Protein 8QZN (pdb70)

Structure (mmCIF, N/CA/C/O backbone):
data_8QZN
#
_entry.id   8QZN
#
_cell.length_a   50.850
_cell.length_b   93.610
_cell.length_c   76.840
_cell.angle_alpha   90.000
_cell.angle_beta   90.000
_cell.angle_gamma   90.000
#
_symmetry.space_group_name_H-M   'P 21 21 21'
#
loop_
_entity.id
_entity.type
_entity.pdbx_description
1 polymer 'DARPin-Armadillo fusion protein with Tyrosin pocket and linked target peptide'
2 non-polymer 1,2-ETHANEDIOL
3 non-polymer 'SULFATE ION'
4 water water
#
loop_
_atom_site.group_PDB
_atom_site.id
_atom_site.type_symbol
_atom_site.label_atom_id
_atom_site.label_alt_id
_atom_site.label_comp_id
_atom_site.label_asym_id
_atom_site.label_entity_id
_atom_site.label_seq_id
_atom_site.pdbx_PDB_ins_code
_atom_site.Cartn_x
_atom_site.Cartn_y
_atom_site.Cartn_z
_atom_site.occupancy
_atom_site.B_iso_or_equiv
_atom_site.auth_seq_id
_atom_site.auth_comp_id
_atom_site.auth_asym_id
_atom_site.auth_atom_id
_atom_site.pdbx_PDB_model_num
ATOM 1 N N . GLY A 1 1 ? 44.79957 78.09786 7.59400 1.000 72.80439 1 GLY A N 1
ATOM 2 C CA . GLY A 1 1 ? 44.13830 79.30449 7.03107 1.000 77.76277 1 GLY A CA 1
ATOM 3 C C . GLY A 1 1 ? 42.91700 79.70736 7.83223 1.000 77.02154 1 GLY A C 1
ATOM 4 O O . GLY A 1 1 ? 42.81213 80.84833 8.27475 1.000 68.77553 1 GLY A O 1
ATOM 10 N N . PRO A 1 2 ? 41.97475 78.77959 7.99140 1.000 56.51103 2 PRO A N 1
ATOM 11 C CA . PRO A 1 2 ? 40.78692 79.07009 8.79760 1.000 51.16964 2 PRO A CA 1
ATOM 12 C C . PRO A 1 2 ? 41.19939 79.17763 10.25535 1.000 56.90733 2 PRO A C 1
ATOM 13 O O . PRO A 1 2 ? 42.28885 78.75450 10.64918 1.000 47.18521 2 PRO A O 1
ATOM 24 N N . GLY A 1 3 ? 40.30835 79.71339 11.07427 1.000 37.29294 3 GLY A N 1
ATOM 25 C CA . GLY A 1 3 ? 40.57198 79.74036 12.49360 1.000 25.71985 3 GLY A CA 1
ATOM 26 C C . GLY A 1 3 ? 41.50680 80.85413 12.92219 1.000 24.57047 3 GLY A C 1
ATOM 27 O O . GLY A 1 3 ? 42.37424 81.29225 12.15836 1.000 28.83827 3 GLY A O 1
ATOM 31 N N . SER A 1 4 ? 41.33852 81.30922 14.15230 1.000 23.46367 4 SER A N 1
ATOM 32 C CA . SER A 1 4 ? 42.04477 82.47647 14.64109 1.000 21.61300 4 SER A CA 1
ATOM 33 C C . SER A 1 4 ? 43.32200 82.07556 15.36463 1.000 20.30222 4 SER A C 1
ATOM 34 O O . SER A 1 4 ? 43.48022 80.94505 15.82991 1.000 21.61333 4 SER A O 1
ATOM 42 N N . ASP A 1 5 ? 44.24744 83.03087 15.45075 1.000 20.61171 5 ASP A N 1
ATOM 43 C CA . ASP A 1 5 ? 45.44855 82.78946 16.23665 1.000 20.54272 5 ASP A CA 1
ATOM 44 C C . ASP A 1 5 ? 45.12577 82.71769 17.72186 1.000 20.35286 5 ASP A C 1
ATOM 45 O O . ASP A 1 5 ? 45.78680 81.98239 18.46269 1.000 20.97753 5 ASP A O 1
ATOM 54 N N . LEU A 1 6 ? 44.12028 83.46581 18.17972 1.000 20.42761 6 LEU A N 1
ATOM 55 C CA . LEU A 1 6 ? 43.71999 83.36239 19.57819 1.000 20.25435 6 LEU A CA 1
ATOM 56 C C . LEU A 1 6 ? 43.29242 81.93752 19.90429 1.000 19.76948 6 LEU A C 1
ATOM 57 O O . LEU A 1 6 ? 43.67383 81.38253 20.94246 1.000 19.59304 6 LEU A O 1
ATOM 73 N N . GLY A 1 7 ? 42.51108 81.31884 19.01984 1.000 19.61896 7 GLY A N 1
ATOM 74 C CA . GLY A 1 7 ? 42.13015 79.93506 19.23686 1.000 20.35544 7 GLY A CA 1
ATOM 75 C C . GLY A 1 7 ? 43.32224 79.00246 19.18088 1.000 19.72316 7 GLY A C 1
ATOM 76 O O . GLY A 1 7 ? 43.41919 78.05672 19.96923 1.000 19.90566 7 GLY A O 1
ATOM 80 N N A LYS A 1 8 ? 44.25221 79.26459 18.25849 0.242 19.60610 8 LYS A N 1
ATOM 81 N N B LYS A 1 8 ? 44.23681 79.24345 18.23917 0.758 19.60061 8 LYS A N 1
ATOM 82 C CA A LYS A 1 8 ? 45.44448 78.43106 18.13098 0.242 21.45379 8 LYS A CA 1
ATOM 83 C CA B LYS A 1 8 ? 45.43612 78.41828 18.14698 0.758 21.39794 8 LYS A CA 1
ATOM 84 C C A LYS A 1 8 ? 46.30337 78.50744 19.38603 0.242 20.22460 8 LYS A C 1
ATOM 85 C C B LYS A 1 8 ? 46.24059 78.48755 19.43655 0.758 20.34892 8 LYS A C 1
ATOM 86 O O A LYS A 1 8 ? 46.89545 77.50521 19.80314 0.242 21.21177 8 LYS A O 1
ATOM 87 O O B LYS A 1 8 ? 46.72092 77.46164 19.93437 0.758 21.65309 8 LYS A O 1
ATOM 124 N N . LYS A 1 9 ? 46.38616 79.68873 20.00224 1.000 19.44927 9 LYS A N 1
ATOM 125 C CA . LYS A 1 9 ? 47.14946 79.82514 21.23572 1.000 19.51013 9 LYS A CA 1
ATOM 126 C C . LYS A 1 9 ? 46.48183 79.08806 22.38751 1.000 19.16548 9 LYS A C 1
ATOM 127 O O . LYS A 1 9 ? 47.17467 78.55326 23.26218 1.000 19.40193 9 LYS A O 1
ATOM 147 N N . LEU A 1 10 ? 45.14832 79.05515 22.42236 1.000 18.98452 10 LEU A N 1
ATOM 148 C CA . LEU A 1 10 ? 44.48234 78.32053 23.48778 1.000 18.81861 10 LEU A CA 1
ATOM 149 C C . LEU A 1 10 ? 44.73252 76.82741 23.34372 1.000 19.00536 10 LEU A C 1
ATOM 150 O O . LEU A 1 10 ? 45.02742 76.14219 24.33033 1.000 19.43513 10 LEU A O 1
ATOM 166 N N . LEU A 1 11 ? 44.62345 76.30763 22.11838 1.000 19.22805 11 LEU A N 1
ATOM 167 C CA . LEU A 1 11 ? 44.93336 74.90297 21.88312 1.000 20.63294 11 LEU A CA 1
ATOM 168 C C . LEU A 1 11 ? 46.34390 74.57233 22.35025 1.000 19.54591 11 LEU A C 1
ATOM 169 O O . LEU A 1 11 ? 46.56477 73.55446 23.01770 1.000 20.13702 11 LEU A O 1
ATOM 185 N N A GLU A 1 12 ? 47.31168 75.43366 22.02597 0.612 18.87132 12 GLU A N 1
ATOM 186 N N B GLU A 1 12 ? 47.31506 75.42427 22.01030 0.388 18.79330 12 GLU A N 1
ATOM 187 C CA A GLU A 1 12 ? 48.69886 75.15003 22.37840 0.612 20.71346 12 GLU A CA 1
ATOM 188 C CA B GLU A 1 12 ? 48.69701 75.14209 22.38279 0.388 20.89830 12 GLU A CA 1
ATOM 189 C C A GLU A 1 12 ? 48.92082 75.23081 23.88436 0.612 20.27941 12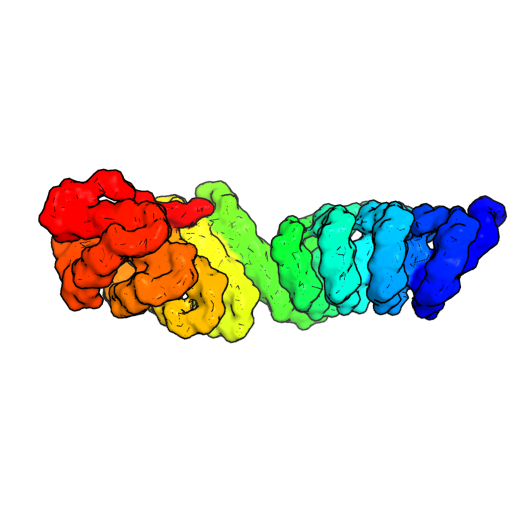 GLU A C 1
ATOM 190 C C B GLU A 1 12 ? 48.89150 75.20679 23.89326 0.388 20.32636 12 GLU A C 1
ATOM 191 O O A GLU A 1 12 ? 49.66436 74.42011 24.45056 0.612 21.92733 12 GLU A O 1
ATOM 192 O O B GLU A 1 12 ? 49.59133 74.36561 24.47061 0.388 21.81722 12 GLU A O 1
ATOM 215 N N . ALA A 1 13 ? 48.28719 76.19879 24.55274 1.000 20.18045 13 ALA A N 1
ATOM 216 C CA . ALA A 1 13 ? 48.43315 76.30998 26.00144 1.000 20.00286 13 ALA A CA 1
ATOM 217 C C . ALA A 1 13 ? 47.81066 75.11281 26.71129 1.000 20.24812 13 ALA A C 1
ATOM 218 O O . ALA A 1 13 ? 48.34096 74.63584 27.72232 1.000 21.68442 13 ALA A O 1
ATOM 226 N N . ALA A 1 14 ? 46.67328 74.62561 26.20702 1.000 19.13633 14 ALA A N 1
ATOM 227 C CA . ALA A 1 14 ? 46.04838 73.43882 26.77976 1.000 19.64771 14 ALA A CA 1
ATOM 228 C C . ALA A 1 14 ? 46.93031 72.21140 26.58749 1.000 20.91272 14 ALA A C 1
ATOM 229 O O . ALA A 1 14 ? 47.12404 71.42461 27.52388 1.000 22.35760 14 ALA A O 1
ATOM 236 N N . ARG A 1 15 ? 47.48209 72.04190 25.38373 1.000 19.17846 15 ARG A N 1
ATOM 237 C CA . ARG A 1 15 ? 48.37038 70.91597 25.11672 1.000 19.90293 15 ARG A CA 1
ATOM 238 C C . ARG A 1 15 ? 49.59468 70.96011 26.01707 1.000 22.99124 15 ARG A C 1
ATOM 239 O O . ARG A 1 15 ? 50.00489 69.93686 26.57967 1.000 22.53917 15 ARG A O 1
ATOM 260 N N . ALA A 1 16 ? 50.20235 72.13994 26.14745 1.000 20.94219 16 ALA A N 1
ATOM 261 C CA . ALA A 1 16 ? 51.46381 72.29012 26.85353 1.000 20.93923 16 ALA A CA 1
ATOM 262 C C . ALA A 1 16 ? 51.31185 72.28061 28.36633 1.000 23.08646 16 ALA A C 1
ATOM 263 O O . ALA A 1 16 ? 52.32558 72.21074 29.06807 1.000 28.54050 16 ALA A O 1
ATOM 270 N N . GLY A 1 17 ? 50.09003 72.34632 28.88460 1.000 21.46285 17 GLY A N 1
ATOM 271 C CA . GLY A 1 17 ? 49.89794 72.37998 30.31968 1.000 22.90360 17 GLY A CA 1
ATOM 272 C C . GLY A 1 17 ? 50.16534 73.72526 30.94837 1.000 27.77887 17 GLY A C 1
ATOM 273 O O . GLY A 1 17 ? 50.53076 73.78931 32.12564 1.000 29.40278 17 GLY A O 1
ATOM 277 N N A GLN A 1 18 ? 49.97855 74.81011 30.20070 0.376 23.20801 18 GLN A N 1
ATOM 278 N N B GLN A 1 18 ? 49.98486 74.81078 30.19762 0.624 23.19244 18 GLN A N 1
ATOM 279 C CA A GLN A 1 18 ? 50.25096 76.16041 30.69476 0.376 24.82014 18 GLN A CA 1
ATOM 280 C CA B GLN A 1 18 ? 50.25451 76.16119 30.69429 0.624 24.56157 18 GLN A CA 1
ATOM 281 C C A GLN A 1 18 ? 48.97578 76.70569 31.32363 0.376 24.01873 18 GLN A C 1
ATOM 282 C C B GLN A 1 18 ? 48.97872 76.70645 31.32429 0.624 24.09056 18 GLN A C 1
ATOM 283 O O A GLN A 1 18 ? 48.17978 77.39200 30.68095 0.376 24.70046 18 GLN A O 1
ATOM 284 O O B GLN A 1 18 ? 48.18635 77.39941 30.68300 0.624 24.72611 18 GLN A O 1
ATOM 311 N N . ASP A 1 19 ? 48.80171 76.41725 32.61632 1.000 24.53938 19 ASP A N 1
ATOM 312 C CA . ASP A 1 19 ? 47.54987 76.73469 33.29747 1.000 25.88793 19 ASP A CA 1
ATOM 313 C C . ASP A 1 19 ? 47.22819 78.22617 33.27586 1.000 25.94203 19 ASP A C 1
ATOM 314 O O . ASP A 1 19 ? 46.10281 78.62108 32.94838 1.000 26.24673 19 ASP A O 1
ATOM 324 N N A ASP A 1 20 ? 48.18979 79.07119 33.65080 0.506 27.38455 20 ASP A N 1
ATOM 325 N N B ASP A 1 20 ? 48.19336 79.07019 33.65060 0.494 27.37024 20 ASP A N 1
ATOM 326 C CA A ASP A 1 20 ? 47.89973 80.50100 33.70123 0.506 27.45437 20 ASP A CA 1
ATOM 327 C CA B ASP A 1 20 ? 47.92378 80.50527 33.70395 0.494 27.45512 20 ASP A CA 1
ATOM 328 C C A ASP A 1 20 ? 47.64341 81.07052 32.31153 0.506 27.44028 20 ASP A C 1
ATOM 329 C C B ASP A 1 20 ? 47.64181 81.06566 32.31444 0.494 27.43251 20 ASP A C 1
ATOM 330 O O A ASP A 1 20 ? 46.81760 81.97764 32.15859 0.506 26.53322 20 ASP A O 1
ATOM 331 O O B ASP A 1 20 ? 46.80007 81.95819 32.15869 0.494 26.53082 20 ASP A O 1
ATOM 348 N N . GLU A 1 21 ? 48.33506 80.55817 31.29258 1.000 24.13091 21 GLU A N 1
ATOM 349 C CA . GLU A 1 21 ? 48.08963 81.02985 29.93436 1.000 25.08803 21 GLU A CA 1
ATOM 350 C C . GLU A 1 21 ? 46.68103 80.67198 29.47737 1.000 22.30958 21 GLU A C 1
ATOM 351 O O . GLU A 1 21 ? 46.00902 81.47654 28.82260 1.000 23.71793 21 GLU A O 1
ATOM 364 N N . VAL A 1 22 ? 46.22052 79.46289 29.80140 1.000 21.19069 22 VAL A N 1
ATOM 365 C CA . VAL A 1 22 ? 44.84590 79.08679 29.48116 1.000 21.42875 22 VAL A CA 1
ATOM 366 C C . VAL A 1 22 ? 43.87334 80.06988 30.12109 1.000 22.47036 22 VAL A C 1
ATOM 367 O O . VAL A 1 22 ? 42.93117 80.54708 29.47835 1.000 22.42626 22 VAL A O 1
ATOM 380 N N A ARG A 1 23 ? 44.09579 80.39565 31.39588 0.345 24.79475 23 ARG A N 1
ATOM 381 N N B ARG A 1 23 ? 44.09934 80.41543 31.38988 0.152 24.64699 23 ARG A N 1
ATOM 382 N N C ARG A 1 23 ? 44.08181 80.37089 31.40452 0.503 24.87695 23 ARG A N 1
ATOM 383 C CA A ARG A 1 23 ? 43.20274 81.32227 32.08432 0.345 24.87097 23 ARG A CA 1
ATOM 384 C CA B ARG A 1 23 ? 43.17764 81.32136 32.06962 0.152 24.92619 23 ARG A CA 1
ATOM 385 C CA C ARG A 1 23 ? 43.22516 81.32654 32.09807 0.503 24.82119 23 ARG A CA 1
ATOM 386 C C A ARG A 1 23 ? 43.22689 82.70003 31.43341 0.345 24.61558 23 ARG A C 1
ATOM 387 C C B ARG A 1 23 ? 43.22900 82.72398 31.47205 0.152 24.58658 23 ARG A C 1
ATOM 388 C C C ARG A 1 23 ? 43.22655 82.67417 31.39122 0.503 24.67092 23 ARG A C 1
ATOM 389 O O A ARG A 1 23 ? 42.17712 83.32995 31.25658 0.345 25.17100 23 ARG A O 1
ATOM 390 O O B ARG A 1 23 ? 42.19636 83.39658 31.37110 0.152 25.58638 23 ARG A O 1
ATOM 391 O O C ARG A 1 23 ? 42.16672 83.25950 31.13871 0.503 24.77751 23 ARG A O 1
ATOM 452 N N . ILE A 1 24 ? 44.41437 83.18258 31.06320 1.000 22.19614 24 ILE A N 1
ATOM 453 C CA . ILE A 1 24 ? 44.51743 84.50202 30.44586 1.000 22.85615 24 ILE A CA 1
ATOM 454 C C . ILE A 1 24 ? 43.83143 84.51247 29.08622 1.000 25.69682 24 ILE A C 1
ATOM 455 O O . ILE A 1 24 ? 43.12695 85.46774 28.73613 1.000 23.73316 24 ILE A O 1
ATOM 473 N N . LEU A 1 25 ? 44.03358 83.46193 28.29130 1.000 21.15676 25 LEU A N 1
ATOM 474 C CA . LEU A 1 25 ? 43.43548 83.44123 26.96089 1.000 20.91220 25 LEU A CA 1
ATOM 475 C C . LEU A 1 25 ? 41.91649 83.37368 27.04526 1.000 22.11115 25 LEU A C 1
ATOM 476 O O . LEU A 1 25 ? 41.21671 84.05425 26.28393 1.000 20.29385 25 LEU A O 1
ATOM 492 N N . LEU A 1 26 ? 41.38530 82.56764 27.96833 1.000 20.67032 26 LEU A N 1
ATOM 493 C CA . LEU A 1 26 ? 39.93765 82.52156 28.15558 1.000 19.75942 26 LEU A CA 1
ATOM 494 C C . LEU A 1 26 ? 39.39875 83.86773 28.62465 1.000 21.51179 26 LEU A C 1
ATOM 495 O O . LEU A 1 26 ? 38.34061 84.31310 28.16605 1.000 23.86305 26 LEU A O 1
ATOM 511 N N . ALA A 1 27 ? 40.11009 84.52898 29.54083 1.000 20.78241 27 ALA A N 1
ATOM 512 C CA . ALA A 1 27 ? 39.67543 85.84266 30.00548 1.000 22.97350 27 ALA A CA 1
ATOM 513 C C . ALA A 1 27 ? 39.63107 86.84626 28.86271 1.000 26.03149 27 ALA A C 1
ATOM 514 O O . ALA A 1 27 ? 38.86548 87.81570 28.91383 1.000 27.74750 27 ALA A O 1
ATOM 521 N N . ASN A 1 28 ? 40.43999 86.62972 27.82717 1.000 21.50806 28 ASN A N 1
ATOM 522 C CA . ASN A 1 28 ? 40.47818 87.48712 26.65436 1.000 21.51938 28 ASN A CA 1
ATOM 523 C C . ASN A 1 28 ? 39.56476 86.99888 25.53884 1.000 21.58749 28 ASN A C 1
ATOM 524 O O . ASN A 1 28 ? 39.73896 87.40174 24.38182 1.000 24.57437 28 ASN A O 1
ATOM 535 N N . GLY A 1 29 ? 38.60915 86.13694 25.85547 1.000 22.61807 29 GLY A N 1
ATOM 536 C CA . GLY A 1 29 ? 37.59021 85.75701 24.90399 1.000 23.92942 29 GLY A CA 1
ATOM 537 C C . GLY A 1 29 ? 37.93155 84.60638 23.98761 1.000 22.07728 29 GLY A C 1
ATOM 538 O O . GLY A 1 29 ? 37.18544 84.35938 23.03189 1.000 24.44592 29 GLY A O 1
ATOM 542 N N . ALA A 1 30 ? 39.02302 83.89085 24.23666 1.000 21.31034 30 ALA A N 1
ATOM 543 C CA . ALA A 1 30 ? 39.31364 82.70865 23.43824 1.000 23.23982 30 ALA A CA 1
ATOM 544 C C . ALA A 1 30 ? 38.16816 81.70965 23.55509 1.000 21.41346 30 ALA A C 1
ATOM 545 O O . ALA A 1 30 ? 37.67017 81.44175 24.65121 1.000 22.13424 30 ALA A O 1
ATOM 552 N N . ASP A 1 31 ? 37.75286 81.15471 22.42179 1.000 21.89262 31 ASP A N 1
ATOM 553 C CA . ASP A 1 31 ? 36.61410 80.24318 22.40212 1.000 21.53985 31 ASP A CA 1
ATOM 554 C C . ASP A 1 31 ? 37.01403 78.93136 23.06775 1.000 21.20291 31 ASP A C 1
ATOM 555 O O . ASP A 1 31 ? 37.89571 78.22299 22.57328 1.000 20.53775 31 ASP A O 1
ATOM 564 N N . VAL A 1 32 ? 36.37006 78.61420 24.19507 1.000 21.09378 32 VAL A N 1
ATOM 565 C CA . VAL A 1 32 ? 36.69367 77.39494 24.93230 1.000 18.84640 32 VAL A CA 1
ATOM 566 C C . VAL A 1 32 ? 36.50358 76.15875 24.06748 1.000 23.11818 32 VAL A C 1
ATOM 567 O O . VAL A 1 32 ? 37.14488 75.12659 24.30261 1.000 23.05024 32 VAL A O 1
ATOM 580 N N . ASN A 1 33 ? 35.63464 76.23346 23.05878 1.000 22.61211 33 ASN A N 1
ATOM 581 C CA . ASN A 1 33 ? 35.36648 75.11225 22.16811 1.000 23.13285 33 ASN A CA 1
ATOM 582 C C . ASN A 1 33 ? 36.04853 75.25679 20.81370 1.000 27.27791 33 ASN A C 1
ATOM 583 O O . ASN A 1 33 ? 35.61319 74.63290 19.83912 1.000 26.92319 33 ASN A O 1
ATOM 594 N N . THR A 1 34 ? 37.10879 76.05916 20.73448 1.000 23.45193 34 THR A N 1
ATOM 595 C CA . THR A 1 34 ? 37.91277 76.12489 19.52315 1.000 22.63331 34 THR A CA 1
ATOM 596 C C . THR A 1 34 ? 38.23413 74.71660 19.04387 1.000 23.80103 34 THR A C 1
ATOM 597 O O . THR A 1 34 ? 38.60936 73.84760 19.83478 1.000 23.59253 34 THR A O 1
ATOM 608 N N . ALA A 1 35 ? 38.08252 74.49149 17.74732 1.000 24.11569 35 ALA A N 1
ATOM 609 C CA . ALA A 1 35 ? 38.39284 73.20239 17.15258 1.000 24.64477 35 ALA A CA 1
ATOM 610 C C . ALA A 1 35 ? 39.20539 73.45225 15.89723 1.000 30.67590 35 ALA A C 1
ATOM 611 O O . ALA A 1 35 ? 38.83251 74.29266 15.07192 1.000 30.00223 35 ALA A O 1
ATOM 618 N N . ASP A 1 36 ? 40.31781 72.73927 15.77001 1.000 37.51110 36 ASP A N 1
ATOM 619 C CA . ASP A 1 36 ? 41.12919 72.77726 14.56147 1.000 40.87875 36 ASP A CA 1
ATOM 620 C C . ASP A 1 36 ? 40.38909 72.03606 13.44569 1.000 47.04450 36 ASP A C 1
ATOM 621 O O . ASP A 1 36 ? 39.23586 71.61792 13.59231 1.000 30.95118 36 ASP A O 1
ATOM 630 N N . GLU A 1 37 ? 41.05117 71.87819 12.29670 1.000 51.83435 37 GLU A N 1
ATOM 631 C CA . GLU A 1 37 ? 40.39782 71.24857 11.15445 1.000 55.96250 37 GLU A CA 1
ATOM 632 C C . GLU A 1 37 ? 40.02303 69.79791 11.43263 1.000 41.78649 37 GLU A C 1
ATOM 633 O O . GLU A 1 37 ? 39.20703 69.22734 10.70162 1.000 44.80096 37 GLU A O 1
ATOM 645 N N . THR A 1 38 ? 40.59573 69.19437 12.46877 1.000 30.57899 38 THR A N 1
ATOM 646 C CA . THR A 1 38 ? 40.33668 67.80447 12.81220 1.000 24.58326 38 THR A CA 1
ATOM 647 C C . THR A 1 38 ? 39.31216 67.65404 13.92657 1.000 23.81444 38 THR A C 1
ATOM 648 O O . THR A 1 38 ? 39.06795 66.53055 14.37986 1.000 25.90073 38 THR A O 1
ATOM 659 N N . GLY A 1 39 ? 38.70618 68.75019 14.37321 1.000 22.54578 39 GLY A N 1
ATOM 660 C CA . GLY A 1 39 ? 37.74368 68.69395 15.44855 1.000 21.33288 39 GLY A CA 1
ATOM 661 C C . GLY A 1 39 ? 38.33582 68.53642 16.82798 1.000 19.20755 39 GLY A C 1
ATOM 662 O O . GLY A 1 39 ? 37.58827 68.30082 17.78402 1.000 20.62075 39 GLY A O 1
ATOM 666 N N . PHE A 1 40 ? 39.65192 68.65014 16.96316 1.000 20.73764 40 PHE A N 1
ATOM 667 C CA . PHE A 1 40 ? 40.30992 68.49305 18.24963 1.000 20.15764 40 PHE A CA 1
ATOM 668 C C . PHE A 1 40 ? 40.17461 69.79340 19.03191 1.000 20.69517 40 PHE A C 1
ATOM 669 O O . PHE A 1 40 ? 40.50218 70.86958 18.51890 1.000 24.42853 40 PHE A O 1
ATOM 686 N N . THR A 1 41 ? 39.67818 69.70204 20.25891 1.000 18.29620 41 THR A N 1
ATOM 687 C CA . THR A 1 41 ? 39.42775 70.85692 21.10752 1.000 17.92734 41 THR A CA 1
ATOM 688 C C . THR A 1 41 ? 40.45680 70.95356 22.22786 1.000 18.67269 41 THR A C 1
ATOM 689 O O . THR A 1 41 ? 41.19202 69.99912 22.50307 1.000 17.79803 41 THR A O 1
ATOM 700 N N . PRO A 1 42 ? 40.52788 72.10096 22.91333 1.000 17.93389 42 PRO A N 1
ATOM 701 C CA . PRO A 1 42 ? 41.41891 72.18841 24.08501 1.000 17.76144 42 PRO A CA 1
ATOM 702 C C . PRO A 1 42 ? 41.19141 71.06828 25.08689 1.000 17.55765 42 PRO A C 1
ATOM 703 O O . PRO A 1 42 ? 42.15596 70.55528 25.66878 1.000 17.30642 42 PRO A O 1
ATOM 714 N N . LEU A 1 43 ? 39.93569 70.66361 25.28848 1.000 16.87602 43 LEU A N 1
ATOM 715 C CA . LEU A 1 43 ? 39.62764 69.60386 26.24280 1.000 17.21059 43 LEU A CA 1
ATOM 716 C C . LEU A 1 43 ? 40.16522 68.25316 25.77749 1.000 17.48789 43 LEU A C 1
ATOM 717 O O . LEU A 1 43 ? 40.63748 67.45830 26.59947 1.000 17.86883 43 LEU A O 1
ATOM 733 N N . HIS A 1 44 ? 40.10458 67.97121 24.47039 1.000 17.22450 44 HIS A N 1
ATOM 734 C CA . HIS A 1 44 ? 40.74686 66.76699 23.95519 1.000 16.29278 44 HIS A CA 1
ATOM 735 C C . HIS A 1 44 ? 42.23496 66.77412 24.28732 1.000 17.61979 44 HIS A C 1
ATOM 736 O O . HIS A 1 44 ? 42.79111 65.77283 24.75562 1.000 17.46229 44 HIS A O 1
ATOM 750 N N . LEU A 1 45 ? 42.90552 67.89992 24.01687 1.000 17.20897 45 LEU A N 1
ATOM 751 C CA . LEU A 1 45 ? 44.34716 67.97194 24.21561 1.000 16.65993 45 LEU A CA 1
ATOM 752 C C . LEU A 1 45 ? 44.71256 67.80093 25.68157 1.000 17.53369 45 LEU A C 1
ATOM 753 O O . LEU A 1 45 ? 45.64930 67.06787 26.01854 1.000 18.42833 45 LEU A O 1
ATOM 769 N N . ALA A 1 46 ? 43.99914 68.49378 26.56815 1.000 17.72013 46 ALA A N 1
ATOM 770 C CA . ALA A 1 46 ? 44.30410 68.40546 27.99267 1.000 18.38003 46 ALA A CA 1
ATOM 771 C C . ALA A 1 46 ? 44.05573 67.00038 28.53031 1.000 17.89655 46 ALA A C 1
ATOM 772 O O . ALA A 1 46 ? 44.78787 66.52616 29.40668 1.000 19.35380 46 ALA A O 1
ATOM 779 N N . ALA A 1 47 ? 43.02756 66.31930 28.02107 1.000 17.57480 47 ALA A N 1
ATOM 780 C CA . ALA A 1 47 ? 42.76172 64.94998 28.45216 1.000 18.87806 47 ALA A CA 1
ATOM 781 C C . ALA A 1 47 ? 43.85619 64.00071 27.97592 1.000 20.24629 47 ALA A C 1
ATOM 782 O O . ALA A 1 47 ? 44.33415 63.15832 28.74581 1.000 21.69997 47 ALA A O 1
ATOM 789 N N . TRP A 1 48 ? 44.28178 64.13890 26.71625 1.000 17.98584 48 TRP A N 1
ATOM 790 C CA . TRP A 1 48 ? 45.33714 63.28605 26.17644 1.000 19.04018 48 TRP A CA 1
ATOM 791 C C . TRP A 1 48 ? 46.64679 63.47890 26.92184 1.000 20.26490 48 TRP A C 1
ATOM 792 O O . TRP A 1 48 ? 47.36460 62.50929 27.19829 1.000 20.65272 48 TRP A O 1
ATOM 813 N N . GLU A 1 49 ? 46.98910 64.72511 27.23978 1.000 17.95792 49 GLU A N 1
ATOM 814 C CA . GLU A 1 49 ? 48.26216 65.02796 27.87383 1.000 17.85993 49 GLU A CA 1
ATOM 815 C C . GLU A 1 49 ? 48.20943 64.92519 29.39115 1.000 21.48998 49 GLU A C 1
ATOM 816 O O . GLU A 1 49 ? 49.25577 65.04115 30.03645 1.000 25.49358 49 GLU A O 1
ATOM 828 N N . GLY A 1 50 ? 47.03212 64.71062 29.97190 1.000 19.36757 50 GLY A N 1
ATOM 829 C CA . GLY A 1 50 ? 46.93625 64.49370 31.40081 1.000 20.22587 50 GLY A CA 1
ATOM 830 C C . GLY A 1 50 ? 46.94851 65.73434 32.26081 1.000 23.29794 50 GLY A C 1
ATOM 831 O O . GLY A 1 50 ? 47.35227 65.66160 33.42507 1.000 23.18718 50 GLY A O 1
ATOM 835 N N . HIS A 1 51 ? 46.49090 66.87121 31.74000 1.000 19.79297 51 HIS A N 1
ATOM 836 C CA . HIS A 1 51 ? 46.52304 68.12583 32.49273 1.000 21.67679 51 HIS A CA 1
ATOM 837 C C . HIS A 1 51 ? 45.18891 68.31458 33.20067 1.000 17.75921 51 HIS A C 1
ATOM 838 O O . HIS A 1 51 ? 44.25314 68.90762 32.66329 1.000 19.35023 51 HIS A O 1
ATOM 852 N N . LEU A 1 52 ? 45.12122 67.83402 34.44671 1.000 20.15058 52 LEU A N 1
ATOM 853 C CA . LEU A 1 52 ? 43.86064 67.81204 35.18290 1.000 21.39578 52 LEU A CA 1
ATOM 854 C C . LEU A 1 52 ? 43.35274 69.21867 35.47741 1.000 21.00850 52 LEU A C 1
ATOM 855 O O . LEU A 1 52 ? 42.16677 69.51221 35.28172 1.000 21.43922 52 LEU A O 1
ATOM 871 N N . GLY A 1 53 ? 44.22724 70.09655 35.97003 1.000 22.07056 53 GLY A N 1
ATOM 872 C CA . GLY A 1 53 ? 43.80005 71.45695 36.25241 1.000 23.31055 53 GLY A CA 1
ATOM 873 C C . GLY A 1 53 ? 43.19290 72.13365 35.03904 1.000 23.15478 53 GLY A C 1
ATOM 874 O O . GLY A 1 53 ? 42.14965 72.78609 35.13380 1.000 23.19144 53 GLY A O 1
ATOM 878 N N . ILE A 1 54 ? 43.81779 71.96179 33.87497 1.000 21.31454 54 ILE A N 1
ATOM 879 C CA . ILE A 1 54 ? 43.29661 72.59123 32.66523 1.000 20.22277 54 ILE A CA 1
ATOM 880 C C . ILE A 1 54 ? 41.95705 71.97856 32.26375 1.000 19.18099 54 ILE A C 1
ATOM 881 O O . ILE A 1 54 ? 41.04753 72.69022 31.82247 1.000 21.23566 54 ILE A O 1
ATOM 897 N N . VAL A 1 55 ? 41.81971 70.65467 32.37512 1.000 19.10582 55 VAL A N 1
ATOM 898 C CA . VAL A 1 55 ? 40.52094 70.02170 32.13856 1.000 20.32855 55 VAL A CA 1
ATOM 899 C C . VAL A 1 55 ? 39.44920 70.70594 32.98058 1.000 19.63046 55 VAL A C 1
ATOM 900 O O . VAL A 1 55 ? 38.36994 71.06367 32.48877 1.000 20.18977 55 VAL A O 1
ATOM 913 N N . GLU A 1 56 ? 39.74685 70.91883 34.26462 1.000 22.15933 56 GLU A N 1
ATOM 914 C CA . GLU A 1 56 ? 38.76113 71.50854 35.16465 1.000 22.62646 56 GLU A CA 1
ATOM 915 C C . GLU A 1 56 ? 38.43844 72.94225 34.76568 1.000 21.83357 56 GLU A C 1
ATOM 916 O O . GLU A 1 56 ? 37.26761 73.34287 34.75875 1.000 23.56821 56 GLU A O 1
ATOM 928 N N . VAL A 1 57 ? 39.46126 73.72455 34.41734 1.000 20.72925 57 VAL A N 1
ATOM 929 C CA . VAL A 1 57 ? 39.23842 75.11797 34.04510 1.000 21.15051 57 VAL A CA 1
ATOM 930 C C . VAL A 1 57 ? 38.43449 75.20996 32.75780 1.000 24.17847 57 VAL A C 1
ATOM 931 O O . VAL A 1 57 ? 37.53949 76.05264 32.62704 1.000 22.81715 57 VAL A O 1
ATOM 944 N N . LEU A 1 58 ? 38.74855 74.36384 31.78035 1.000 21.22736 58 LEU A N 1
ATOM 945 C CA . LEU A 1 58 ? 38.00141 74.39884 30.53090 1.000 20.43306 58 LEU A CA 1
ATOM 946 C C . LEU A 1 58 ? 36.53344 74.07882 30.77264 1.000 20.38514 58 LEU A C 1
ATOM 947 O O . LEU A 1 58 ? 35.64353 74.75589 30.24431 1.000 21.29937 58 LEU A O 1
ATOM 963 N N . LEU A 1 59 ? 36.25935 73.05319 31.58026 1.000 21.07631 59 LEU A N 1
ATOM 964 C CA . LEU A 1 59 ? 34.87311 72.69492 31.85738 1.000 23.17834 59 LEU A CA 1
ATOM 965 C C . LEU A 1 59 ? 34.15906 73.81914 32.59833 1.000 23.03907 59 LEU A C 1
ATOM 966 O O . LEU A 1 59 ? 33.00176 74.13387 32.29992 1.000 25.31240 59 LEU A O 1
ATOM 982 N N . LYS A 1 60 ? 34.84452 74.45933 33.54718 1.000 23.37688 60 LYS A N 1
ATOM 983 C CA . LYS A 1 60 ? 34.24202 75.57423 34.27073 1.000 27.48975 60 LYS A CA 1
ATOM 984 C C . LYS A 1 60 ? 33.87690 76.71310 33.32803 1.000 28.53554 60 LYS A C 1
ATOM 985 O O . LYS A 1 60 ? 32.90036 77.43334 33.57230 1.000 30.61235 60 LYS A O 1
ATOM 1004 N N . ASN A 1 61 ? 34.63517 76.88326 32.24786 1.000 24.66254 61 ASN A N 1
ATOM 1005 C CA . ASN A 1 61 ? 34.39795 77.93045 31.26654 1.000 24.45208 61 ASN A CA 1
ATOM 1006 C C . ASN A 1 61 ? 33.49407 77.48271 30.12184 1.000 24.52717 61 ASN A C 1
ATOM 1007 O O . ASN A 1 61 ? 33.42083 78.17694 29.10235 1.000 28.32904 61 ASN A O 1
ATOM 1018 N N . GLY A 1 62 ? 32.83490 76.33735 30.25045 1.000 23.32849 62 GLY A N 1
ATOM 1019 C CA . GLY A 1 62 ? 31.82538 75.92695 29.30002 1.000 24.30055 62 GLY A CA 1
ATOM 1020 C C . GLY A 1 62 ? 32.26821 74.99279 28.19631 1.000 23.95254 62 GLY A C 1
ATOM 1021 O O . GLY A 1 62 ? 31.54466 74.86002 27.20159 1.000 23.56071 62 GLY A O 1
ATOM 1025 N N . ALA A 1 63 ? 33.42075 74.34399 28.33166 1.000 22.43778 63 ALA A N 1
ATOM 1026 C CA . ALA A 1 63 ? 33.87081 73.42351 27.29724 1.000 21.16937 63 ALA A CA 1
ATOM 1027 C C . ALA A 1 63 ? 32.84509 72.31548 27.09310 1.000 20.70049 63 ALA A C 1
ATOM 1028 O O . ALA A 1 63 ? 32.24511 71.81713 28.04982 1.000 21.98965 63 ALA A O 1
ATOM 1035 N N . ASP A 1 64 ? 32.65295 71.92589 25.83246 1.000 22.52170 64 ASP A N 1
ATOM 1036 C CA . ASP A 1 64 ? 31.74236 70.83694 25.49020 1.000 20.74335 64 ASP A CA 1
ATOM 1037 C C . ASP A 1 64 ? 32.38388 69.51366 25.88895 1.000 21.75270 64 ASP A C 1
ATOM 1038 O O . ASP A 1 64 ? 33.30728 69.03405 25.22146 1.000 20.41038 64 ASP A O 1
ATOM 1047 N N . VAL A 1 65 ? 31.88487 68.91486 26.97399 1.000 20.21531 65 VAL A N 1
ATOM 1048 C CA . VAL A 1 65 ? 32.46732 67.68575 27.50000 1.000 18.59448 65 VAL A CA 1
ATOM 1049 C C . VAL A 1 65 ? 32.33017 66.52959 26.52255 1.000 19.92527 65 VAL A C 1
ATOM 1050 O O . VAL A 1 65 ? 33.10261 65.56818 26.59639 1.000 21.59028 65 VAL A O 1
ATOM 1063 N N . ASN A 1 66 ? 31.37560 66.60267 25.59451 1.000 20.07289 66 ASN A N 1
ATOM 1064 C CA . ASN A 1 66 ? 31.11656 65.51707 24.65598 1.000 23.40101 66 ASN A CA 1
ATOM 1065 C C . ASN A 1 66 ? 31.53566 65.85219 23.22786 1.000 21.05811 66 ASN A C 1
ATOM 1066 O O . ASN A 1 66 ? 31.05593 65.22114 22.28107 1.000 24.14780 66 ASN A O 1
ATOM 1077 N N . ALA A 1 67 ? 32.43777 66.81319 23.05072 1.000 20.11608 67 ALA A N 1
ATOM 1078 C CA . ALA A 1 67 ? 32.88608 67.16358 21.71182 1.000 19.92396 67 ALA A CA 1
ATOM 1079 C C . ALA A 1 67 ? 33.52119 65.95516 21.03596 1.000 18.85517 67 ALA A C 1
ATOM 1080 O O . ALA A 1 67 ? 34.30327 65.22260 21.64874 1.000 19.48247 67 ALA A O 1
ATOM 1087 N N A ASN A 1 68 ? 33.16011 65.75359 19.77106 0.627 21.15775 68 ASN A N 1
ATOM 1088 N N B ASN A 1 68 ? 33.20058 65.74898 19.76128 0.373 21.16424 68 ASN A N 1
ATOM 1089 C CA A ASN A 1 68 ? 33.69765 64.69185 18.93449 0.627 21.34932 68 ASN A CA 1
ATOM 1090 C CA B ASN A 1 68 ? 33.73642 64.62538 19.00136 0.373 21.36861 68 ASN A CA 1
ATOM 1091 C C A ASN A 1 68 ? 34.72790 65.28415 17.98248 0.627 20.07493 68 ASN A C 1
ATOM 1092 C C B ASN A 1 68 ? 34.62715 65.12922 17.87336 0.373 20.48862 68 ASN A C 1
ATOM 1093 O O A ASN A 1 68 ? 34.51559 66.36100 17.41941 0.627 20.41841 68 ASN A O 1
ATOM 1094 O O B ASN A 1 68 ? 34.22025 65.99447 17.09001 0.373 20.77579 68 ASN A O 1
ATOM 1115 N N . ASP A 1 69 ? 35.83751 64.58046 17.79346 1.000 18.43848 69 ASP A N 1
ATOM 1116 C CA . ASP A 1 69 ? 36.78025 64.93577 16.74136 1.000 20.10881 69 ASP A CA 1
ATOM 1117 C C . ASP A 1 69 ? 36.39549 64.19811 15.45430 1.000 19.67884 69 ASP A C 1
ATOM 1118 O O . ASP A 1 69 ? 35.35187 63.54197 15.37028 1.000 19.77860 69 ASP A O 1
ATOM 1128 N N . GLU A 1 70 ? 37.23494 64.31708 14.42326 1.000 20.46142 70 GLU A N 1
ATOM 1129 C CA . GLU A 1 70 ? 36.87864 63.81795 13.10070 1.000 19.89689 70 GLU A CA 1
ATOM 1130 C C . GLU A 1 70 ? 36.81670 62.30094 13.02712 1.000 19.89658 70 GLU A C 1
ATOM 1131 O O . GLU A 1 70 ? 36.26833 61.76742 12.05697 1.000 23.37116 70 GLU A O 1
ATOM 1143 N N A ARG A 1 71 ? 37.36550 61.59294 14.01228 0.608 20.78355 71 ARG A N 1
ATOM 1144 N N B ARG A 1 71 ? 37.36465 61.59843 14.01792 0.392 20.89497 71 ARG A N 1
ATOM 1145 C CA A ARG A 1 71 ? 37.23628 60.14306 14.08308 0.608 20.81479 71 ARG A CA 1
ATOM 1146 C CA B ARG A 1 71 ? 37.26529 60.14823 14.10546 0.392 20.95386 71 ARG A CA 1
ATOM 1147 C C A ARG A 1 71 ? 36.28245 59.70316 15.18980 0.608 19.63062 71 ARG A C 1
ATOM 1148 C C B ARG A 1 71 ? 36.23285 59.69627 15.13143 0.392 19.85700 71 ARG A C 1
ATOM 1149 O O A ARG A 1 71 ? 36.27035 58.52745 15.56632 0.608 19.22186 71 ARG A O 1
ATOM 1150 O O B ARG A 1 71 ? 36.12564 58.49603 15.40103 0.392 19.02799 71 ARG A O 1
ATOM 1191 N N . GLY A 1 72 ? 35.48124 60.62777 15.71653 1.000 19.90788 72 GLY A N 1
ATOM 1192 C CA . GLY A 1 72 ? 34.46193 60.28380 16.68837 1.000 19.76070 72 GLY A CA 1
ATOM 1193 C C . GLY A 1 72 ? 34.93417 60.08393 18.10946 1.000 18.96702 72 GLY A C 1
ATOM 1194 O O . GLY A 1 72 ? 34.17017 59.55330 18.92278 1.000 20.29018 72 GLY A O 1
ATOM 1199 N N . HIS A 1 73 ? 36.16264 60.47594 18.43623 1.000 17.65834 73 HIS A N 1
ATOM 1200 C CA . HIS A 1 73 ? 36.62385 60.37993 19.81255 1.000 17.00201 73 HIS A CA 1
ATOM 1201 C C . HIS A 1 73 ? 36.20950 61.60658 20.60563 1.000 17.36062 73 HIS A C 1
ATOM 1202 O O . HIS A 1 73 ? 36.29641 62.74219 20.12124 1.000 17.87616 73 HIS A O 1
ATOM 1216 N N . THR A 1 74 ? 35.78034 61.36825 21.83421 1.000 17.47652 74 THR A N 1
ATOM 1217 C CA . THR A 1 74 ? 35.51226 62.39996 22.81951 1.000 17.22286 74 THR A CA 1
ATOM 1218 C C . THR A 1 74 ? 36.66823 62.50508 23.79413 1.000 17.28890 74 THR A C 1
ATOM 1219 O O . THR A 1 74 ? 37.54315 61.63577 23.84997 1.000 16.86227 74 THR A O 1
ATOM 1230 N N . PRO A 1 75 ? 36.69903 63.55945 24.60926 1.000 16.88499 75 PRO A N 1
ATOM 1231 C CA . PRO A 1 75 ? 37.75145 63.63527 25.63392 1.000 17.297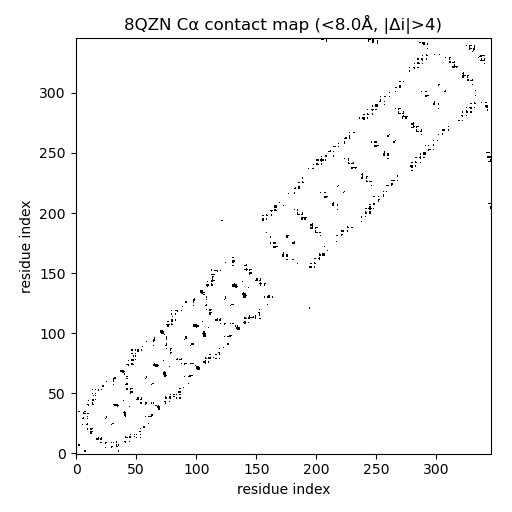48 75 PRO A CA 1
ATOM 1232 C C . PRO A 1 75 ? 37.78238 62.41758 26.53667 1.000 16.82123 75 PRO A C 1
ATOM 1233 O O . PRO A 1 75 ? 38.86579 61.99062 26.95457 1.000 16.89472 75 PRO A O 1
ATOM 1244 N N . LEU A 1 76 ? 36.62506 61.82821 26.83262 1.000 17.49394 76 LEU A N 1
ATOM 1245 C CA . LEU A 1 76 ? 36.60238 60.64106 27.68033 1.000 17.82945 76 LEU A CA 1
ATOM 1246 C C . LEU A 1 76 ? 37.30308 59.46021 27.01235 1.000 17.48695 76 LEU A C 1
ATOM 1247 O O . LEU A 1 76 ? 38.00610 58.69838 27.68321 1.000 17.59251 76 LEU A O 1
ATOM 1263 N N . HIS A 1 77 ? 37.12740 59.28216 25.69721 1.000 16.39667 77 HIS A N 1
ATOM 1264 C CA . HIS A 1 77 ? 37.91308 58.26220 25.00575 1.000 17.20584 77 HIS A CA 1
ATOM 1265 C C . HIS A 1 77 ? 39.39974 58.46035 25.28525 1.000 17.03121 77 HIS A C 1
ATOM 1266 O O . HIS A 1 77 ? 40.13164 57.51207 25.59024 1.000 17.42938 77 HIS A O 1
ATOM 1280 N N . LEU A 1 78 ? 39.86853 59.70018 25.15023 1.000 16.23400 78 LEU A N 1
ATOM 1281 C CA . LEU A 1 78 ? 41.30220 59.95784 25.21033 1.000 16.78354 78 LEU A CA 1
ATOM 1282 C C . LEU A 1 78 ? 41.84380 59.79098 26.62222 1.000 16.56195 78 LEU A C 1
ATOM 1283 O O . LEU A 1 78 ? 42.94965 59.27095 26.80806 1.000 17.88723 78 LEU A O 1
ATOM 1299 N N . ALA A 1 79 ? 41.08608 60.22715 27.62864 1.000 17.39900 79 ALA A N 1
ATOM 1300 C CA . ALA A 1 79 ? 41.52362 60.03568 29.00706 1.000 16.64461 79 ALA A CA 1
ATOM 1301 C C . ALA A 1 79 ? 41.52490 58.55912 29.38688 1.000 17.53387 79 ALA A C 1
ATOM 1302 O O . ALA A 1 79 ? 42.40246 58.10559 30.12938 1.000 18.61574 79 ALA A O 1
ATOM 1309 N N . ALA A 1 80 ? 40.55254 57.79462 28.88546 1.000 17.47913 80 ALA A N 1
ATOM 1310 C CA . ALA A 1 80 ? 40.50179 56.36506 29.17833 1.000 17.20310 80 ALA A CA 1
ATOM 1311 C C . ALA A 1 80 ? 41.66587 55.62717 28.52848 1.000 20.34734 80 ALA A C 1
ATOM 1312 O O . ALA A 1 80 ? 42.26032 54.73257 29.14124 1.000 20.20038 80 ALA A O 1
ATOM 1319 N N . TYR A 1 81 ? 42.00702 55.99470 27.28980 1.000 17.08163 81 TYR A N 1
ATOM 1320 C CA . TYR A 1 81 ? 43.13671 55.37754 26.60447 1.000 17.12089 81 TYR A CA 1
ATOM 1321 C C . TYR A 1 81 ? 44.45111 55.67987 27.31493 1.000 19.67264 81 TYR A C 1
ATOM 1322 O O . TYR A 1 81 ? 45.26819 54.77888 27.53451 1.000 18.82780 81 TYR A O 1
ATOM 1340 N N . THR A 1 82 ? 44.68142 56.95125 27.66990 1.000 19.22920 82 THR A N 1
ATOM 1341 C CA . THR A 1 82 ? 45.95783 57.37051 28.23888 1.000 18.13882 82 THR A CA 1
ATOM 1342 C C . THR A 1 82 ? 46.07174 57.07942 29.73006 1.000 19.47957 82 THR A C 1
ATOM 1343 O O . THR A 1 82 ? 47.14460 57.28254 30.30831 1.000 21.09456 82 THR A O 1
ATOM 1354 N N . GLY A 1 83 ? 44.99326 56.64510 30.36860 1.000 18.93062 83 GLY A N 1
ATOM 1355 C CA . GLY A 1 83 ? 45.07288 56.18595 31.73685 1.000 21.60929 83 GLY A CA 1
ATOM 1356 C C . GLY A 1 83 ? 44.95380 57.24609 32.80401 1.000 20.64359 83 GLY A C 1
ATOM 1357 O O . GLY A 1 83 ? 45.44054 57.03372 33.92057 1.000 21.40697 83 GLY A O 1
ATOM 1361 N N . HIS A 1 84 ? 44.29367 58.36522 32.52267 1.000 19.70628 84 HIS A N 1
ATOM 1362 C CA . HIS A 1 84 ? 44.19296 59.47111 33.47796 1.000 20.45772 84 HIS A CA 1
ATOM 1363 C C . HIS A 1 84 ? 42.89471 59.34811 34.26135 1.000 18.07049 84 HIS A C 1
ATOM 1364 O O . HIS A 1 84 ? 41.83536 59.80056 33.81801 1.000 19.32400 84 HIS A O 1
ATOM 1379 N N . LEU A 1 85 ? 43.00362 58.75233 35.45438 1.000 20.09999 85 LEU A N 1
ATOM 1380 C CA . LEU A 1 85 ? 41.82588 58.36591 36.22166 1.000 21.33356 85 LEU A CA 1
ATOM 1381 C C . LEU A 1 85 ? 41.04672 59.57401 36.72528 1.000 20.22940 85 LEU A C 1
ATOM 1382 O O . LEU A 1 85 ? 39.82266 59.63588 36.57416 1.000 20.63248 85 LEU A O 1
ATOM 1398 N N A GLU A 1 86 ? 41.72703 60.52881 37.36499 0.635 21.19243 86 GLU A N 1
ATOM 1399 N N B GLU A 1 86 ? 41.73365 60.54163 37.33865 0.365 21.38897 86 GLU A N 1
ATOM 1400 C CA A GLU A 1 86 ? 40.99602 61.68211 37.87905 0.635 22.39940 86 GLU A CA 1
ATOM 1401 C CA B GLU A 1 86 ? 41.02010 61.69289 37.88731 0.365 22.37694 86 GLU A CA 1
ATOM 1402 C C A GLU A 1 86 ? 40.33390 62.45360 36.74180 0.635 19.83188 86 GLU A C 1
ATOM 1403 C C B GLU A 1 86 ? 40.40788 62.55376 36.78751 0.365 19.71622 86 GLU A C 1
ATOM 1404 O O A GLU A 1 86 ? 39.19168 62.90994 36.87192 0.635 19.64058 86 GLU A O 1
ATOM 1405 O O B GLU A 1 86 ? 39.36888 63.18628 37.00550 0.365 21.31256 86 GLU A O 1
ATOM 1428 N N . ILE A 1 87 ? 41.01640 62.57737 35.60150 1.000 21.02394 87 ILE A N 1
ATOM 1429 C CA . ILE A 1 87 ? 40.40037 63.25787 34.46605 1.000 20.09299 87 ILE A CA 1
ATOM 1430 C C . ILE A 1 87 ? 39.14617 62.51142 34.02001 1.000 19.20100 87 ILE A C 1
ATOM 1431 O O . ILE A 1 87 ? 38.10680 63.12359 33.74389 1.000 20.35432 87 ILE A O 1
ATOM 1448 N N . VAL A 1 88 ? 39.21590 61.17776 33.95968 1.000 18.60933 88 VAL A N 1
ATOM 1449 C CA . VAL A 1 88 ? 38.02871 60.38357 33.64512 1.000 19.57435 88 VAL A CA 1
ATOM 1450 C C . VAL A 1 88 ? 36.90084 60.71310 34.61768 1.000 20.00836 88 VAL A C 1
ATOM 1451 O O . VAL A 1 88 ? 35.75192 60.93878 34.21613 1.000 19.61737 88 VAL A O 1
ATOM 1464 N N . GLU A 1 89 ? 37.21709 60.75093 35.91504 1.000 21.78768 89 GLU A N 1
ATOM 1465 C CA . GLU A 1 89 ? 36.19561 61.03867 36.91643 1.000 20.79105 89 GLU A CA 1
ATOM 1466 C C . GLU A 1 89 ? 35.62478 62.43983 36.73907 1.000 20.49673 89 GLU A C 1
ATOM 1467 O O . GLU A 1 89 ? 34.40538 62.63222 36.81048 1.000 22.84467 89 GLU A O 1
ATOM 1479 N N . VAL A 1 90 ? 36.48872 63.42939 36.49513 1.000 22.12195 90 VAL A N 1
ATOM 1480 C CA . VAL A 1 90 ? 36.01772 64.79945 36.30920 1.000 22.75923 90 VAL A CA 1
ATOM 1481 C C . VAL A 1 90 ? 35.14120 64.90250 35.06905 1.000 22.29441 90 VAL A C 1
ATOM 1482 O O . VAL A 1 90 ? 34.10329 65.57635 35.07523 1.000 22.40044 90 VAL A O 1
ATOM 1495 N N . LEU A 1 91 ? 35.55542 64.26254 33.97696 1.000 20.34854 91 LEU A N 1
ATOM 1496 C CA . LEU A 1 91 ? 34.75101 64.30520 32.76343 1.000 19.86545 91 LEU A CA 1
ATOM 1497 C C . LEU A 1 91 ? 33.36730 63.71385 33.01044 1.000 19.18214 91 LEU A C 1
ATOM 1498 O O . LEU A 1 91 ? 32.35104 64.29026 32.60570 1.000 20.28548 91 LEU A O 1
ATOM 1514 N N . LEU A 1 92 ? 33.31038 62.55501 33.67433 1.000 20.81994 92 LEU A N 1
ATOM 1515 C CA . LEU A 1 92 ? 32.02364 61.92077 33.93935 1.000 20.66802 92 LEU A CA 1
ATOM 1516 C C . LEU A 1 92 ? 31.16903 62.78121 34.86145 1.000 22.63658 92 LEU A C 1
ATOM 1517 O O . LEU A 1 92 ? 29.95500 62.89847 34.66380 1.000 23.85628 92 LEU A O 1
ATOM 1533 N N . LYS A 1 93 ? 31.78517 63.40367 35.86800 1.000 22.03490 93 LYS A N 1
ATOM 1534 C CA . LYS A 1 93 ? 31.02611 64.26629 36.76896 1.000 25.53837 9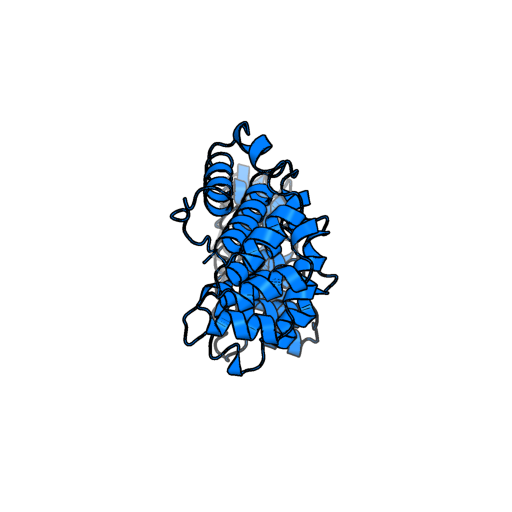3 LYS A CA 1
ATOM 1535 C C . LYS A 1 93 ? 30.43085 65.46058 36.03168 1.000 29.06906 93 LYS A C 1
ATOM 1536 O O . LYS A 1 93 ? 29.39839 65.99650 36.45398 1.000 28.37449 93 LYS A O 1
ATOM 1555 N N . ASN A 1 94 ? 31.05496 65.88474 34.92978 1.000 23.14725 94 ASN A N 1
ATOM 1556 C CA . ASN A 1 94 ? 30.58263 67.00814 34.13167 1.000 22.24460 94 ASN A CA 1
ATOM 1557 C C . ASN A 1 94 ? 29.74045 66.57794 32.93321 1.000 22.48284 94 ASN A C 1
ATOM 1558 O O . ASN A 1 94 ? 29.51725 67.38136 32.02186 1.000 26.09487 94 ASN A O 1
ATOM 1569 N N . GLY A 1 95 ? 29.27349 65.33609 32.91323 1.000 21.58757 95 GLY A N 1
ATOM 1570 C CA . GLY A 1 95 ? 28.29981 64.91206 31.93591 1.000 24.58223 95 GLY A CA 1
ATOM 1571 C C . GLY A 1 95 ? 28.82931 64.15118 30.74492 1.000 22.02616 95 GLY A C 1
ATOM 1572 O O . GLY A 1 95 ? 28.08412 63.96748 29.77451 1.000 23.61528 95 GLY A O 1
ATOM 1576 N N . ALA A 1 96 ? 30.08083 63.70390 30.77912 1.000 20.74975 96 ALA A N 1
ATOM 1577 C CA . ALA A 1 96 ? 30.62017 62.94760 29.65891 1.000 21.69279 96 ALA A CA 1
ATOM 1578 C C . ALA A 1 96 ? 29.77742 61.70473 29.40612 1.000 20.19374 96 ALA A C 1
ATOM 1579 O O . ALA A 1 96 ? 29.35631 61.01677 30.33951 1.000 22.36030 96 ALA A O 1
ATOM 1586 N N . GLY A 1 97 ? 29.53674 61.42133 28.12859 1.000 21.28307 97 GLY A N 1
ATOM 1587 C CA . GLY A 1 97 ? 28.81048 60.23333 27.73308 1.000 20.89570 97 GLY A CA 1
ATOM 1588 C C . GLY A 1 97 ? 29.63759 58.97130 27.86005 1.000 21.23257 97 GLY A C 1
ATOM 1589 O O . GLY A 1 97 ? 30.60859 58.77796 27.12221 1.000 22.26372 97 GLY A O 1
ATOM 1593 N N . VAL A 1 98 ? 29.25455 58.09840 28.79581 1.000 20.51480 98 VAL A N 1
ATOM 1594 C CA . VAL A 1 98 ? 30.06379 56.92404 29.09420 1.000 19.43395 98 VAL A CA 1
ATOM 1595 C C . VAL A 1 98 ? 30.00439 55.89150 27.97806 1.000 19.81676 98 VAL A C 1
ATOM 1596 O O . VAL A 1 98 ? 30.91512 55.06176 27.86777 1.000 23.39043 98 VAL A O 1
ATOM 1609 N N . ASN A 1 99 ? 28.96602 55.93191 27.13874 1.000 21.03182 99 ASN A N 1
ATOM 1610 C CA . ASN A 1 99 ? 28.77190 54.97576 26.05531 1.000 22.35717 99 ASN A CA 1
ATOM 1611 C C . ASN A 1 99 ? 28.95253 55.60927 24.67830 1.000 27.55969 99 ASN A C 1
ATOM 1612 O O . ASN A 1 99 ? 28.42285 55.09833 23.68381 1.000 28.14402 99 ASN A O 1
ATOM 1623 N N . ALA A 1 100 ? 29.68185 56.71866 24.59988 1.000 23.42489 100 ALA A N 1
ATOM 1624 C CA . ALA A 1 100 ? 29.98803 57.31635 23.30922 1.000 21.52642 100 ALA A CA 1
ATOM 1625 C C . ALA A 1 100 ? 30.86002 56.37203 22.49126 1.000 22.15631 100 ALA A C 1
ATOM 1626 O O . ALA A 1 100 ? 31.80545 55.76931 23.00575 1.000 21.79016 100 ALA A O 1
ATOM 1633 N N . THR A 1 101 ? 30.54494 56.24282 21.20732 1.000 21.45802 101 THR A N 1
ATOM 1634 C CA . THR A 1 101 ? 31.29884 55.37040 20.31944 1.000 19.87533 101 THR A CA 1
ATOM 1635 C C . THR A 1 101 ? 31.87676 56.17431 19.16527 1.000 21.87968 101 THR A C 1
ATOM 1636 O O . THR A 1 101 ? 31.25876 57.12689 18.67409 1.000 21.95198 101 THR A O 1
ATOM 1647 N N . ASP A 1 102 ? 33.07356 55.78736 18.74947 1.000 19.93362 102 ASP A N 1
ATOM 1648 C CA . ASP A 1 102 ? 33.74928 56.45899 17.65082 1.000 20.04375 102 ASP A CA 1
ATOM 1649 C C . ASP A 1 102 ? 33.26892 55.86953 16.32818 1.000 21.38791 102 ASP A C 1
ATOM 1650 O O . ASP A 1 102 ? 32.27577 55.13660 16.26079 1.000 20.91318 102 ASP A O 1
ATOM 1659 N N . VAL A 1 103 ? 33.97670 56.17877 15.24284 1.000 19.29047 103 VAL A N 1
ATOM 1660 C CA . VAL A 1 103 ? 33.47448 55.81511 13.92584 1.000 19.50530 103 VAL A CA 1
ATOM 1661 C C . VAL A 1 103 ? 33.57245 54.32760 13.61724 1.000 21.47308 103 VAL A C 1
ATOM 1662 O O . VAL A 1 103 ? 33.01803 53.89116 12.60244 1.000 24.54163 103 VAL A O 1
ATOM 1675 N N . ILE A 1 104 ? 34.25778 53.53646 14.44215 1.000 19.74542 104 ILE A N 1
ATOM 1676 C CA . ILE A 1 104 ? 34.23853 52.08875 14.27591 1.000 23.99626 104 ILE A CA 1
ATOM 1677 C C . ILE A 1 104 ? 33.59530 51.38219 15.46911 1.000 22.69424 104 ILE A C 1
ATOM 1678 O O . ILE A 1 104 ? 33.74959 50.17984 15.62956 1.000 25.44265 104 ILE A O 1
ATOM 1694 N N . GLY A 1 105 ? 32.86971 52.11982 16.30341 1.000 19.49188 105 GLY A N 1
ATOM 1695 C CA . GLY A 1 105 ? 32.12974 51.52826 17.39806 1.000 21.03050 105 GLY A CA 1
ATOM 1696 C C . GLY A 1 105 ? 32.89353 51.34284 18.68865 1.000 20.88317 105 GLY A C 1
ATOM 1697 O O . GLY A 1 105 ? 32.39995 50.64915 19.58344 1.000 22.98632 105 GLY A O 1
ATOM 1701 N N . THR A 1 106 ? 34.07053 51.94543 18.81761 1.000 19.32388 106 THR A N 1
ATOM 1702 C CA . THR A 1 106 ? 34.87900 51.81335 20.01905 1.000 19.12933 106 THR A CA 1
ATOM 1703 C C . THR A 1 106 ? 34.37908 52.78220 21.08085 1.000 18.46133 106 THR A C 1
ATOM 1704 O O . THR A 1 106 ? 34.20395 53.97136 20.80847 1.000 18.95251 106 THR A O 1
ATOM 1715 N N . ALA A 1 107 ? 34.14980 52.27359 22.27830 1.000 18.38581 107 ALA A N 1
ATOM 1716 C CA . ALA A 1 107 ? 33.75274 53.06795 23.43291 1.000 17.53668 107 ALA A CA 1
ATOM 1717 C C . ALA A 1 107 ? 34.93291 53.27644 24.36679 1.000 18.91927 107 ALA A C 1
ATOM 1718 O O . ALA A 1 107 ? 35.95677 52.59833 24.27151 1.000 19.05186 107 ALA A O 1
ATOM 1725 N N . PRO A 1 108 ? 34.82023 54.21913 25.30656 1.000 17.82451 108 PRO A N 1
ATOM 1726 C CA . PRO A 1 108 ? 35.93008 54.42003 26.25847 1.000 17.86172 108 PRO A CA 1
ATOM 1727 C C . PRO A 1 108 ? 36.31408 53.15163 27.00151 1.000 17.21340 108 PRO A C 1
ATOM 1728 O O . PRO A 1 108 ? 37.50023 52.91890 27.25828 1.000 18.07804 108 PRO A O 1
ATOM 1739 N N . LEU A 1 109 ? 35.33685 52.31034 27.33638 1.000 17.52238 109 LEU A N 1
ATOM 1740 C CA . LEU A 1 109 ? 35.64787 51.07175 28.04086 1.000 18.77385 109 LEU A CA 1
ATOM 1741 C C . LEU A 1 109 ? 36.54523 50.15858 27.20826 1.000 17.71118 109 LEU A C 1
ATOM 1742 O O . LEU A 1 109 ? 37.41628 49.47660 27.75965 1.000 20.10673 109 LEU A O 1
ATOM 1758 N N . HIS A 1 110 ? 36.35239 50.12672 25.88307 1.000 17.36040 110 HIS A N 1
ATOM 1759 C CA . HIS A 1 110 ? 37.23879 49.33285 25.03362 1.000 18.08803 110 HIS A CA 1
ATOM 1760 C C . HIS A 1 110 ? 38.69339 49.74688 25.23647 1.000 18.71568 110 HIS A C 1
ATOM 1761 O O . HIS A 1 110 ? 39.59040 48.90311 25.34845 1.000 19.84421 110 HIS A O 1
ATOM 1775 N N . LEU A 1 111 ? 38.94419 51.05841 25.26189 1.000 18.36744 111 LEU A N 1
ATOM 1776 C CA . LEU A 1 111 ? 40.31427 51.55781 25.30112 1.000 18.57309 111 LEU A CA 1
ATOM 1777 C C . LEU A 1 111 ? 40.93522 51.35167 26.67382 1.000 18.72037 111 LEU A C 1
ATOM 1778 O O . LEU A 1 111 ? 42.09926 50.94952 26.78090 1.000 19.42780 111 LEU A O 1
ATOM 1794 N N . ALA A 1 112 ? 40.16876 51.61216 27.73433 1.000 18.15885 112 ALA A N 1
ATOM 1795 C CA . ALA A 1 112 ? 40.67945 51.38908 29.08252 1.000 19.16380 112 ALA A CA 1
ATOM 1796 C C . ALA A 1 112 ? 40.96981 49.91450 29.30591 1.000 21.41346 112 ALA A C 1
ATOM 1797 O O . ALA A 1 112 ? 41.98340 49.55405 29.91361 1.000 21.54495 112 ALA A O 1
ATOM 1804 N N . ALA A 1 113 ? 40.09029 49.04680 28.81089 1.000 19.80867 113 ALA A N 1
ATOM 1805 C CA . ALA A 1 113 ? 40.28793 47.61577 28.98851 1.000 21.93111 113 ALA A CA 1
ATOM 1806 C C . ALA A 1 113 ? 41.48590 47.12982 28.18996 1.000 21.36046 113 ALA A C 1
ATOM 1807 O O . ALA A 1 113 ? 42.31473 46.36669 28.70091 1.000 23.69461 113 ALA A O 1
ATOM 1814 N N . MET A 1 114 ? 41.61214 47.57530 26.94158 1.000 19.56570 114 MET A N 1
ATOM 1815 C CA . MET A 1 114 ? 42.70168 47.07670 26.11660 1.000 19.45812 114 MET A CA 1
ATOM 1816 C C . MET A 1 114 ? 44.05657 47.46672 26.69315 1.000 21.15379 114 MET A C 1
ATOM 1817 O O . MET A 1 114 ? 45.01364 46.69332 26.58812 1.000 23.81051 114 MET A O 1
ATOM 1831 N N . TRP A 1 115 ? 44.16062 48.62772 27.33786 1.000 21.97970 115 TRP A N 1
ATOM 1832 C CA . TRP A 1 115 ? 45.43950 49.08607 27.88210 1.000 20.55572 115 TRP A CA 1
ATOM 1833 C C . TRP A 1 115 ? 45.54255 48.91079 29.39105 1.000 22.45898 115 TRP A C 1
ATOM 1834 O O . TRP A 1 115 ? 46.46174 49.45921 30.00938 1.000 24.57452 115 TRP A O 1
ATOM 1855 N N . GLY A 1 116 ? 44.65345 48.11980 29.98541 1.000 20.14974 116 GLY A N 1
ATOM 1856 C CA . GLY A 1 116 ? 44.87073 47.62963 31.33013 1.000 23.38994 116 GLY A CA 1
ATOM 1857 C C . GLY A 1 116 ? 44.66181 48.63141 32.43733 1.000 23.40967 116 GLY A C 1
ATOM 1858 O O . GLY A 1 116 ? 45.20283 48.45215 33.53056 1.000 24.12469 116 GLY A O 1
ATOM 1862 N N . HIS A 1 117 ? 43.87301 49.67867 32.19580 1.000 21.25506 117 HIS A N 1
ATOM 1863 C CA . HIS A 1 117 ? 43.62361 50.70968 33.20129 1.000 20.82640 117 HIS A CA 1
ATOM 1864 C C . HIS A 1 117 ? 42.43975 50.25907 34.05072 1.000 21.31228 117 HIS A C 1
ATOM 1865 O O . HIS A 1 117 ? 41.28162 50.61343 33.82279 1.000 20.64613 117 HIS A O 1
ATOM 1879 N N . LEU A 1 118 ? 42.75987 49.45544 35.06750 1.000 21.38839 118 LEU A N 1
ATOM 1880 C CA . LEU A 1 118 ? 41.72896 48.71315 35.78706 1.000 21.81543 118 LEU A CA 1
ATOM 1881 C C . LEU A 1 118 ? 40.79536 49.63259 36.56514 1.000 21.20034 118 LEU A C 1
ATOM 1882 O O . LEU A 1 118 ? 39.57169 49.46469 36.52011 1.000 22.80566 118 LEU A O 1
ATOM 1898 N N A GLU A 1 119 ? 41.35339 50.59187 37.30711 0.724 22.49884 119 GLU A N 1
ATOM 1899 N N B GLU A 1 119 ? 41.34145 50.60744 37.29849 0.276 22.59727 119 GLU A N 1
ATOM 1900 C CA A GLU A 1 119 ? 40.49483 51.49538 38.06242 0.724 23.46279 119 GLU A CA 1
ATOM 1901 C CA B GLU A 1 119 ? 40.46036 51.47504 38.07724 0.276 24.15550 119 GLU A CA 1
ATOM 1902 C C A GLU A 1 119 ? 39.58517 52.27957 37.12526 0.724 22.18495 119 GLU A C 1
ATOM 1903 C C B GLU A 1 119 ? 39.65095 52.42170 37.19469 0.276 22.70733 119 GLU A C 1
ATOM 1904 O O A GLU A 1 119 ? 38.40552 52.49753 37.42602 0.724 20.34177 119 GLU A O 1
ATOM 1905 O O B GLU A 1 119 ? 38.60585 52.91382 37.63330 0.276 22.59491 119 GLU A O 1
ATOM 1928 N N . ILE A 1 120 ? 40.10569 52.68953 35.96747 1.000 21.53630 120 ILE A N 1
ATOM 1929 C CA . ILE A 1 120 ? 39.26224 53.39278 35.00701 1.000 21.24768 120 ILE A CA 1
ATOM 1930 C C . ILE A 1 120 ? 38.13431 52.48211 34.53004 1.000 18.53579 120 ILE A C 1
ATOM 1931 O O . ILE A 1 120 ? 36.98138 52.91284 34.41018 1.000 19.95034 120 ILE A O 1
ATOM 1948 N N . VAL A 1 121 ? 38.44703 51.20999 34.25587 1.000 20.03363 121 VAL A N 1
ATOM 1949 C CA . VAL A 1 121 ? 37.41320 50.24065 33.89230 1.000 19.07069 121 VAL A CA 1
ATOM 1950 C C . VAL A 1 121 ? 36.33459 50.19474 34.96637 1.000 20.58218 121 VAL A C 1
ATOM 1951 O O . VAL A 1 121 ? 35.13465 50.25604 34.67445 1.000 20.91967 121 VAL A O 1
ATOM 1964 N N . GLU A 1 122 ? 36.75261 50.10696 36.23096 1.000 21.87035 122 GLU A N 1
ATOM 1965 C CA . GLU A 1 122 ? 35.79926 50.07207 37.33514 1.000 23.76069 122 GLU A CA 1
ATOM 1966 C C . GLU A 1 122 ? 34.92721 51.32079 37.35015 1.000 21.44973 122 GLU A C 1
ATOM 1967 O O . GLU A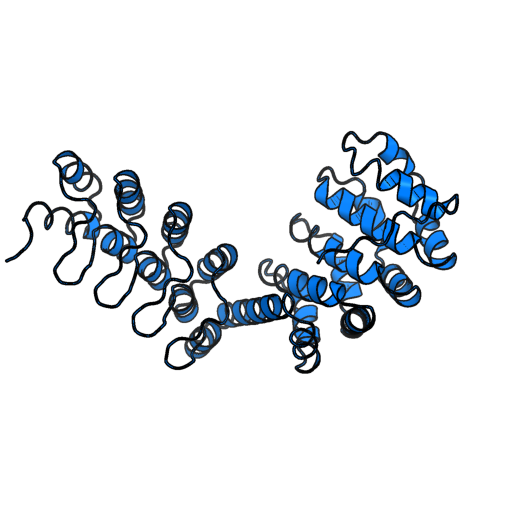 1 122 ? 33.70598 51.23752 37.51443 1.000 22.49087 122 GLU A O 1
ATOM 1979 N N . VAL A 1 123 ? 35.54119 52.49606 37.17902 1.000 20.52204 123 VAL A N 1
ATOM 1980 C CA . VAL A 1 123 ? 34.78376 53.74553 37.20776 1.000 20.74715 123 VAL A CA 1
ATOM 1981 C C . VAL A 1 123 ? 33.81861 53.82605 36.03013 1.000 20.83803 123 VAL A C 1
ATOM 1982 O O . VAL A 1 123 ? 32.67514 54.27178 36.17839 1.000 21.46365 123 VAL A O 1
ATOM 1995 N N . LEU A 1 124 ? 34.25936 53.40881 34.84478 1.000 20.10098 124 LEU A N 1
ATOM 1996 C CA . LEU A 1 124 ? 33.37275 53.43595 33.68884 1.000 19.80997 124 LEU A CA 1
ATOM 1997 C C . LEU A 1 124 ? 32.17523 52.52018 33.91290 1.000 18.77984 124 LEU A C 1
ATOM 1998 O O . LEU A 1 124 ? 31.02759 52.89438 33.64994 1.000 19.89455 124 LEU A O 1
ATOM 2014 N N . LEU A 1 125 ? 32.42668 51.30719 34.40685 1.000 20.48956 125 LEU A N 1
ATOM 2015 C CA . LEU A 1 125 ? 31.32572 50.39352 34.69287 1.000 22.59475 125 LEU A CA 1
ATOM 2016 C C . LEU A 1 125 ? 30.38369 50.97780 35.74048 1.000 22.55046 125 LEU A C 1
ATOM 2017 O O . LEU A 1 125 ? 29.15892 50.90274 35.59437 1.000 21.23417 125 LEU A O 1
ATOM 2033 N N . LYS A 1 126 ? 30.93566 51.57112 36.80250 1.000 22.77591 126 LYS A N 1
ATOM 2034 C CA . LYS A 1 126 ? 30.08991 52.17076 37.83111 1.000 24.80428 126 LYS A CA 1
ATOM 2035 C C . LYS A 1 126 ? 29.20426 53.27322 37.26177 1.000 25.56931 126 LYS A C 1
ATOM 2036 O O . LYS A 1 126 ? 28.09327 53.49416 37.75859 1.000 28.26001 126 LYS A O 1
ATOM 2055 N N . ASN A 1 127 ? 29.67281 53.97558 36.23350 1.000 21.47105 127 ASN A N 1
ATOM 2056 C CA . ASN A 1 127 ? 28.90645 55.04697 35.61292 1.000 21.59166 127 ASN A CA 1
ATOM 2057 C C . ASN A 1 127 ? 28.02199 54.58266 34.46047 1.000 20.86825 127 ASN A C 1
ATOM 2058 O O . ASN A 1 127 ? 27.47964 55.42592 33.74012 1.000 25.81927 127 ASN A O 1
ATOM 2069 N N . GLY A 1 128 ? 27.85329 53.28204 34.27845 1.000 22.04382 128 GLY A N 1
ATOM 2070 C CA . GLY A 1 128 ? 26.90604 52.77080 33.31489 1.000 24.19320 128 GLY A CA 1
ATOM 2071 C C . GLY A 1 128 ? 27.46552 52.32579 31.98297 1.000 20.44717 128 GLY A C 1
ATOM 2072 O O . GLY A 1 128 ? 26.68745 52.15623 31.03846 1.000 23.25847 128 GLY A O 1
ATOM 2076 N N . ALA A 1 129 ? 28.77761 52.13561 31.87237 1.000 21.28260 129 ALA A N 1
ATOM 2077 C CA . ALA A 1 129 ? 29.35065 51.65168 30.62383 1.000 21.68634 129 ALA A CA 1
ATOM 2078 C C . ALA A 1 129 ? 28.78145 50.28089 30.28122 1.000 20.57149 129 ALA A C 1
ATOM 2079 O O . ALA A 1 129 ? 28.62245 49.42240 31.15260 1.000 21.64705 129 ALA A O 1
ATOM 2086 N N . ASP A 1 130 ? 28.47840 50.07710 28.99813 1.000 22.12699 130 ASP A N 1
ATOM 2087 C CA . ASP A 1 130 ? 27.98627 48.79031 28.51003 1.000 21.17954 130 ASP A CA 1
ATOM 2088 C C . ASP A 1 130 ? 29.15310 47.81022 28.48158 1.000 20.50477 130 ASP A C 1
ATOM 2089 O O . ASP A 1 130 ? 30.06037 47.93482 27.65070 1.000 21.65251 130 ASP A O 1
ATOM 2098 N N . ALA A 1 131 ? 29.12834 46.82527 29.38020 1.000 20.90348 131 ALA A N 1
ATOM 2099 C CA . ALA A 1 131 ? 30.25473 45.90857 29.49639 1.000 21.20241 131 ALA A CA 1
ATOM 2100 C C . ALA A 1 131 ? 30.43870 45.04856 28.25259 1.000 21.96797 131 ALA A C 1
ATOM 2101 O O . ALA A 1 131 ? 31.56317 44.62203 27.96370 1.000 25.63185 131 ALA A O 1
ATOM 2108 N N A HIS A 1 132 ? 29.36675 44.76256 27.51318 0.256 22.18607 132 HIS A N 1
ATOM 2109 N N B HIS A 1 132 ? 29.36244 44.80249 27.50368 0.744 21.78256 132 HIS A N 1
ATOM 2110 C CA A HIS A 1 132 ? 29.44721 43.91282 26.32647 0.256 25.12198 132 HIS A CA 1
ATOM 2111 C CA B HIS A 1 132 ? 29.39340 43.92532 26.34104 0.744 24.55964 132 HIS A CA 1
ATOM 2112 C C A HIS A 1 132 ? 29.25497 44.70318 25.03308 0.256 24.26380 132 HIS A C 1
ATOM 2113 C C B HIS A 1 132 ? 29.29985 44.69307 25.02686 0.744 24.28449 132 HIS A C 1
ATOM 2114 O O A HIS A 1 132 ? 28.77507 44.16652 24.03304 0.256 25.07990 132 HIS A O 1
ATOM 2115 O O B HIS A 1 132 ? 28.89749 44.12397 24.00648 0.744 25.25181 132 HIS A O 1
ATOM 2142 N N . ALA A 1 133 ? 29.66161 45.97233 25.02778 1.000 22.90888 133 ALA A N 1
ATOM 2143 C CA . ALA A 1 133 ? 29.61999 46.75453 23.80030 1.000 23.36857 133 ALA A CA 1
ATOM 2144 C C . ALA A 1 133 ? 30.54118 46.12593 22.76379 1.000 21.32347 133 ALA A C 1
ATOM 2145 O O . ALA A 1 133 ? 31.68365 45.76692 23.06696 1.000 21.83852 133 ALA A O 1
ATOM 2153 N N . ARG A 1 134 ? 30.04355 45.99163 21.54073 1.000 22.99508 134 ARG A N 1
ATOM 2154 C CA . ARG A 1 134 ? 30.81548 45.44233 20.43723 1.000 22.28118 134 ARG A CA 1
ATOM 2155 C C . ARG A 1 134 ? 31.12666 46.55225 19.44560 1.000 23.31110 134 ARG A C 1
ATOM 2156 O O . ARG A 1 134 ? 30.23700 47.32241 19.06902 1.000 25.48696 134 ARG A O 1
ATOM 2177 N N . ASP A 1 135 ? 32.38608 46.64112 19.03246 1.000 21.02487 135 ASP A N 1
ATOM 2178 C CA . ASP A 1 135 ? 32.73676 47.53604 17.94008 1.000 23.68898 135 ASP A CA 1
ATOM 2179 C C . ASP A 1 135 ? 32.25413 46.93496 16.62260 1.000 28.13020 135 ASP A C 1
ATOM 2180 O O . ASP A 1 135 ? 31.60210 45.88584 16.58448 1.000 26.97146 135 ASP A O 1
ATOM 2189 N N . LYS A 1 136 ? 32.56706 47.61958 15.52302 1.000 27.96677 136 LYS A N 1
ATOM 2190 C CA . LYS A 1 136 ? 32.04930 47.19827 14.22640 1.000 26.79074 136 LYS A CA 1
ATOM 2191 C C . LYS A 1 136 ? 32.56800 45.82637 13.81296 1.000 31.48414 136 LYS A C 1
ATOM 2192 O O . LYS A 1 136 ? 31.97787 45.19758 12.92757 1.000 32.29976 136 LYS A O 1
ATOM 2211 N N . PHE A 1 137 ? 33.64740 45.34828 14.43203 1.000 28.80618 137 PHE A N 1
ATOM 2212 C CA . PHE A 1 137 ? 34.22277 44.04219 14.13648 1.000 33.07553 137 PHE A CA 1
ATOM 2213 C C . PHE A 1 137 ? 33.85236 42.98971 15.17122 1.000 36.26561 137 PHE A C 1
ATOM 2214 O O . PHE A 1 137 ? 34.38063 41.87419 15.12763 1.000 35.95213 137 PHE A O 1
ATOM 2231 N N . GLY A 1 138 ? 32.94586 43.31668 16.08717 1.000 30.36402 138 GLY A N 1
ATOM 2232 C CA . GLY A 1 138 ? 32.45715 42.37476 17.06352 1.000 27.67104 138 GLY A CA 1
ATOM 2233 C C . GLY A 1 138 ? 33.24993 42.29172 18.34767 1.000 27.68773 138 GLY A C 1
ATOM 2234 O O . GLY A 1 138 ? 32.89837 41.48310 19.21484 1.000 29.08723 138 GLY A O 1
ATOM 2238 N N . LYS A 1 139 ? 34.29654 43.09785 18.51082 1.000 24.85615 139 LYS A N 1
ATOM 2239 C CA . LYS A 1 139 ? 35.15578 42.97708 19.68050 1.000 25.35105 139 LYS A CA 1
ATOM 2240 C C . LYS A 1 139 ? 34.54883 43.69580 20.87869 1.000 22.70370 139 LYS A C 1
ATOM 2241 O O . LYS A 1 139 ? 34.10033 44.84152 20.76912 1.000 21.78680 139 LYS A O 1
ATOM 2260 N N . THR A 1 140 ? 34.55352 43.02864 22.01913 1.000 22.43311 140 THR A N 1
ATOM 2261 C CA . THR A 1 140 ? 34.09876 43.58894 23.27946 1.000 20.66365 140 THR A CA 1
ATOM 2262 C C . THR A 1 140 ? 35.28597 44.06916 24.09324 1.000 21.37876 140 THR A C 1
ATOM 2263 O O . THR A 1 140 ? 36.44227 43.77815 23.77405 1.000 21.21238 140 THR A O 1
ATOM 2274 N N . PRO A 1 141 ? 35.03805 44.81053 25.17510 1.000 19.57698 141 PRO A N 1
ATOM 2275 C CA . PRO A 1 141 ? 36.15522 45.16925 26.06630 1.000 19.24209 141 PRO A CA 1
ATOM 2276 C C . PRO A 1 141 ? 36.89347 43.95509 26.60115 1.000 20.41341 141 PRO A C 1
ATOM 2277 O O . PRO A 1 141 ? 38.12873 43.96280 26.66197 1.000 20.76044 141 PRO A O 1
ATOM 2288 N N . LYS A 1 142 ? 36.16713 42.89917 26.97538 1.000 21.83974 142 LYS A N 1
ATOM 2289 C CA . LYS A 1 142 ? 36.82270 41.67811 27.43319 1.000 21.62617 142 LYS A CA 1
ATOM 2290 C C . LYS A 1 142 ? 37.73298 41.10091 26.35720 1.000 21.67045 142 LYS A C 1
ATOM 2291 O O . LYS A 1 142 ? 38.86162 40.68407 26.64864 1.000 23.04526 142 LYS A O 1
ATOM 2310 N N . ASP A 1 143 ? 37.25036 41.05417 25.11090 1.000 22.50829 143 ASP A N 1
ATOM 2311 C CA . ASP A 1 143 ? 38.06602 40.54501 24.01372 1.000 23.09110 143 ASP A CA 1
ATOM 2312 C C . ASP A 1 143 ? 39.38065 41.30937 23.91922 1.000 23.59551 143 ASP A C 1
ATOM 2313 O O . ASP A 1 143 ? 40.45519 40.71317 23.78655 1.000 24.75577 143 ASP A O 1
ATOM 2322 N N . LEU A 1 144 ? 39.31214 42.64084 23.96061 1.000 21.16243 144 LEU A N 1
ATOM 2323 C CA . LEU A 1 144 ? 40.52561 43.43379 23.79622 1.000 22.01894 144 LEU A CA 1
ATOM 2324 C C . LEU A 1 144 ? 41.45076 43.28941 24.99513 1.000 22.26347 144 LEU A C 1
ATOM 2325 O O . LEU A 1 144 ? 42.67879 43.28796 24.83965 1.000 24.73799 144 LEU A O 1
ATOM 2341 N N . ALA A 1 145 ? 40.88412 43.19662 26.20235 1.000 21.24236 145 ALA A N 1
ATOM 2342 C CA . ALA A 1 145 ? 41.70474 42.95503 27.38350 1.000 23.30115 145 ALA A CA 1
ATOM 2343 C C . ALA A 1 145 ? 42.41459 41.61106 27.28840 1.000 24.05495 145 ALA A C 1
ATOM 2344 O O . ALA A 1 145 ? 43.60434 41.50507 27.60907 1.000 26.05750 145 ALA A O 1
ATOM 2351 N N . GLU A 1 146 ? 41.70139 40.57251 26.84479 1.000 22.83586 146 GLU A N 1
ATOM 2352 C CA . GLU A 1 146 ? 42.32755 39.26570 26.66855 1.000 24.23191 146 GLU A CA 1
ATOM 2353 C C . GLU A 1 146 ? 43.42687 39.32554 25.61706 1.000 30.93171 146 GLU A C 1
ATOM 2354 O O . GLU A 1 146 ? 44.52099 38.78257 25.81716 1.000 30.87154 146 GLU A O 1
ATOM 2366 N N . ASP A 1 147 ? 43.15548 39.98852 24.49073 1.000 24.63523 147 ASP A N 1
ATOM 2367 C CA . ASP A 1 147 ? 44.14313 40.07068 23.41930 1.000 26.90980 147 ASP A CA 1
ATOM 2368 C C . ASP A 1 147 ? 45.40787 40.79675 23.86784 1.000 28.66033 147 ASP A C 1
ATOM 2369 O O . ASP A 1 147 ? 46.49171 40.53750 23.33060 1.000 33.19852 147 ASP A O 1
ATOM 2378 N N . ASN A 1 148 ? 45.29645 41.71201 24.83147 1.000 27.88223 148 ASN A N 1
ATOM 2379 C CA . ASN A 1 148 ? 46.44405 42.44997 25.34873 1.000 29.06640 148 ASN A CA 1
ATOM 2380 C C . ASN A 1 148 ? 46.96932 41.87969 26.66604 1.000 28.55822 148 ASN A C 1
ATOM 2381 O O . ASN A 1 148 ? 47.80124 42.51706 27.31889 1.000 34.62202 148 ASN A O 1
ATOM 2392 N N . GLY A 1 149 ? 46.50420 40.69775 27.06873 1.000 27.68258 149 GLY A N 1
ATOM 2393 C CA . GLY A 1 149 ? 47.04028 40.03721 28.24241 1.000 29.36255 149 GLY A CA 1
ATOM 2394 C C . GLY A 1 149 ? 46.66529 40.65372 29.56880 1.000 31.96180 149 GLY A C 1
ATOM 2395 O O . GLY A 1 149 ? 47.37231 40.44505 30.55897 1.000 34.01265 149 GLY A O 1
ATOM 2399 N N . ASN A 1 150 ? 45.56551 41.40275 29.62613 1.000 24.93105 150 ASN A N 1
ATOM 2400 C CA . ASN A 1 150 ? 45.12267 42.04605 30.86140 1.000 23.34277 150 ASN A CA 1
ATOM 2401 C C . ASN A 1 150 ? 44.04302 41.17120 31.49098 1.000 27.01130 150 ASN A C 1
ATOM 2402 O O . ASN A 1 150 ? 42.84366 41.42619 31.37838 1.000 24.94838 150 ASN A O 1
ATOM 2413 N N A GLU A 1 151 ? 44.48452 40.12004 32.18156 0.542 30.29029 151 GLU A N 1
ATOM 2414 N N B GLU A 1 151 ? 44.49802 40.11756 32.17585 0.458 30.42183 151 GLU A N 1
ATOM 2415 C CA A GLU A 1 151 ? 43.52647 39.13581 32.67647 0.542 31.09070 151 GLU A CA 1
ATOM 2416 C CA B GLU A 1 151 ? 43.57128 39.12448 32.70881 0.458 31.12284 151 GLU A CA 1
ATOM 2417 C C A GLU A 1 151 ? 42.70003 39.67676 33.84028 0.542 27.70559 151 GLU A C 1
ATOM 2418 C C B GLU A 1 151 ? 42.69648 39.70865 33.81087 0.458 27.81427 151 GLU A C 1
ATOM 2419 O O A GLU A 1 151 ? 41.54564 39.27092 34.01147 0.542 26.46425 151 GLU A O 1
ATOM 2420 O O B GLU A 1 151 ? 41.51248 39.36703 33.91326 0.458 26.42306 151 GLU A O 1
ATOM 2443 N N . ASP A 1 152 ? 43.25673 40.58797 34.64486 1.000 29.32934 152 ASP A N 1
ATOM 2444 C CA . ASP A 1 152 ? 42.47096 41.19347 35.71770 1.000 27.60002 152 ASP A CA 1
ATOM 2445 C C . ASP A 1 152 ? 41.29419 41.97783 35.14585 1.000 26.76650 152 ASP A C 1
ATOM 2446 O O . ASP A 1 152 ? 40.15971 41.86824 35.62524 1.000 23.82329 152 ASP A O 1
ATOM 2456 N N . VAL A 1 153 ? 41.55033 42.77647 34.11082 1.000 25.41929 153 VAL A N 1
ATOM 2457 C CA . VAL A 1 153 ? 40.46808 43.49794 33.45229 1.000 22.82718 153 VAL A CA 1
ATOM 2458 C C . VAL A 1 153 ? 39.49219 42.51747 32.81767 1.000 22.51809 153 VAL A C 1
ATOM 2459 O O . VAL A 1 153 ? 38.26801 42.68084 32.91071 1.000 21.12580 153 VAL A O 1
ATOM 2472 N N . ALA A 1 154 ? 40.01824 41.49511 32.14007 1.000 21.20980 154 ALA A N 1
ATOM 2473 C CA . ALA A 1 154 ? 39.15216 40.54464 31.45252 1.000 20.19722 154 ALA A CA 1
ATOM 2474 C C . ALA A 1 154 ? 38.21628 39.84742 32.43098 1.000 21.16945 154 ALA A C 1
ATOM 2475 O O . ALA A 1 154 ? 37.04211 39.61790 32.12097 1.000 23.19500 154 ALA A O 1
ATOM 2482 N N . ARG A 1 155 ? 38.71282 39.50274 33.61809 1.000 21.96870 155 ARG A N 1
ATOM 2483 C CA . ARG A 1 155 ? 37.85528 38.82900 34.58647 1.000 23.46150 155 ARG A CA 1
ATOM 2484 C C . ARG A 1 155 ? 36.76252 39.76271 35.09463 1.000 21.19357 155 ARG A C 1
ATOM 2485 O O . ARG A 1 155 ? 35.60688 39.35151 35.24021 1.000 21.63631 155 ARG A O 1
ATOM 2506 N N . LEU A 1 156 ? 37.10198 41.02208 35.37831 1.000 19.41065 156 LEU A N 1
ATOM 2507 C CA . LEU A 1 156 ? 36.07308 41.96072 35.81136 1.000 18.28175 156 LEU A CA 1
ATOM 2508 C C . LEU A 1 156 ? 35.03257 42.16209 34.71740 1.000 21.71277 156 LEU A C 1
ATOM 2509 O O . LEU A 1 156 ? 33.82737 42.19415 34.99249 1.000 21.32407 156 LEU A O 1
ATOM 2525 N N . ALA A 1 157 ? 35.48067 42.30431 33.46674 1.000 21.46431 157 ALA A N 1
ATOM 2526 C CA . ALA A 1 157 ? 34.54058 42.47480 32.36507 1.000 21.86524 157 ALA A CA 1
ATOM 2527 C C . ALA A 1 157 ? 33.63834 41.25734 32.22676 1.000 20.31881 157 ALA A C 1
ATOM 2528 O O . ALA A 1 157 ? 32.43487 41.39090 31.97483 1.000 23.10267 157 ALA A O 1
ATOM 2535 N N . GLU A 1 158 ? 34.20194 40.05879 32.38295 1.000 21.31597 158 GLU A N 1
ATOM 2536 C CA . GLU A 1 158 ? 33.39102 38.84803 32.32281 1.000 19.92713 158 GLU A CA 1
ATOM 2537 C C . GLU A 1 158 ? 32.33076 38.84970 33.41887 1.000 19.98935 158 GLU A C 1
ATOM 2538 O O . GLU A 1 158 ? 31.16126 38.53479 33.17105 1.000 21.70043 158 GLU A O 1
ATOM 2550 N N . LEU A 1 159 ? 32.72486 39.20508 34.64693 1.000 19.27236 159 LEU A N 1
ATOM 2551 C CA . LEU A 1 159 ? 31.75858 39.25878 35.74132 1.000 19.32076 159 LEU A CA 1
ATOM 2552 C C . LEU A 1 159 ? 30.70393 40.32951 35.49067 1.000 19.05794 159 LEU A C 1
ATOM 2553 O O . LEU A 1 159 ? 29.52206 40.13383 35.79687 1.000 19.28857 159 LEU A O 1
ATOM 2569 N N . ALA A 1 160 ? 31.10772 41.46378 34.91197 1.000 19.45723 160 ALA A N 1
ATOM 2570 C CA . ALA A 1 160 ? 30.14214 42.50417 34.57587 1.000 19.70766 160 ALA A CA 1
ATOM 2571 C C . ALA A 1 160 ? 29.17415 42.03054 33.49972 1.000 18.80490 160 ALA A C 1
ATOM 2572 O O . ALA A 1 160 ? 27.97925 42.35102 33.54675 1.000 20.50681 160 ALA A O 1
ATOM 2579 N N . GLU A 1 161 ? 29.66686 41.26447 32.52200 1.000 20.15356 161 GLU A N 1
ATOM 2580 C CA . GLU A 1 161 ? 28.76967 40.66226 31.54355 1.000 20.03727 161 GLU A CA 1
ATOM 2581 C C . GLU A 1 161 ? 27.76831 39.73482 32.22235 1.000 21.81622 161 GLU A C 1
ATOM 2582 O O . GLU A 1 161 ? 26.57104 39.76832 31.91019 1.000 21.38831 161 GLU A O 1
ATOM 2594 N N . TYR A 1 162 ? 28.24042 38.89815 33.15530 1.000 19.38907 162 TYR A N 1
ATOM 2595 C CA . TYR A 1 162 ? 27.33320 38.00406 33.86731 1.000 19.57913 162 TYR A CA 1
ATOM 2596 C C . TYR A 1 162 ? 26.29206 38.79679 34.65067 1.000 20.00208 162 TYR A C 1
ATOM 2597 O O . TYR A 1 162 ? 25.11255 38.42708 34.68910 1.000 20.95932 162 TYR A O 1
ATOM 2615 N N . ALA A 1 163 ? 26.72067 39.87368 35.31667 1.000 19.17029 163 ALA A N 1
ATOM 2616 C CA . ALA A 1 163 ? 25.78398 40.67026 36.09985 1.000 21.15356 163 ALA A CA 1
ATOM 2617 C C . ALA A 1 163 ? 24.72583 41.30582 35.20786 1.000 21.41172 163 ALA A C 1
ATOM 2618 O O . ALA A 1 163 ? 23.55349 41.39156 35.58831 1.000 21.72360 163 ALA A O 1
ATOM 2625 N N . HIS A 1 164 ? 25.11211 41.74396 34.00979 1.000 20.73602 164 HIS A N 1
ATOM 2626 C CA . HIS A 1 164 ? 24.13092 42.32500 33.09841 1.000 22.11241 164 HIS A CA 1
ATOM 2627 C C . HIS A 1 164 ? 23.09094 41.28788 32.68659 1.000 20.49507 164 HIS A C 1
ATOM 2628 O O . HIS A 1 164 ? 21.88460 41.56073 32.69777 1.000 23.76924 164 HIS A O 1
ATOM 2642 N N . LYS A 1 165 ? 23.54500 40.08748 32.31219 1.000 21.25555 165 LYS A N 1
ATOM 2643 C CA . LYS A 1 165 ? 22.61560 39.04047 31.91056 1.000 20.77748 165 LYS A CA 1
ATOM 2644 C C . LYS A 1 165 ? 21.71667 38.63930 33.07132 1.000 20.08290 165 LYS A C 1
ATOM 2645 O O . LYS A 1 165 ? 20.52892 38.35294 32.87726 1.000 21.90465 165 LYS A O 1
ATOM 2664 N N . ALA A 1 166 ? 22.26226 38.63048 34.29153 1.000 19.67762 166 ALA A N 1
ATOM 2665 C CA . ALA A 1 166 ? 21.49028 38.21318 35.45652 1.000 20.26575 166 ALA A CA 1
ATOM 2666 C C . ALA A 1 166 ? 20.38367 39.19978 35.79859 1.000 21.23498 166 ALA A C 1
ATOM 2667 O O . ALA A 1 166 ? 19.41676 38.82099 36.47042 1.000 21.73013 166 ALA A O 1
ATOM 2674 N N A SER A 1 167 ? 20.50256 40.45355 35.36340 0.591 21.59358 167 SER A N 1
ATOM 2675 N N B SER A 1 167 ? 20.51451 40.45312 35.36857 0.409 21.74407 167 SER A N 1
ATOM 2676 C CA A SER A 1 167 ? 19.44754 41.44691 35.51885 0.591 22.32447 167 SER A CA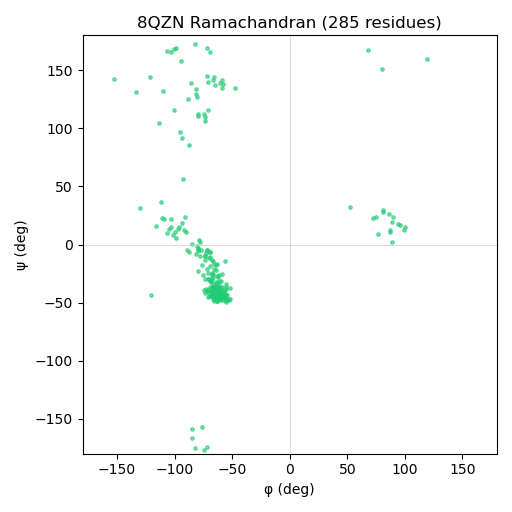 1
ATOM 2677 C CA B SER A 1 167 ? 19.46705 41.44850 35.51087 0.409 22.52260 167 SER A CA 1
ATOM 2678 C C A SER A 1 167 ? 18.44107 41.41729 34.37557 0.591 23.25770 167 SER A C 1
ATOM 2679 C C B SER A 1 167 ? 18.55180 41.50412 34.29375 0.409 23.69572 167 SER A C 1
ATOM 2680 O O A SER A 1 167 ? 17.51506 42.23565 34.35654 0.591 25.61239 167 SER A O 1
ATOM 2681 O O B SER A 1 167 ? 17.80514 42.47734 34.13565 0.409 24.58531 167 SER A O 1
ATOM 2696 N N . GLY A 1 168 ? 18.59811 40.49858 33.43089 1.000 21.31256 168 GLY A N 1
ATOM 2697 C CA . GLY A 1 168 ? 17.78398 40.48260 32.23669 1.000 21.54666 168 GLY A CA 1
ATOM 2698 C C . GLY A 1 168 ? 16.57281 39.58313 32.34468 1.000 21.24507 168 GLY A C 1
ATOM 2699 O O . GLY A 1 168 ? 15.93937 39.48886 33.40187 1.000 25.17311 168 GLY A O 1
ATOM 2704 N N . SER A 1 169 ? 16.24208 38.92268 31.24350 1.000 21.14875 169 SER A N 1
ATOM 2705 C CA . SER A 1 169 ? 15.02281 38.14506 31.13922 1.000 22.35586 169 SER A CA 1
ATOM 2706 C C . SER A 1 169 ? 15.20083 36.75728 31.74927 1.000 23.75865 169 SER A C 1
ATOM 2707 O O . SER A 1 169 ? 16.30054 36.34700 32.13083 1.000 24.07857 169 SER A O 1
ATOM 2715 N N . GLN A 1 170 ? 14.09076 36.02390 31.83726 1.000 23.96948 170 GLN A N 1
ATOM 2716 C CA . GLN A 1 170 ? 14.16583 34.64569 32.31117 1.000 24.92335 170 GLN A CA 1
ATOM 2717 C C . GLN A 1 170 ? 15.01876 33.80231 31.37484 1.000 27.22170 170 GLN A C 1
ATOM 2718 O O . GLN A 1 170 ? 15.81270 32.96875 31.82570 1.000 26.64914 170 GLN A O 1
ATOM 2732 N N A ASP A 1 171 ? 14.87942 34.01132 30.06394 0.568 27.03744 171 ASP A N 1
ATOM 2733 N N B ASP A 1 171 ? 14.86586 34.00503 30.06463 0.432 27.20974 171 ASP A N 1
ATOM 2734 C CA A ASP A 1 171 ? 15.72070 33.28969 29.11450 0.568 26.16206 171 ASP A CA 1
ATOM 2735 C CA B ASP A 1 171 ? 15.71641 33.31259 29.10317 0.432 26.21989 171 ASP A CA 1
ATOM 2736 C C A ASP A 1 171 ? 17.19318 33.64287 29.31128 0.568 26.64165 171 ASP A C 1
ATOM 2737 C C B ASP A 1 171 ? 17.18442 33.64183 29.34005 0.432 26.63862 171 ASP A C 1
ATOM 2738 O O A ASP A 1 171 ? 18.06416 32.76954 29.21772 0.568 27.22950 171 ASP A O 1
ATOM 2739 O O B ASP A 1 171 ? 18.04200 32.75126 29.30130 0.432 27.00548 171 ASP A O 1
ATOM 2756 N N . ASP A 1 172 ? 17.49209 34.91783 29.58799 1.000 25.91872 172 ASP A N 1
ATOM 2757 C CA . ASP A 1 172 ? 18.87014 35.31273 29.86516 1.000 26.06910 172 ASP A CA 1
ATOM 2758 C C . ASP A 1 172 ? 19.42615 34.53831 31.05510 1.000 26.07283 172 ASP A C 1
ATOM 2759 O O . ASP A 1 172 ? 20.54928 34.02145 31.01379 1.000 25.16587 172 ASP A O 1
ATOM 2769 N N . ILE A 1 173 ? 18.65733 34.48285 32.14483 1.000 23.80485 173 ILE A N 1
ATOM 2770 C CA . ILE A 1 173 ? 19.11350 33.79967 33.35098 1.000 22.80865 173 ILE A CA 1
ATOM 2771 C C . ILE A 1 173 ? 19.27317 32.30820 33.09057 1.000 25.36268 173 ILE A C 1
ATOM 2772 O O . ILE A 1 173 ? 20.24956 31.68958 33.52810 1.000 25.98118 173 ILE A O 1
ATOM 2788 N N . GLN A 1 174 ? 18.32143 31.70450 32.37374 1.000 24.22061 174 GLN A N 1
ATOM 2789 C CA . GLN A 1 174 ? 18.41931 30.27560 32.09277 1.000 26.83400 174 GLN A CA 1
ATOM 2790 C C . GLN A 1 174 ? 19.66173 29.97234 31.26124 1.000 29.29083 174 GLN A C 1
ATOM 2791 O O . GLN A 1 174 ? 20.32910 28.95352 31.47683 1.000 28.77385 174 GLN A O 1
ATOM 2805 N N . LYS A 1 175 ? 19.99132 30.84588 30.30414 1.000 26.57410 175 LYS A N 1
ATOM 2806 C CA . LYS A 1 175 ? 21.19416 30.63222 29.50353 1.000 27.33194 175 LYS A CA 1
ATOM 2807 C C . LYS A 1 175 ? 22.45184 30.78200 30.35308 1.000 28.41187 175 LYS A C 1
ATOM 2808 O O . LYS A 1 175 ? 23.41579 30.02713 30.18051 1.000 31.33645 175 LYS A O 1
ATOM 2827 N N A LEU A 1 176 ? 22.45469 31.74593 31.27575 0.581 25.79520 176 LEU A N 1
ATOM 2828 N N B LEU A 1 176 ? 22.47358 31.76289 31.26214 0.419 26.11958 176 LEU A N 1
ATOM 2829 C CA A LEU A 1 176 ? 23.57636 31.90289 32.19446 0.581 28.73467 176 LEU A CA 1
ATOM 2830 C CA B LEU A 1 176 ? 23.59609 31.87679 32.18570 0.419 28.68393 176 LEU A CA 1
ATOM 2831 C C A LEU A 1 176 ? 23.82271 30.62324 32.98536 0.581 26.97463 176 LEU A C 1
ATOM 2832 C C B LEU A 1 176 ? 23.82100 30.56582 32.92337 0.419 27.07999 176 LEU A C 1
ATOM 2833 O O A LEU A 1 176 ? 24.96721 30.17720 33.12787 0.581 30.46982 176 LEU A O 1
ATOM 2834 O O B LEU A 1 176 ? 24.94221 30.04676 32.97895 0.419 30.66195 176 LEU A O 1
ATOM 2865 N N . ILE A 1 177 ? 22.75822 30.02513 33.51995 1.000 25.90226 177 ILE A N 1
ATOM 2866 C CA . ILE A 1 177 ? 22.89769 28.79218 34.28549 1.000 25.19157 177 ILE A CA 1
ATOM 2867 C C . ILE A 1 177 ? 23.35130 27.65852 33.37470 1.000 32.60825 177 ILE A C 1
ATOM 2868 O O . ILE A 1 177 ? 24.29632 26.92734 33.69188 1.000 31.22455 177 ILE A O 1
ATOM 2884 N N . ARG A 1 178 ? 22.70049 27.51492 32.21493 1.000 31.16283 178 ARG A N 1
ATOM 2885 C CA . ARG A 1 178 ? 23.07369 26.45987 31.27684 1.000 34.75201 178 ARG A CA 1
ATOM 2886 C C . ARG A 1 178 ? 24.55624 26.51038 30.92437 1.000 34.55509 178 ARG A C 1
ATOM 2887 O O . ARG A 1 178 ? 25.22484 25.47150 30.86324 1.000 42.82731 178 ARG A O 1
ATOM 2908 N N . ASP A 1 179 ? 25.08286 27.70738 30.66867 1.000 33.47038 179 ASP A N 1
ATOM 2909 C CA . ASP A 1 179 ? 26.46551 27.87178 30.23650 1.000 34.04426 179 ASP A CA 1
ATOM 2910 C C . ASP A 1 179 ? 27.47378 27.78269 31.37720 1.000 36.48911 179 ASP A C 1
ATOM 2911 O O . ASP A 1 179 ? 28.66796 27.99338 31.13975 1.000 42.40551 179 ASP A O 1
ATOM 2920 N N . GLY A 1 180 ? 27.03024 27.48882 32.59740 1.000 29.36671 180 GLY A N 1
ATOM 2921 C CA . GLY A 1 180 ? 27.95094 27.23522 33.68783 1.000 29.09208 180 GLY A CA 1
ATOM 2922 C C . GLY A 1 180 ? 28.52964 28.45963 34.35932 1.000 33.95265 180 GLY A C 1
ATOM 2923 O O . GLY A 1 180 ? 29.64781 28.40094 34.87867 1.000 33.12135 180 GLY A O 1
ATOM 2927 N N . ALA A 1 181 ? 27.79488 29.57234 34.38043 1.000 28.93830 181 ALA A N 1
ATOM 2928 C CA . ALA A 1 181 ? 28.32717 30.76852 35.02207 1.000 25.64162 181 ALA A CA 1
ATOM 2929 C C . ALA A 1 181 ? 28.28317 30.67313 36.54534 1.000 24.39903 181 ALA A C 1
ATOM 2930 O O . ALA A 1 181 ? 29.07900 31.33060 37.22485 1.000 25.14841 181 ALA A O 1
ATOM 2937 N N . LEU A 1 182 ? 27.36589 29.87728 37.10799 1.000 25.40125 182 LEU A N 1
ATOM 2938 C CA . LEU A 1 182 ? 27.19090 29.88213 38.56118 1.000 24.41749 182 LEU A CA 1
ATOM 2939 C C . LEU A 1 182 ? 28.44389 29.44904 39.31085 1.000 27.27377 182 LEU A C 1
ATOM 2940 O O . LEU A 1 182 ? 28.80074 30.10910 40.30277 1.000 26.36794 182 LEU A O 1
ATOM 2956 N N . PRO A 1 183 ? 29.13947 28.37122 38.92777 1.000 29.14323 183 PRO A N 1
ATOM 2957 C CA . PRO A 1 183 ? 30.38030 28.02811 39.64753 1.000 27.39224 183 PRO A CA 1
ATOM 2958 C C . PRO A 1 183 ? 31.41814 29.13562 39.61720 1.000 25.78804 183 PRO A C 1
ATOM 2959 O O . PRO A 1 183 ? 32.13571 29.33679 40.60581 1.000 25.99010 183 PRO A O 1
ATOM 2970 N N . GLU A 1 184 ? 31.52393 29.85919 38.50229 1.000 27.98226 184 GLU A N 1
ATOM 2971 C CA . GLU A 1 184 ? 32.46582 30.97017 38.43189 1.000 27.85429 184 GLU A CA 1
ATOM 2972 C C . GLU A 1 184 ? 32.05626 32.08274 39.38884 1.000 22.89292 184 GLU A C 1
ATOM 2973 O O . GLU A 1 184 ? 32.88906 32.62807 40.12505 1.000 24.10097 184 GLU A O 1
ATOM 2985 N N . LEU A 1 185 ? 30.76621 32.42423 39.39544 1.000 22.14219 185 LEU A N 1
ATOM 2986 C CA . LEU A 1 185 ? 30.27693 33.45790 40.29838 1.000 20.48293 185 LEU A CA 1
ATOM 2987 C C . LEU A 1 185 ? 30.51219 33.07178 41.75136 1.000 19.67052 185 LEU A C 1
ATOM 2988 O O . LEU A 1 185 ? 30.95226 33.89965 42.55737 1.000 20.66471 185 LEU A O 1
ATOM 3004 N N . VAL A 1 186 ? 30.23929 31.81601 42.10530 1.000 19.93029 186 VAL A N 1
ATOM 3005 C CA . VAL A 1 186 ? 30.43861 31.39408 43.48713 1.000 22.93804 186 VAL A CA 1
ATOM 3006 C C . VAL A 1 186 ? 31.91638 31.44456 43.85225 1.000 20.99806 186 VAL A C 1
ATOM 3007 O O . VAL A 1 186 ? 32.28332 31.90392 44.94040 1.000 23.49800 186 VAL A O 1
ATOM 3020 N N . ARG A 1 187 ? 32.78916 30.98366 42.95048 1.000 23.11589 187 ARG A N 1
ATOM 3021 C CA . ARG A 1 187 ? 34.22174 31.06116 43.21682 1.000 23.65272 187 ARG A CA 1
ATOM 3022 C C . ARG A 1 187 ? 34.64311 32.49042 43.53179 1.000 23.80547 187 ARG A C 1
ATOM 3023 O O . ARG A 1 187 ? 35.47968 32.72209 44.41115 1.000 23.78490 187 ARG A O 1
ATOM 3044 N N . GLU A 1 188 ? 34.06300 33.46608 42.83517 1.000 21.93152 188 GLU A N 1
ATOM 3045 C CA . GLU A 1 188 ? 34.46477 34.85084 43.04451 1.000 20.94678 188 GLU A CA 1
ATOM 3046 C C . GLU A 1 188 ? 33.96141 35.41971 44.36398 1.000 21.68089 188 GLU A C 1
ATOM 3047 O O . GLU A 1 188 ? 34.39994 36.50673 44.75050 1.000 23.11550 188 GLU A O 1
ATOM 3059 N N . LEU A 1 189 ? 33.07335 34.71613 45.07092 1.000 21.59617 189 LEU A N 1
ATOM 3060 C CA . LEU A 1 189 ? 32.66167 35.15594 46.39803 1.000 20.47960 189 LEU A CA 1
ATOM 3061 C C . LEU A 1 189 ? 33.78085 35.02709 47.42332 1.000 21.09586 189 LEU A C 1
ATOM 3062 O O . LEU A 1 189 ? 33.60445 35.46585 48.56590 1.000 24.08857 189 LEU A O 1
ATOM 3078 N N . SER A 1 190 ? 34.91286 34.42554 47.05070 1.000 22.73911 190 SER A N 1
ATOM 3079 C CA . SER A 1 190 ? 36.10610 34.39369 47.88419 1.000 22.80577 190 SER A CA 1
ATOM 3080 C C . SER A 1 190 ? 37.20079 35.31838 47.36674 1.000 24.32859 190 SER A C 1
ATOM 3081 O O . SER A 1 190 ? 38.33035 35.26433 47.86295 1.000 27.77645 190 SER A O 1
ATOM 3089 N N . SER A 1 191 ? 36.89927 36.16442 46.39311 1.000 24.04582 191 SER A N 1
ATOM 3090 C CA . SER A 1 191 ? 37.93858 36.98797 45.79274 1.000 23.57844 191 SER A CA 1
ATOM 3091 C C . SER A 1 191 ? 38.38506 38.06713 46.77577 1.000 24.46314 191 SER A C 1
ATOM 3092 O O . SER A 1 191 ? 37.55329 38.65094 47.47782 1.000 24.90635 191 SER A O 1
ATOM 3100 N N . PRO A 1 192 ? 39.68886 38.35738 46.85084 1.000 22.61612 192 PRO A N 1
ATOM 3101 C CA . PRO A 1 192 ? 40.13312 39.52461 47.63082 1.000 24.84735 192 PRO A CA 1
ATOM 3102 C C . PRO A 1 192 ? 39.82426 40.85006 46.96251 1.000 26.54800 192 PRO A C 1
ATOM 3103 O O . PRO A 1 192 ? 40.04296 41.89980 47.57814 1.000 28.61308 192 PRO A O 1
ATOM 3114 N N . ASN A 1 193 ? 39.34382 40.83319 45.72464 1.000 23.10493 193 ASN A N 1
ATOM 3115 C CA . ASN A 1 193 ? 39.03840 42.04832 44.97991 1.000 25.30334 193 ASN A CA 1
ATOM 3116 C C . ASN A 1 193 ? 37.57444 42.39930 45.20755 1.000 23.87316 193 ASN A C 1
ATOM 3117 O O . ASN A 1 193 ? 36.67927 41.65312 44.79630 1.000 23.39206 193 ASN A O 1
ATOM 3128 N N A GLU A 1 194 ? 37.32463 43.53763 45.85313 0.476 28.80173 194 GLU A N 1
ATOM 3129 N N B GLU A 1 194 ? 37.34105 43.53924 45.86474 0.524 28.79787 194 GLU A N 1
ATOM 3130 C CA A GLU A 1 194 ? 35.95178 43.89247 46.20465 0.476 29.19563 194 GLU A CA 1
ATOM 3131 C CA B GLU A 1 194 ? 35.97974 43.94190 46.19773 0.524 29.18904 194 GLU A CA 1
ATOM 3132 C C A GLU A 1 194 ? 35.11646 44.28405 44.98967 0.476 25.72520 194 GLU A C 1
ATOM 3133 C C B GLU A 1 194 ? 35.13412 44.13296 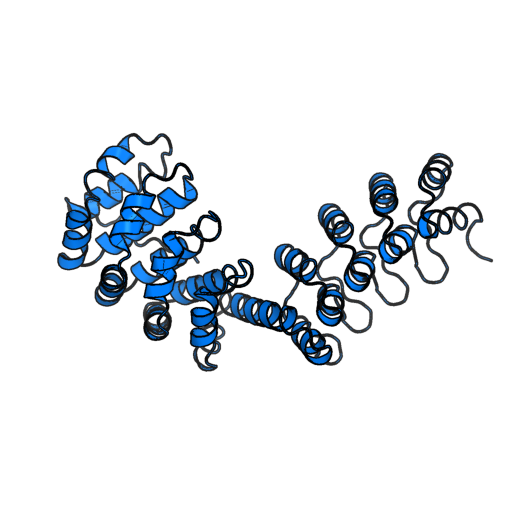44.94833 0.524 25.68432 194 GLU A C 1
ATOM 3134 O O A GLU A 1 194 ? 33.88639 44.31082 45.08722 0.476 27.60881 194 GLU A O 1
ATOM 3135 O O B GLU A 1 194 ? 33.92441 43.87891 44.97347 0.524 22.59220 194 GLU A O 1
ATOM 3158 N N . SER A 1 195 ? 35.74578 44.57337 43.84714 1.000 25.25142 195 SER A N 1
ATOM 3159 C CA . SER A 1 195 ? 34.98129 44.76148 42.61801 1.000 26.18861 195 SER A CA 1
ATOM 3160 C C . SER A 1 195 ? 34.43636 43.43083 42.11043 1.000 22.54091 195 SER A C 1
ATOM 3161 O O . SER A 1 195 ? 33.30860 43.36345 41.60705 1.000 21.80028 195 SER A O 1
ATOM 3170 N N . HIS A 1 196 ? 35.21859 42.35632 42.24611 1.000 25.17371 196 HIS A N 1
ATOM 3171 C CA . HIS A 1 196 ? 34.72877 41.03535 41.86558 1.000 24.49884 196 HIS A CA 1
ATOM 3172 C C . HIS A 1 196 ? 33.59361 40.59000 42.77627 1.000 24.89995 196 HIS A C 1
ATOM 3173 O O . HIS A 1 196 ? 32.56610 40.08743 42.30313 1.000 23.97152 196 HIS A O 1
ATOM 3187 N N . LEU A 1 197 ? 33.77819 40.73641 44.09321 1.000 23.20556 197 LEU A N 1
ATOM 3188 C CA . LEU A 1 197 ? 32.73177 40.35845 45.03364 1.000 24.02485 197 LEU A CA 1
ATOM 3189 C C . LEU A 1 197 ? 31.42665 41.06090 44.69907 1.000 22.68768 197 LEU A C 1
ATOM 3190 O O . LEU A 1 197 ? 30.36073 40.43631 44.64897 1.000 22.81865 197 LEU A O 1
ATOM 3206 N N A GLN A 1 198 ? 31.48905 42.37207 44.46701 0.618 21.27558 198 GLN A N 1
ATOM 3207 N N B GLN A 1 198 ? 31.49826 42.37740 44.48353 0.382 21.36400 198 GLN A N 1
ATOM 3208 C CA A GLN A 1 198 ? 30.27311 43.13220 44.19847 0.618 23.67951 198 GLN A CA 1
ATOM 3209 C CA B GLN A 1 198 ? 30.30644 43.16183 44.18008 0.382 23.63964 198 GLN A CA 1
ATOM 3210 C C A GLN A 1 198 ? 29.56858 42.62859 42.94313 0.618 21.94032 198 GLN A C 1
ATOM 3211 C C B GLN A 1 198 ? 29.58578 42.61364 42.95597 0.382 22.31741 198 GLN A C 1
ATOM 3212 O O A GLN A 1 198 ? 28.34706 42.44094 42.93778 0.618 21.34716 198 GLN A O 1
ATOM 3213 O O B GLN A 1 198 ? 28.37209 42.38253 42.98551 0.382 21.60355 198 GLN A O 1
ATOM 3240 N N . MET A 1 199 ? 30.32081 42.40149 41.86361 1.000 21.69805 199 MET A N 1
ATOM 3241 C CA . MET A 1 199 ? 29.69544 41.92066 40.63718 1.000 21.52303 199 MET A CA 1
ATOM 3242 C C . MET A 1 199 ? 29.07823 40.54512 40.83570 1.000 19.39646 199 MET A C 1
ATOM 3243 O O . MET A 1 199 ? 27.95871 40.28281 40.38151 1.000 20.17859 199 MET A O 1
ATOM 3258 N N . ALA A 1 200 ? 29.80158 39.64779 41.50272 1.000 20.95924 200 ALA A N 1
ATOM 3259 C CA . ALA A 1 200 ? 29.28512 38.30253 41.71939 1.000 20.04720 200 ALA A CA 1
ATOM 3260 C C . ALA A 1 200 ? 28.05821 38.31938 42.62193 1.000 21.38846 200 ALA A C 1
ATOM 3261 O O . ALA A 1 200 ? 27.10400 37.56463 42.39365 1.000 20.20941 200 ALA A O 1
ATOM 3268 N N . LEU A 1 201 ? 28.06724 39.16430 43.65658 1.000 19.86977 201 LEU A N 1
ATOM 3269 C CA . LEU A 1 201 ? 26.92565 39.23685 44.55960 1.000 18.98397 201 LEU A CA 1
ATOM 3270 C C . LEU A 1 201 ? 25.69644 39.79065 43.85383 1.000 18.54001 201 LEU A C 1
ATOM 3271 O O . LEU A 1 201 ? 24.57693 39.31944 44.08665 1.000 20.47379 201 LEU A O 1
ATOM 3287 N N . TRP A 1 202 ? 25.87938 40.80851 43.00676 1.000 19.31203 202 TRP A N 1
ATOM 3288 C CA . TRP A 1 202 ? 24.75555 41.32583 42.23753 1.000 22.07247 202 TRP A CA 1
ATOM 3289 C C . TRP A 1 202 ? 24.17155 40.23916 41.34787 1.000 19.85819 202 TRP A C 1
ATOM 3290 O O . TRP A 1 202 ? 22.95251 40.05298 41.28748 1.000 21.92912 202 TRP A O 1
ATOM 3311 N N . ALA A 1 203 ? 25.03240 39.52885 40.61843 1.000 21.23584 203 ALA A N 1
ATOM 3312 C CA . ALA A 1 203 ? 24.53852 38.51915 39.69031 1.000 21.09611 203 ALA A CA 1
ATOM 3313 C C . ALA A 1 203 ? 23.80356 37.41030 40.42921 1.000 19.21290 203 ALA A C 1
ATOM 3314 O O . ALA A 1 203 ? 22.69229 37.02670 40.05233 1.000 20.33013 203 ALA A O 1
ATOM 3321 N N . LEU A 1 204 ? 24.41360 36.87474 41.48540 1.000 19.94392 204 LEU A N 1
ATOM 3322 C CA . LEU A 1 204 ? 23.78312 35.77171 42.20175 1.000 19.37416 204 LEU A CA 1
ATOM 3323 C C . LEU A 1 204 ? 22.48587 36.20946 42.87280 1.000 19.25271 204 LEU A C 1
ATOM 3324 O O . LEU A 1 204 ? 21.49519 35.46813 42.87264 1.000 20.15771 204 LEU A O 1
ATOM 3340 N N . SER A 1 205 ? 22.47073 37.40533 43.46386 1.000 19.00344 205 SER A N 1
ATOM 3341 C CA . SER A 1 205 ? 21.24520 37.89621 44.08376 1.000 19.63707 205 SER A CA 1
ATOM 3342 C C . SER A 1 205 ? 20.13578 38.07470 43.05957 1.000 20.24706 205 SER A C 1
ATOM 3343 O O . SER A 1 205 ? 18.97261 37.75628 43.33341 1.000 21.32839 205 SER A O 1
ATOM 3351 N N . ASN A 1 206 ? 20.47116 38.59363 41.87371 1.000 20.78500 206 ASN A N 1
ATOM 3352 C CA . ASN A 1 206 ? 19.45355 38.77757 40.84609 1.000 21.73730 206 ASN A CA 1
ATOM 3353 C C . ASN A 1 206 ? 18.92840 37.43558 40.34059 1.000 21.60047 206 ASN A C 1
ATOM 3354 O O . ASN A 1 206 ? 17.72521 37.28601 40.10976 1.000 23.78628 206 ASN A O 1
ATOM 3365 N N . ILE A 1 207 ? 19.81232 36.45047 40.15363 1.000 21.24273 207 ILE A N 1
ATOM 3366 C CA . ILE A 1 207 ? 19.36034 35.11608 39.76531 1.000 22.00422 207 ILE A CA 1
ATOM 3367 C C . ILE A 1 207 ? 18.41580 34.55019 40.81739 1.000 22.22660 207 ILE A C 1
ATOM 3368 O O . ILE A 1 207 ? 17.36476 33.98264 40.49239 1.000 25.09284 207 ILE A O 1
ATOM 3384 N N . ALA A 1 208 ? 18.76557 34.70997 42.09571 1.000 21.92967 208 ALA A N 1
ATOM 3385 C CA . ALA A 1 208 ? 17.94156 34.18675 43.17652 1.000 22.44244 208 ALA A CA 1
ATOM 3386 C C . ALA A 1 208 ? 16.61891 34.92418 43.33179 1.000 24.23502 208 ALA A C 1
ATOM 3387 O O . ALA A 1 208 ? 15.78331 34.50005 44.13697 1.000 24.52917 208 ALA A O 1
ATOM 3394 N N . SER A 1 209 ? 16.40617 36.00454 42.59008 1.000 22.63376 209 SER A N 1
ATOM 3395 C CA . SER A 1 209 ? 15.15280 36.74196 42.65006 1.000 27.86557 209 SER A CA 1
ATOM 3396 C C . SER A 1 209 ? 14.10836 36.22868 41.66720 1.000 34.73384 209 SER A C 1
ATOM 3397 O O . SER A 1 209 ? 12.97250 36.71395 41.68802 1.000 33.82881 209 SER A O 1
ATOM 3405 N N . GLY A 1 210 ? 14.45027 35.26196 40.81996 1.000 31.34729 210 GLY A N 1
ATOM 3406 C CA . GLY A 1 210 ? 13.55029 34.86990 39.75492 1.000 38.42217 210 GLY A CA 1
ATOM 3407 C C . GLY A 1 210 ? 12.94353 33.48651 39.85824 1.000 43.09269 210 GLY A C 1
ATOM 3408 O O . GLY A 1 210 ? 12.75810 32.82238 38.83453 1.000 42.74375 210 GLY A O 1
ATOM 3412 N N . GLY A 1 211 ? 12.62314 33.03786 41.06871 1.000 32.41245 211 GLY A N 1
ATOM 3413 C CA . GLY A 1 211 ? 11.90131 31.78894 41.22229 1.000 35.16543 211 GLY A CA 1
ATOM 3414 C C . GLY A 1 211 ? 12.63470 30.72313 42.00761 1.000 29.85617 211 GLY A C 1
ATOM 3415 O O . GLY A 1 211 ? 13.86140 30.76195 42.12241 1.000 30.75738 211 GLY A O 1
ATOM 3419 N N . ASN A 1 212 ? 11.89341 29.74625 42.53574 1.000 29.73575 212 ASN A N 1
ATOM 3420 C CA . ASN A 1 212 ? 12.50517 28.75337 43.41357 1.000 28.88540 212 ASN A CA 1
ATOM 3421 C C . ASN A 1 212 ? 13.43584 27.80909 42.66105 1.000 29.86152 212 ASN A C 1
ATOM 3422 O O . ASN A 1 212 ? 14.39634 27.29992 43.24738 1.000 25.57014 212 ASN A O 1
ATOM 3433 N N . GLU A 1 213 ? 13.17866 27.55089 41.37834 1.000 29.90647 213 GLU A N 1
ATOM 3434 C CA . GLU A 1 213 ? 14.11846 26.73645 40.61321 1.000 27.42930 213 GLU A CA 1
ATOM 3435 C C . GLU A 1 213 ? 15.44425 27.46673 40.43173 1.000 26.91770 213 GLU A C 1
ATOM 3436 O O . GLU A 1 213 ? 16.51489 26.84649 40.45536 1.000 26.27140 213 GLU A O 1
ATOM 3448 N N . GLN A 1 214 ? 15.39072 28.78721 40.25501 1.000 25.99274 214 GLN A N 1
ATOM 3449 C CA . GLN A 1 214 ? 16.61447 29.56694 40.12937 1.000 26.27875 214 GLN A CA 1
ATOM 3450 C C . GLN A 1 214 ? 17.31977 29.67416 41.47432 1.000 23.50781 214 GLN A C 1
ATOM 3451 O O . GLN A 1 214 ? 18.55235 29.59398 41.54471 1.000 23.87027 214 GLN A O 1
ATOM 3465 N N . ILE A 1 215 ? 16.55250 29.82606 42.55585 1.000 23.57565 215 ILE A N 1
ATOM 3466 C CA . ILE A 1 215 ? 17.14265 29.74582 43.88881 1.000 22.70806 215 ILE A CA 1
ATOM 3467 C C . ILE A 1 215 ? 17.87286 28.42060 44.06420 1.000 21.42008 215 ILE A C 1
ATOM 3468 O O . ILE A 1 215 ? 18.98765 28.37374 44.59830 1.000 22.49343 215 ILE A O 1
ATOM 3484 N N . GLN A 1 216 ? 17.26016 27.31993 43.62180 1.000 22.97139 216 GLN A N 1
ATOM 3485 C CA . GLN A 1 216 ? 17.88294 26.01794 43.83217 1.000 21.46871 216 GLN A CA 1
ATOM 3486 C C . GLN A 1 216 ? 19.19243 25.89883 43.06119 1.000 25.33989 216 GLN A C 1
ATOM 3487 O O . GLN A 1 216 ? 20.15313 25.29494 43.55313 1.000 24.55401 216 GLN A O 1
ATOM 3501 N N . ALA A 1 217 ? 19.25177 26.45249 41.85038 1.000 24.28193 217 ALA A N 1
ATOM 3502 C CA . ALA A 1 217 ? 20.50380 26.42057 41.10393 1.000 23.56015 217 ALA A CA 1
ATOM 3503 C C . ALA A 1 217 ? 21.59879 27.16653 41.85496 1.000 23.73895 217 ALA A C 1
ATOM 3504 O O . ALA A 1 217 ? 22.75427 26.72536 41.88915 1.000 25.02370 217 ALA A O 1
ATOM 3511 N N . VAL A 1 218 ? 21.24999 28.29750 42.47143 1.000 22.19117 218 VAL A N 1
ATOM 3512 C CA . VAL A 1 218 ? 22.22936 29.05528 43.24251 1.000 21.70620 218 VAL A CA 1
ATOM 3513 C C . VAL A 1 218 ? 22.68660 28.25499 44.45338 1.000 21.39575 218 VAL A C 1
ATOM 3514 O O . VAL A 1 218 ? 23.88582 28.18940 44.75180 1.000 21.01502 218 VAL A O 1
ATOM 3527 N N . ILE A 1 219 ? 21.74440 27.62192 45.15820 1.000 20.60359 219 ILE A N 1
ATOM 3528 C CA . ILE A 1 219 ? 22.09825 26.76585 46.28864 1.000 21.24824 219 ILE A CA 1
ATOM 3529 C C . ILE A 1 219 ? 22.97407 25.60873 45.82465 1.000 21.61980 219 ILE A C 1
ATOM 3530 O O . ILE A 1 219 ? 23.98256 25.27648 46.45931 1.000 23.03163 219 ILE A O 1
ATOM 3546 N N . ASP A 1 220 ? 22.59429 24.96774 44.71386 1.000 23.47788 220 ASP A N 1
ATOM 3547 C CA . ASP A 1 220 ? 23.31114 23.77392 44.27870 1.000 23.74339 220 ASP A CA 1
ATOM 3548 C C . ASP A 1 220 ? 24.73474 24.10245 43.84780 1.000 24.57888 220 ASP A C 1
ATOM 3549 O O . ASP A 1 220 ? 25.61168 23.23391 43.89277 1.000 27.06982 220 ASP A O 1
ATOM 3558 N N . ALA A 1 221 ? 24.97757 25.34008 43.41616 1.000 23.95861 221 ALA A N 1
ATOM 3559 C CA . ALA A 1 221 ? 26.31404 25.79803 43.06223 1.000 23.53782 221 ALA A CA 1
ATOM 3560 C C . ALA A 1 221 ? 27.17135 26.11874 44.28045 1.000 22.63324 221 ALA A C 1
ATOM 3561 O O . ALA A 1 221 ? 28.35190 26.44663 44.11956 1.000 27.02012 221 ALA A O 1
ATOM 3568 N N . GLY A 1 222 ? 26.61082 26.04639 45.48441 1.000 23.34882 222 GLY A N 1
ATOM 3569 C CA . GLY A 1 222 ? 27.38070 26.23906 46.69681 1.000 24.52659 222 GLY A CA 1
ATOM 3570 C C . GLY A 1 222 ? 27.46101 27.66134 47.19072 1.000 22.13591 222 GLY A C 1
ATOM 3571 O O . GLY A 1 222 ? 28.39197 27.98946 47.93486 1.000 24.61819 222 GLY A O 1
ATOM 3575 N N . ALA A 1 223 ? 26.50825 28.51264 46.82504 1.000 20.89086 223 ALA A N 1
ATOM 3576 C CA . ALA A 1 223 ? 26.62624 29.92070 47.17386 1.000 20.35744 223 ALA A CA 1
ATOM 3577 C C . ALA A 1 223 ? 26.43447 30.17904 48.66447 1.000 22.04539 223 ALA A C 1
ATOM 3578 O O . ALA A 1 223 ? 27.00450 31.13688 49.19226 1.000 20.40911 223 ALA A O 1
ATOM 3585 N N . LEU A 1 224 ? 25.64221 29.36081 49.35874 1.000 20.39849 224 LEU A N 1
ATOM 3586 C CA . LEU A 1 224 ? 25.20915 29.74437 50.70309 1.000 19.72890 224 LEU A CA 1
ATOM 3587 C C . LEU A 1 224 ? 26.35580 29.87858 51.69591 1.000 19.21763 224 LEU A C 1
ATOM 3588 O O . LEU A 1 224 ? 26.40112 30.89281 52.41500 1.000 19.11797 224 LEU A O 1
ATOM 3604 N N . PRO A 1 225 ? 27.28303 28.92261 51.81506 1.000 18.28273 225 PRO A N 1
ATOM 3605 C CA . PRO A 1 225 ? 28.36379 29.09956 52.80303 1.000 18.00855 225 PRO A CA 1
ATOM 3606 C C . PRO A 1 225 ? 29.15259 30.37408 52.57153 1.000 19.16981 225 PRO A C 1
ATOM 3607 O O . PRO A 1 225 ? 29.50448 31.06820 53.53511 1.000 19.06378 225 PRO A O 1
ATOM 3618 N N . ALA A 1 226 ? 29.42512 30.71010 51.30955 1.000 18.57820 226 ALA A N 1
ATOM 3619 C CA . ALA A 1 226 ? 30.17119 31.92828 51.00793 1.000 18.08790 226 ALA A CA 1
ATOM 3620 C C . ALA A 1 226 ? 29.36070 33.17589 51.33194 1.000 19.30101 226 ALA A C 1
ATOM 3621 O O . ALA A 1 226 ? 29.89009 34.12711 51.91680 1.000 19.67478 226 ALA A O 1
ATOM 3628 N N . LEU A 1 227 ? 28.08009 33.20155 50.95578 1.000 17.44376 227 LEU A N 1
ATOM 3629 C CA . LEU A 1 227 ? 27.24749 34.35442 51.28546 1.000 18.23424 227 LEU A CA 1
ATOM 3630 C C . LEU A 1 227 ? 27.21102 34.60035 52.78709 1.000 19.01487 227 LEU A C 1
ATOM 3631 O O . LEU A 1 227 ? 27.28700 35.74930 53.23787 1.000 20.48455 227 LEU A O 1
ATOM 3647 N N . VAL A 1 228 ? 27.07140 33.53303 53.57812 1.000 17.78531 228 VAL A N 1
ATOM 3648 C CA . VAL A 1 228 ? 27.01221 33.69290 55.02670 1.000 18.06005 228 VAL A CA 1
ATOM 3649 C C . VAL A 1 228 ? 28.33682 34.22037 55.55397 1.000 19.32712 228 VAL A C 1
ATOM 3650 O O . VAL A 1 228 ? 28.37085 35.13348 56.38818 1.000 18.71626 228 VAL A O 1
ATOM 3663 N N . GLN A 1 229 ? 29.44931 33.65879 55.08484 1.000 17.24803 229 GLN A N 1
ATOM 3664 C CA . GLN A 1 229 ? 30.74721 34.09660 55.58219 1.000 18.61038 229 GLN A CA 1
ATOM 3665 C C . GLN A 1 229 ? 31.07038 35.52939 55.17005 1.000 19.09414 229 GLN A C 1
ATOM 3666 O O . GLN A 1 229 ? 31.84189 36.19670 55.86690 1.000 20.54186 229 GLN A O 1
ATOM 3680 N N . LEU A 1 230 ? 30.47685 36.03165 54.08515 1.000 17.07670 230 LEU A N 1
ATOM 3681 C CA . LEU A 1 230 ? 30.67087 37.43032 53.72541 1.000 16.73275 230 LEU A CA 1
ATOM 3682 C C . LEU A 1 230 ? 29.99804 38.38780 54.69969 1.000 19.77868 230 LEU A C 1
ATOM 3683 O O . LEU A 1 230 ? 30.26417 39.59126 54.63299 1.000 18.73613 230 LEU A O 1
ATOM 3699 N N . LEU A 1 231 ? 29.15550 37.89662 55.60596 1.000 18.15256 231 LEU A N 1
ATOM 3700 C CA . LEU A 1 231 ? 28.51463 38.77420 56.58510 1.000 17.42830 231 LEU A CA 1
ATOM 3701 C C . LEU A 1 231 ? 29.47472 39.28834 57.65172 1.000 19.30433 231 LEU A C 1
ATOM 3702 O O . LEU A 1 231 ? 29.06581 40.11522 58.47668 1.000 19.41637 231 LEU A O 1
ATOM 3718 N N . SER A 1 232 ? 30.72792 38.83724 57.66403 1.000 19.35648 232 SER A N 1
ATOM 3719 C CA . SER A 1 232 ? 31.76271 39.42622 58.50076 1.000 18.65694 232 SER A CA 1
ATOM 3720 C C . SER A 1 232 ? 32.61496 40.43183 57.73125 1.000 19.88126 232 SER A C 1
ATOM 3721 O O . SER A 1 232 ? 33.68095 40.82916 58.21167 1.000 21.65557 232 SER A O 1
ATOM 3729 N N . SER A 1 233 ? 32.17205 40.84940 56.55113 1.000 19.00205 233 SER A N 1
ATOM 3730 C CA . SER A 1 233 ? 32.93377 41.82050 55.78209 1.000 19.32357 233 SER A CA 1
ATOM 3731 C C . SER A 1 233 ? 32.95048 43.16254 56.50699 1.000 21.83935 233 SER A C 1
ATOM 3732 O O . SER A 1 233 ? 31.93436 43.57602 57.07432 1.000 22.25707 233 SER A O 1
ATOM 3740 N N . PRO A 1 234 ? 34.07310 43.88345 56.48008 1.000 20.61701 234 PRO A N 1
ATOM 3741 C CA . PRO A 1 234 ? 34.07939 45.25635 57.00412 1.000 23.13980 234 PRO A CA 1
ATOM 3742 C C . PRO A 1 234 ? 33.50046 46.29130 56.05157 1.000 26.56649 234 PRO A C 1
ATOM 3743 O O . PRO A 1 234 ? 33.40552 47.46402 56.43114 1.000 29.85654 234 PRO A O 1
ATOM 3754 N N . ASN A 1 235 ? 33.10639 45.89354 54.83980 1.000 20.12925 235 ASN A N 1
ATOM 3755 C CA . ASN A 1 235 ? 32.64656 46.80661 53.79806 1.000 21.63461 235 ASN A CA 1
ATOM 3756 C C . ASN A 1 235 ? 31.12380 46.76126 53.77167 1.000 23.45891 235 ASN A C 1
ATOM 3757 O O . ASN A 1 235 ? 30.53344 45.72334 53.45435 1.000 22.25595 235 ASN A O 1
ATOM 3768 N N . GLU A 1 236 ? 30.49301 47.89156 54.08923 1.000 23.15011 236 GLU A N 1
ATOM 3769 C CA . GLU A 1 236 ? 29.03991 47.90933 54.23162 1.000 23.67860 236 GLU A CA 1
ATOM 3770 C C . GLU A 1 236 ? 28.32753 47.65951 52.90588 1.000 20.18878 236 GLU A C 1
ATOM 3771 O O . GLU A 1 236 ? 27.20559 47.13800 52.89831 1.000 21.20699 236 GLU A O 1
ATOM 3783 N N . GLN A 1 237 ? 28.94763 48.00603 51.77820 1.000 21.92775 237 GLN A N 1
ATOM 3784 C CA . GLN A 1 237 ? 28.32399 47.69686 50.49521 1.000 21.44031 237 GLN A CA 1
ATOM 3785 C C . GLN A 1 237 ? 28.28188 46.19231 50.25204 1.000 21.13042 237 GLN A C 1
ATOM 3786 O O . GLN A 1 237 ? 27.28911 45.66900 49.73499 1.000 21.23624 237 GLN A O 1
ATOM 3800 N N . ILE A 1 238 ? 29.35125 45.48252 50.61746 1.000 21.34411 238 ILE A N 1
ATOM 3801 C CA . ILE A 1 238 ? 29.36327 44.02728 50.48830 1.000 21.52309 238 ILE A CA 1
ATOM 3802 C C . ILE A 1 238 ? 28.30967 43.40406 51.39713 1.000 19.14123 238 ILE A C 1
ATOM 3803 O O . ILE A 1 238 ? 27.58103 42.49060 50.99044 1.000 19.32720 238 ILE A O 1
ATOM 3819 N N . LEU A 1 239 ? 28.21650 43.88249 52.64277 1.000 17.98748 239 LEU A N 1
ATOM 3820 C CA . LEU A 1 239 ? 27.20039 43.37425 53.55872 1.000 18.39527 239 LEU A CA 1
ATOM 3821 C C . LEU A 1 239 ? 25.80688 43.54923 52.97268 1.000 19.04326 239 LEU A C 1
ATOM 3822 O O . LEU A 1 239 ? 24.98629 42.62360 52.99552 1.000 19.25346 239 LEU A O 1
ATOM 3838 N N A LYS A 1 240 ? 25.51097 44.73808 52.44651 0.491 19.54819 240 LYS A N 1
ATOM 3839 N N B LYS A 1 240 ? 25.51899 44.74039 52.44444 0.315 19.59510 240 LYS A N 1
ATOM 3840 N N C LYS A 1 240 ? 25.52257 44.74119 52.44173 0.193 19.63529 240 LYS A N 1
ATOM 3841 C CA A LYS A 1 240 ? 24.18598 44.96445 51.88040 0.491 19.78963 240 LYS A CA 1
ATOM 3842 C CA B LYS A 1 240 ? 24.20617 44.99664 51.86134 0.315 19.80800 240 LYS A CA 1
ATOM 3843 C CA C LYS A 1 240 ? 24.21249 45.00732 51.85831 0.193 19.82269 240 LYS A CA 1
ATOM 3844 C C A LYS A 1 240 ? 23.90073 43.99073 50.74340 0.491 20.57637 240 LYS A C 1
ATOM 3845 C C B LYS A 1 240 ? 23.90423 44.00835 50.74184 0.315 20.65601 240 LYS A C 1
ATOM 3846 C C C LYS A 1 240 ? 23.90154 44.03084 50.73205 0.193 20.71778 240 LYS A C 1
ATOM 3847 O O A LYS A 1 240 ? 22.81153 43.41089 50.67260 0.491 19.85934 240 LYS A O 1
ATOM 3848 O O B LYS A 1 240 ? 22.81004 43.43671 50.68071 0.315 19.82220 240 LYS A O 1
ATOM 3849 O O C LYS A 1 240 ? 22.79111 43.49243 50.65658 0.193 19.80677 240 LYS A O 1
ATOM 3904 N N . GLU A 1 241 ? 24.87464 43.77887 49.85453 1.000 20.26886 241 GLU A N 1
ATOM 3905 C CA . GLU A 1 241 ? 24.63233 42.92097 48.69762 1.000 20.34186 241 GLU A CA 1
ATOM 3906 C C . GLU A 1 241 ? 24.51785 41.45340 49.09020 1.000 17.63656 241 GLU A C 1
ATOM 3907 O O . GLU A 1 241 ? 23.69753 40.71880 48.52734 1.000 20.04038 241 GLU A O 1
ATOM 3920 N N . ALA A 1 242 ? 25.34751 40.99704 50.03036 1.000 18.18499 242 ALA A N 1
ATOM 3921 C CA . ALA A 1 242 ? 25.22258 39.62279 50.50464 1.000 19.08482 242 ALA A CA 1
ATOM 3922 C C . ALA A 1 242 ? 23.87430 39.40749 51.17451 1.000 18.75575 242 ALA A C 1
ATOM 3923 O O . ALA A 1 242 ? 23.23214 38.36794 50.98103 1.000 18.83083 242 ALA A O 1
ATOM 3930 N N . LEU A 1 243 ? 23.42954 40.38310 51.96842 1.000 17.50868 243 LEU A N 1
ATOM 3931 C CA . LEU A 1 243 ? 22.13689 40.26323 52.63069 1.000 17.10253 243 LEU A CA 1
ATOM 3932 C C . LEU A 1 243 ? 20.99814 40.22353 51.62032 1.000 18.03813 243 LEU A C 1
ATOM 3933 O O . LEU A 1 243 ? 20.04403 39.45868 51.78684 1.000 19.47953 243 LEU A O 1
ATOM 3949 N N . GLU A 1 244 ? 21.06774 41.04524 50.56839 1.000 18.14924 244 GLU A N 1
ATOM 3950 C CA . GLU A 1 244 ? 20.00919 41.01781 49.55906 1.000 19.92700 244 GLU A CA 1
ATOM 3951 C C . GLU A 1 244 ? 19.91273 39.64251 48.90525 1.000 18.38321 244 GLU A C 1
ATOM 3952 O O . GLU A 1 244 ? 18.81030 39.13576 48.66414 1.000 19.70762 244 GLU A O 1
ATOM 3964 N N . ALA A 1 245 ? 21.05863 39.00706 48.63936 1.000 17.27006 245 ALA A N 1
ATOM 3965 C CA . ALA A 1 245 ? 21.04140 37.66566 48.06466 1.000 18.83733 245 ALA A CA 1
ATOM 3966 C C . ALA A 1 245 ? 20.42020 36.66719 49.03157 1.000 18.30987 245 ALA A C 1
ATOM 3967 O O . ALA A 1 245 ? 19.62956 35.80625 48.62685 1.000 19.72958 245 ALA A O 1
ATOM 3974 N N . LEU A 1 246 ? 20.76022 36.77054 50.31976 1.000 18.34042 246 LEU A N 1
ATOM 3975 C CA . LEU A 1 246 ? 20.19196 35.86232 51.31215 1.000 19.75357 246 LEU A CA 1
ATOM 3976 C C . LEU A 1 246 ? 18.69394 36.09914 51.48695 1.000 19.11701 246 LEU A C 1
ATOM 3977 O O . LEU A 1 246 ? 17.92492 35.14237 51.64915 1.000 20.07468 246 LEU A O 1
ATOM 3993 N N . VAL A 1 247 ? 18.25705 37.36166 51.46276 1.000 19.60937 247 VAL A N 1
ATOM 3994 C CA . VAL A 1 247 ? 16.82260 37.64974 51.48707 1.000 20.11267 247 VAL A CA 1
ATOM 3995 C C . VAL A 1 247 ? 16.12233 36.89513 50.36387 1.000 20.06208 247 VAL A C 1
ATOM 3996 O O . VAL A 1 247 ? 15.09333 36.24019 50.56902 1.000 21.51476 247 VAL A O 1
ATOM 4009 N N . ASN A 1 248 ? 16.68579 36.96277 49.15884 1.000 20.38760 248 ASN A N 1
ATOM 4010 C CA . ASN A 1 248 ? 16.05062 36.32446 48.01135 1.000 20.58510 248 ASN A CA 1
ATOM 4011 C C . ASN A 1 248 ? 16.01993 34.80919 48.16053 1.000 21.85684 248 ASN A C 1
ATOM 4012 O O . ASN A 1 248 ? 14.98779 34.17950 47.90211 1.000 23.31245 248 ASN A O 1
ATOM 4023 N N . ILE A 1 249 ? 17.13025 34.20326 48.58414 1.000 20.03640 249 ILE A N 1
ATOM 4024 C CA . ILE A 1 249 ? 17.14606 32.75296 48.75598 1.000 19.79897 249 ILE A CA 1
ATOM 4025 C C . ILE A 1 249 ? 16.12801 32.33147 49.80789 1.000 22.59998 249 ILE A C 1
ATOM 4026 O O . ILE A 1 249 ? 15.42010 31.33039 49.64235 1.000 22.27279 249 ILE A O 1
ATOM 4042 N N . ALA A 1 250 ? 16.02804 33.09140 50.89730 1.000 21.00433 250 ALA A N 1
ATOM 4043 C CA . ALA A 1 250 ? 15.08927 32.78235 51.96892 1.000 22.96547 250 ALA A CA 1
ATOM 4044 C C . ALA A 1 250 ? 13.64039 33.05399 51.59025 1.000 20.80812 250 ALA A C 1
ATOM 4045 O O . ALA A 1 250 ? 12.74703 32.74735 52.38957 1.000 23.58409 250 ALA A O 1
ATOM 4052 N N . SER A 1 2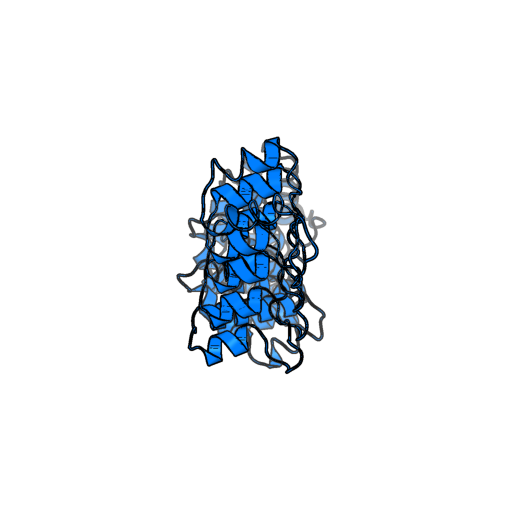51 ? 13.38576 33.62117 50.41350 1.000 21.86386 251 SER A N 1
ATOM 4053 C CA . SER A 1 251 ? 12.02556 33.75285 49.91086 1.000 23.44464 251 SER A CA 1
ATOM 4054 C C . SER A 1 251 ? 11.51333 32.46965 49.27167 1.000 27.24324 251 SER A C 1
ATOM 4055 O O . SER A 1 251 ? 10.36143 32.43478 48.82975 1.000 27.90102 251 SER A O 1
ATOM 4063 N N . GLY A 1 252 ? 12.32986 31.42417 49.21267 1.000 26.83852 252 GLY A N 1
ATOM 4064 C CA . GLY A 1 252 ? 11.95438 30.17798 48.57993 1.000 26.38936 252 GLY A CA 1
ATOM 4065 C C . GLY A 1 252 ? 11.18462 29.25104 49.49404 1.000 26.44337 252 GLY A C 1
ATOM 4066 O O . GLY A 1 252 ? 10.58130 29.66350 50.48866 1.000 27.51425 252 GLY A O 1
ATOM 4070 N N . GLY A 1 253 ? 11.20302 27.97075 49.13545 1.000 26.05834 253 GLY A N 1
ATOM 4071 C CA . GLY A 1 253 ? 10.50119 26.96672 49.90223 1.000 30.00625 253 GLY A CA 1
ATOM 4072 C C . GLY A 1 253 ? 11.17869 26.67205 51.22598 1.000 27.85404 253 GLY A C 1
ATOM 4073 O O . GLY A 1 253 ? 12.30987 27.07993 51.49220 1.000 26.42482 253 GLY A O 1
ATOM 4077 N N . ASN A 1 254 ? 10.46417 25.92458 52.07276 1.000 26.22741 254 ASN A N 1
ATOM 4078 C CA . ASN A 1 254 ? 10.95322 25.68230 53.42692 1.000 24.94185 254 ASN A CA 1
ATOM 4079 C C . ASN A 1 254 ? 12.28616 24.94261 53.42680 1.000 25.86008 254 ASN A C 1
ATOM 4080 O O . ASN A 1 254 ? 13.13021 25.17859 54.29768 1.000 25.21003 254 ASN A O 1
ATOM 4091 N N . GLU A 1 255 ? 12.49253 24.02939 52.47647 1.000 26.98371 255 GLU A N 1
ATOM 4092 C CA . GLU A 1 255 ? 13.78129 23.34358 52.41625 1.000 26.87454 255 GLU A CA 1
ATOM 4093 C C . GLU A 1 255 ? 14.89668 24.28982 51.98387 1.000 25.51893 255 GLU A C 1
ATOM 4094 O O . GLU A 1 255 ? 16.05374 24.11353 52.38533 1.000 24.37458 255 GLU A O 1
ATOM 4106 N N . GLN A 1 256 ? 14.57739 25.28684 51.15868 1.000 22.32257 256 GLN A N 1
ATOM 4107 C CA . GLN A 1 256 ? 15.56919 26.29495 50.80204 1.000 21.39353 256 GLN A CA 1
ATOM 4108 C C . GLN A 1 256 ? 15.84674 27.21414 51.98279 1.000 24.32267 256 GLN A C 1
ATOM 4109 O O . GLN A 1 256 ? 17.00458 27.56071 52.24845 1.000 22.10613 256 GLN A O 1
ATOM 4123 N N . ILE A 1 257 ? 14.80176 27.58150 52.72825 1.000 23.17850 257 ILE A N 1
ATOM 4124 C CA . ILE A 1 257 ? 14.99833 28.33234 53.96364 1.000 21.90694 257 ILE A CA 1
ATOM 4125 C C . ILE A 1 257 ? 15.88744 27.54902 54.91789 1.000 21.52121 257 ILE A C 1
ATOM 4126 O O . ILE A 1 257 ? 16.79522 28.10636 55.54628 1.000 21.98490 257 ILE A O 1
ATOM 4142 N N . GLN A 1 258 ? 15.63742 26.24470 55.05094 1.000 22.29456 258 GLN A N 1
ATOM 4143 C CA . GLN A 1 258 ? 16.44186 25.44527 55.96586 1.000 20.71453 258 GLN A CA 1
ATOM 4144 C C . GLN A 1 258 ? 17.89591 25.39890 55.52191 1.000 22.07165 258 GLN A C 1
ATOM 4145 O O . GLN A 1 258 ? 18.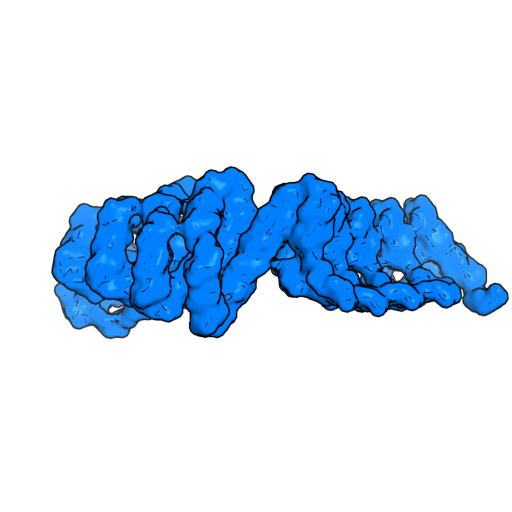79827 25.33232 56.36303 1.000 23.15588 258 GLN A O 1
ATOM 4159 N N . ALA A 1 259 ? 18.14467 25.43945 54.21088 1.000 21.70978 259 ALA A N 1
ATOM 4160 C CA . ALA A 1 259 ? 19.52001 25.47677 53.72462 1.000 20.09151 259 ALA A CA 1
ATOM 4161 C C . ALA A 1 259 ? 20.22792 26.74678 54.18292 1.000 19.94336 259 ALA A C 1
ATOM 4162 O O . ALA A 1 259 ? 21.41941 26.71629 54.51182 1.000 21.10934 259 ALA A O 1
ATOM 4169 N N . VAL A 1 260 ? 19.50908 27.87091 54.21978 1.000 21.09104 260 VAL A N 1
ATOM 4170 C CA . VAL A 1 260 ? 20.08722 29.11089 54.73205 1.000 20.37266 260 VAL A CA 1
ATOM 4171 C C . VAL A 1 260 ? 20.45840 28.95062 56.20122 1.000 21.03009 260 VAL A C 1
ATOM 4172 O O . VAL A 1 260 ? 21.55721 29.32555 56.62957 1.000 19.60694 260 VAL A O 1
ATOM 4185 N N . ILE A 1 261 ? 19.54629 28.38010 56.99416 1.000 19.23493 261 ILE A N 1
ATOM 4186 C CA . ILE A 1 261 ? 19.82904 28.13941 58.40598 1.000 20.51248 261 ILE A CA 1
ATOM 4187 C C . ILE A 1 261 ? 21.03085 27.21263 58.55717 1.000 21.01607 261 ILE A C 1
ATOM 4188 O O . ILE A 1 261 ? 21.93080 27.45878 59.36980 1.000 20.36482 261 ILE A O 1
ATOM 4204 N N . ASP A 1 262 ? 21.06411 26.13186 57.76901 1.000 20.89747 262 ASP A N 1
ATOM 4205 C CA . ASP A 1 262 ? 22.11009 25.12373 57.90068 1.000 23.14728 262 ASP A CA 1
ATOM 4206 C C . ASP A 1 262 ? 23.47738 25.63417 57.46152 1.000 21.34416 262 ASP A C 1
ATOM 4207 O O . ASP A 1 262 ? 24.49667 25.03319 57.81857 1.000 21.59062 262 ASP A O 1
ATOM 4216 N N . ALA A 1 263 ? 23.51862 26.71131 56.68776 1.000 20.74564 263 ALA A N 1
ATOM 4217 C CA . ALA A 1 263 ? 24.75985 27.35419 56.29007 1.000 20.37734 263 ALA A CA 1
ATOM 4218 C C . ALA A 1 263 ? 25.26448 28.35140 57.32513 1.000 19.63604 263 ALA A C 1
ATOM 4219 O O . ALA A 1 263 ? 26.29525 28.99483 57.09601 1.000 20.12410 263 ALA A O 1
ATOM 4226 N N . GLY A 1 264 ? 24.55646 28.50725 58.44016 1.000 19.14038 264 GLY A N 1
ATOM 4227 C CA . GLY A 1 264 ? 25.04201 29.29887 59.54864 1.000 19.08595 264 GLY A CA 1
ATOM 4228 C C . GLY A 1 264 ? 24.58612 30.73458 59.56580 1.000 19.97825 264 GLY A C 1
ATOM 4229 O O . GLY A 1 264 ? 25.18325 31.54898 60.27764 1.000 19.06681 264 GLY A O 1
ATOM 4233 N N . ALA A 1 265 ? 23.53549 31.07053 58.82344 1.000 18.29349 265 ALA A N 1
ATOM 4234 C CA . ALA A 1 265 ? 23.15778 32.46843 58.67421 1.000 18.06421 265 ALA A CA 1
ATOM 4235 C C . ALA A 1 265 ? 22.66034 33.09597 59.97273 1.000 18.61445 265 ALA A C 1
ATOM 4236 O O . ALA A 1 265 ? 22.87891 34.29167 60.19304 1.000 19.04980 265 ALA A O 1
ATOM 4243 N N . LEU A 1 266 ? 21.97190 32.33694 60.82866 1.000 19.00784 266 LEU A N 1
ATOM 4244 C CA . LEU A 1 266 ? 21.21518 32.96958 61.91026 1.000 18.76239 266 LEU A CA 1
ATOM 4245 C C . LEU A 1 266 ? 22.08369 33.77567 62.86778 1.000 18.85405 266 LEU A C 1
ATOM 4246 O O . LEU A 1 266 ? 21.71090 34.91797 63.19058 1.000 20.81627 266 LEU A O 1
ATOM 4262 N N . PRO A 1 267 ? 23.21630 33.26982 63.36437 1.000 19.19015 267 PRO A N 1
ATOM 4263 C CA . PRO A 1 267 ? 24.01814 34.09447 64.28682 1.000 21.98307 267 PRO A CA 1
ATOM 4264 C C . PRO A 1 267 ? 24.42674 35.42542 63.68406 1.000 21.52617 267 PRO A C 1
ATOM 4265 O O . PRO A 1 267 ? 24.41597 36.45568 64.37246 1.000 21.34714 267 PRO A O 1
ATOM 4276 N N . ALA A 1 268 ? 24.78900 35.43172 62.40294 1.000 18.38425 268 ALA A N 1
ATOM 4277 C CA . ALA A 1 268 ? 25.19170 36.67696 61.76025 1.000 18.10649 268 ALA A CA 1
ATOM 4278 C C . ALA A 1 268 ? 23.99743 37.60196 61.56467 1.000 19.53073 268 ALA A C 1
ATOM 4279 O O . ALA A 1 268 ? 24.08163 38.80589 61.83168 1.000 19.04779 268 ALA A O 1
ATOM 4286 N N . LEU A 1 269 ? 22.87544 37.06188 61.08659 1.000 18.65728 269 LEU A N 1
ATOM 4287 C CA . LEU A 1 269 ? 21.70359 37.90162 60.86948 1.000 18.03043 269 LEU A CA 1
ATOM 4288 C C . LEU A 1 269 ? 21.24065 38.55218 62.16480 1.000 18.99617 269 LEU A C 1
ATOM 4289 O O . LEU A 1 269 ? 20.89667 39.74022 62.18144 1.000 20.14405 269 LEU A O 1
ATOM 4305 N N . VAL A 1 270 ? 21.21115 37.79305 63.26092 1.000 18.88589 270 VAL A N 1
ATOM 4306 C CA . VAL A 1 270 ? 20.78225 38.36367 64.53522 1.000 19.02338 270 VAL A CA 1
ATOM 4307 C C . VAL A 1 270 ? 21.74442 39.46041 64.97485 1.000 22.11662 270 VAL A C 1
ATOM 4308 O O . VAL A 1 270 ? 21.32446 40.52725 65.43668 1.000 21.24591 270 VAL A O 1
ATOM 4321 N N . GLN A 1 271 ? 23.04914 39.23464 64.81161 1.000 19.64771 271 GLN A N 1
ATOM 4322 C CA . GLN A 1 271 ? 24.00658 40.26155 65.20717 1.000 20.05676 271 GLN A CA 1
ATOM 4323 C C . GLN A 1 271 ? 23.84947 41.51849 64.36124 1.000 20.73214 271 GLN A C 1
ATOM 4324 O O . GLN A 1 271 ? 23.98908 42.63942 64.86562 1.000 20.07251 271 GLN A O 1
ATOM 4338 N N . LEU A 1 272 ? 23.56635 41.35514 63.06993 1.000 18.65791 272 LEU A N 1
ATOM 4339 C CA . LEU A 1 272 ? 23.44460 42.49989 62.17903 1.000 18.13921 272 LEU A CA 1
ATOM 4340 C C . LEU A 1 272 ? 22.24623 43.37463 62.51545 1.000 19.10364 272 LEU A C 1
ATOM 4341 O O . LEU A 1 272 ? 22.17712 44.50892 62.02862 1.000 20.84809 272 LEU A O 1
ATOM 4357 N N . LEU A 1 273 ? 21.31053 42.88672 63.33182 1.000 19.47642 273 LEU A N 1
ATOM 4358 C CA . LEU A 1 273 ? 20.22749 43.73755 63.80861 1.000 18.89729 273 LEU A CA 1
ATOM 4359 C C . LEU A 1 273 ? 20.73080 44.87053 64.69190 1.000 22.02544 273 LEU A C 1
ATOM 4360 O O . LEU A 1 273 ? 19.95961 45.78934 64.99014 1.000 23.76601 273 LEU A O 1
ATOM 4376 N N A SER A 1 274 ? 21.99049 44.82667 65.11936 0.537 20.35341 274 SER A N 1
ATOM 4377 N N B SER A 1 274 ? 21.99079 44.82793 65.11818 0.463 20.33071 274 SER A N 1
ATOM 4378 C CA A SER A 1 274 ? 22.58683 45.88523 65.92089 0.537 22.21083 274 SER A CA 1
ATOM 4379 C CA B SER A 1 274 ? 22.58433 45.88870 65.91938 0.463 22.25545 274 SER A CA 1
ATOM 4380 C C A SER A 1 274 ? 23.32713 46.91905 65.08316 0.537 22.64744 274 SER A C 1
ATOM 4381 C C B SER A 1 274 ? 23.31452 46.92867 65.08104 0.463 22.72775 274 SER A C 1
ATOM 4382 O O A SER A 1 274 ? 23.90047 47.85462 65.64915 0.537 23.57110 274 SER A O 1
ATOM 4383 O O B SER A 1 274 ? 23.86683 47.87846 65.64488 0.463 23.53611 274 SER A O 1
ATOM 4398 N N . SER A 1 275 ? 23.33191 46.78207 63.76251 1.000 21.23176 275 SER A N 1
ATOM 4399 C CA . SER A 1 275 ? 24.07679 47.71778 62.93262 1.000 21.77334 275 SER A CA 1
ATOM 4400 C C . SER A 1 275 ? 23.48037 49.12019 63.02955 1.000 21.60139 275 SER A C 1
ATOM 4401 O O . SER A 1 275 ? 22.25520 49.28032 62.98111 1.000 22.82018 275 SER A O 1
ATOM 4410 N N . PRO A 1 276 ? 24.31398 50.16054 63.14289 1.000 20.98420 276 PRO A N 1
ATOM 4411 C CA . PRO A 1 276 ? 23.79483 51.53105 63.00881 1.000 20.74521 276 PRO A CA 1
ATOM 4412 C C . PRO A 1 276 ? 23.46163 51.90728 61.57683 1.000 19.99243 276 PRO A C 1
ATOM 4413 O O . PRO A 1 276 ? 22.80819 52.93690 61.35978 1.000 21.87970 276 PRO A O 1
ATOM 4424 N N . ASN A 1 277 ? 23.91164 51.12406 60.59715 1.000 19.00990 277 ASN A N 1
ATOM 4425 C CA . ASN A 1 277 ? 23.51776 51.30755 59.20685 1.000 17.83819 277 ASN A CA 1
ATOM 4426 C C . ASN A 1 277 ? 22.13697 50.69468 59.03547 1.000 19.46266 277 ASN A C 1
ATOM 4427 O O . ASN A 1 277 ? 21.98029 49.47070 59.08963 1.000 18.85867 277 ASN A O 1
ATOM 4438 N N . GLU A 1 278 ? 21.13249 51.54063 58.83316 1.000 19.11372 278 GLU A N 1
ATOM 4439 C CA . GLU A 1 278 ? 19.74936 51.08137 58.83536 1.000 18.79646 278 GLU A CA 1
ATOM 4440 C C . GLU A 1 278 ? 19.37180 50.34967 57.55625 1.000 17.83498 278 GLU A C 1
ATOM 4441 O O . GLU A 1 278 ? 18.36927 49.62382 57.55369 1.000 19.21150 278 GLU A O 1
ATOM 4453 N N . LEU A 1 279 ? 20.15503 50.50915 56.48229 1.000 18.49508 279 LEU A N 1
ATOM 4454 C CA . LEU A 1 279 ? 19.94441 49.69617 55.28740 1.000 17.78133 279 LEU A CA 1
ATOM 4455 C C . LEU A 1 279 ? 20.43285 48.26997 55.51222 1.000 17.85366 279 LEU A C 1
ATOM 4456 O O . LEU A 1 279 ? 19.79989 47.31072 55.05881 1.000 19.45653 279 LEU A O 1
ATOM 4472 N N . ILE A 1 280 ? 21.55882 48.11244 56.21428 1.000 18.42035 280 ILE A N 1
ATOM 4473 C CA . ILE A 1 280 ? 22.02521 46.78292 56.59871 1.000 18.06071 280 ILE A CA 1
ATOM 4474 C C . ILE A 1 280 ? 21.05070 46.15934 57.58224 1.000 19.53432 280 ILE A C 1
ATOM 4475 O O . ILE A 1 280 ? 20.63814 45.00226 57.43408 1.000 19.31891 280 ILE A O 1
ATOM 4491 N N . LEU A 1 281 ? 20.67188 46.91924 58.60857 1.000 18.36263 281 LEU A N 1
ATOM 4492 C CA . LEU A 1 281 ? 19.76978 46.39299 59.62340 1.000 18.58964 281 LEU A CA 1
ATOM 4493 C C . LEU A 1 281 ? 18.48830 45.86579 58.99221 1.000 18.66141 281 LEU A C 1
ATOM 4494 O O . LEU A 1 281 ? 18.05922 44.73849 59.26981 1.000 19.54910 281 LEU A O 1
ATOM 4510 N N . ILE A 1 282 ? 17.86034 46.66269 58.12894 1.000 18.41499 282 ILE A N 1
ATOM 4511 C CA . ILE A 1 282 ? 16.55996 46.25104 57.61065 1.000 19.16738 282 ILE A CA 1
ATOM 4512 C C . ILE A 1 282 ? 16.68737 45.03334 56.69903 1.000 19.21585 282 ILE A C 1
ATOM 4513 O O . ILE A 1 282 ? 15.76440 44.21376 56.62331 1.000 19.29173 282 ILE A O 1
ATOM 4529 N N . ARG A 1 283 ? 17.81755 44.88063 56.00141 1.000 19.63647 283 ARG A N 1
ATOM 4530 C CA . ARG A 1 283 ? 17.99716 43.70462 55.15004 1.000 19.55408 283 ARG A CA 1
ATOM 4531 C C . ARG A 1 283 ? 18.19247 42.44134 55.98297 1.000 18.97335 283 ARG A C 1
ATOM 4532 O O . ARG A 1 283 ? 17.64863 41.38314 55.65084 1.000 19.39794 283 ARG A O 1
ATOM 4553 N N . ALA A 1 284 ? 18.95540 42.52971 57.07361 1.000 18.72025 284 ALA A N 1
ATOM 4554 C CA . ALA A 1 284 ? 19.06688 41.39004 57.98033 1.000 18.60982 284 ALA A CA 1
ATOM 4555 C C . ALA A 1 284 ? 17.70754 41.04887 58.57650 1.000 18.72688 284 ALA A C 1
ATOM 4556 O O . ALA A 1 284 ? 17.34761 39.87157 58.70671 1.000 19.91094 284 ALA A O 1
ATOM 4563 N N . LEU A 1 285 ? 16.93483 42.07419 58.93351 1.000 18.86275 285 LEU A N 1
ATOM 4564 C CA . LEU A 1 285 ? 15.59258 41.86485 59.46203 1.000 19.88392 285 LEU A CA 1
ATOM 4565 C C . LEU A 1 285 ? 14.69819 41.19461 58.42768 1.000 18.91875 285 LEU A C 1
ATOM 4566 O O . LEU A 1 285 ? 13.95890 40.25720 58.75232 1.000 20.76404 285 LEU A O 1
ATOM 4582 N N . GLN A 1 286 ? 14.77230 41.64295 57.17069 1.000 18.92437 286 GLN A N 1
ATOM 4583 C CA . GLN A 1 286 ? 13.96393 41.04018 56.11545 1.000 19.76249 286 GLN A CA 1
ATOM 4584 C C . GLN A 1 286 ? 14.35976 39.58925 55.87090 1.000 20.19132 286 GLN A C 1
ATOM 4585 O O . GLN A 1 286 ? 13.50100 38.74167 55.59687 1.000 21.04940 286 GLN A O 1
ATOM 4599 N N . ALA A 1 287 ? 15.65679 39.28257 55.94775 1.000 20.12103 287 ALA A N 1
ATOM 4600 C CA . ALA A 1 287 ? 16.08438 37.89281 55.81064 1.000 18.62773 287 ALA A CA 1
ATOM 4601 C C . ALA A 1 287 ? 15.48589 37.03748 56.92040 1.000 20.27570 287 ALA A C 1
ATOM 4602 O O . ALA A 1 287 ? 14.94784 35.95149 56.66890 1.000 20.83227 287 ALA A O 1
ATOM 4609 N N . LEU A 1 288 ? 15.55590 37.52196 58.16121 1.000 20.29865 288 LEU A N 1
ATOM 4610 C CA . LEU A 1 288 ? 14.97332 36.78197 59.27594 1.000 21.18411 288 LEU A CA 1
ATOM 4611 C C . LEU A 1 288 ? 13.46311 36.65004 59.12606 1.000 21.44444 288 LEU A C 1
ATOM 4612 O O . LEU A 1 288 ? 12.88627 35.60892 59.46666 1.000 23.56800 288 LEU A O 1
ATOM 4628 N N . SER A 1 289 ? 12.80458 37.69695 58.62706 1.000 21.76153 289 SER A N 1
ATOM 4629 C CA . SER A 1 289 ? 11.35958 37.64166 58.43581 1.000 22.71054 289 SER A CA 1
ATOM 4630 C C . SER A 1 289 ? 10.97933 36.62757 57.36153 1.000 22.45145 289 SER A C 1
ATOM 4631 O O . SER A 1 289 ? 9.99778 35.89167 57.51917 1.000 24.44381 289 SER A O 1
ATOM 4639 N N . ASN A 1 290 ? 11.74267 36.56683 56.26615 1.000 22.75293 290 ASN A N 1
ATOM 4640 C CA . ASN A 1 290 ? 11.50410 35.53306 55.26179 1.000 21.61657 290 ASN A CA 1
ATOM 4641 C C . ASN A 1 290 ? 11.69957 34.14048 55.85382 1.000 25.04935 290 ASN A C 1
ATOM 4642 O O . ASN A 1 290 ? 10.90264 33.22841 55.59708 1.000 25.14856 290 ASN A O 1
ATOM 4653 N N . ILE A 1 291 ? 12.75471 33.95574 56.65127 1.000 21.08126 291 ILE A N 1
ATOM 4654 C CA . ILE A 1 291 ? 12.98162 32.66426 57.29483 1.000 23.36878 291 ILE A CA 1
ATOM 4655 C C . ILE A 1 291 ? 11.80672 32.31026 58.19923 1.000 27.47409 291 ILE A C 1
ATOM 4656 O O . ILE A 1 291 ? 11.35963 31.15720 58.24092 1.000 25.55172 291 ILE A O 1
ATOM 4672 N N . ALA A 1 292 ? 11.29085 33.29467 58.93950 1.000 25.47683 292 ALA A N 1
ATOM 4673 C CA . ALA A 1 292 ? 10.15751 33.06657 59.82639 1.000 24.92714 292 ALA A CA 1
ATOM 4674 C C . ALA A 1 292 ? 8.87362 32.76250 59.06904 1.000 27.38748 292 ALA A C 1
ATOM 4675 O O . ALA A 1 292 ? 7.89987 32.31563 59.68749 1.000 29.48550 292 ALA A O 1
ATOM 4682 N N . SER A 1 293 ? 8.84550 32.99312 57.75857 1.000 26.89165 293 SER A N 1
ATOM 4683 C CA . SER A 1 293 ? 7.69807 32.62723 56.94154 1.000 27.44849 293 SER A CA 1
ATOM 4684 C C . SER A 1 293 ? 7.68837 31.14952 56.58001 1.000 31.43066 293 SER A C 1
ATOM 4685 O O . SER A 1 293 ? 6.71754 30.68259 55.97408 1.000 34.90869 293 SER A O 1
ATOM 4693 N N . GLY A 1 294 ? 8.73652 30.40968 56.92941 1.000 29.00291 294 GLY A N 1
ATOM 4694 C CA . GLY A 1 294 ? 8.77129 28.97866 56.71914 1.000 32.48498 294 GLY A CA 1
ATOM 4695 C C . GLY A 1 294 ? 7.92099 28.24280 57.73382 1.000 33.48704 294 GLY A C 1
ATOM 4696 O O . GLY A 1 294 ? 7.00025 28.79763 58.33987 1.000 32.98364 294 GLY A O 1
ATOM 4700 N N . GLY A 1 295 ? 8.25016 26.96243 57.92469 1.000 30.63461 295 GLY A N 1
ATOM 4701 C CA . GLY A 1 295 ? 7.51889 26.12197 58.84600 1.000 31.54093 295 GLY A CA 1
ATOM 4702 C C . GLY A 1 295 ? 7.96536 26.30395 60.28147 1.000 33.06160 295 GLY A C 1
ATOM 4703 O O . GLY A 1 295 ? 8.80124 27.14227 60.61040 1.000 34.23354 295 GLY A O 1
ATOM 4707 N N . ASN A 1 296 ? 7.39184 25.47969 61.16216 1.000 32.14099 296 ASN A N 1
ATOM 4708 C CA . ASN A 1 296 ? 7.67120 25.62785 62.58682 1.000 32.59855 296 ASN A CA 1
ATOM 4709 C C . ASN A 1 296 ? 9.11732 25.28378 62.92600 1.000 32.96612 296 ASN A C 1
ATOM 4710 O O . ASN A 1 296 ? 9.67374 25.84116 63.87928 1.000 34.61150 296 ASN A O 1
ATOM 4721 N N . GLU A 1 297 ? 9.74205 24.37393 62.17275 1.000 31.60119 297 GLU A N 1
ATOM 4722 C CA . GLU A 1 297 ? 11.15846 24.09834 62.39461 1.000 34.07162 297 GLU A CA 1
ATOM 4723 C C . GLU A 1 297 ? 11.99507 25.33908 62.11632 1.000 28.52719 297 GLU A C 1
ATOM 4724 O O . GLU A 1 297 ? 12.95383 25.63443 62.84111 1.000 30.02426 297 GLU A O 1
ATOM 4736 N N . GLN A 1 298 ? 11.65750 26.06100 61.04858 1.000 32.03303 298 GLN A N 1
ATOM 4737 C CA . GLN A 1 298 ? 12.37278 27.28463 60.70907 1.000 26.41040 298 GLN A CA 1
ATOM 4738 C C . GLN A 1 298 ? 12.06950 28.38933 61.71173 1.000 33.03400 298 GLN A C 1
ATOM 4739 O O . GLN A 1 298 ? 12.98023 29.09421 62.16257 1.000 28.78372 298 GLN A O 1
ATOM 4753 N N . LYS A 1 299 ? 10.79737 28.55250 62.07821 1.000 29.34874 299 LYS A N 1
ATOM 4754 C CA . LYS A 1 299 ? 10.45109 29.53694 63.09478 1.000 27.98173 299 LYS A CA 1
ATOM 4755 C C . LYS A 1 299 ? 11.18439 29.25818 64.39971 1.000 29.67149 299 LYS A C 1
ATOM 4756 O O . LYS A 1 299 ? 11.69729 30.18169 65.04404 1.000 28.69478 299 LYS A O 1
ATOM 4775 N N . GLN A 1 300 ? 11.23723 27.98887 64.81328 1.000 28.12519 300 GLN A N 1
ATOM 4776 C CA . GLN A 1 300 ? 11.87682 27.66257 66.08216 1.000 27.59161 300 GLN A CA 1
ATOM 4777 C C . GLN A 1 300 ? 13.37105 27.95492 66.03536 1.000 27.42134 300 GLN A C 1
ATOM 4778 O O . GLN A 1 300 ? 13.95272 28.39941 67.03247 1.000 28.70541 300 GLN A O 1
ATOM 4792 N N . ALA A 1 301 ? 14.01226 27.70166 64.89250 1.000 28.95074 301 ALA A N 1
ATOM 4793 C CA . ALA A 1 301 ? 15.42957 28.01830 64.77013 1.000 26.33363 301 ALA A CA 1
ATOM 4794 C C . ALA A 1 301 ? 15.67052 29.50586 64.98727 1.000 25.73853 301 ALA A C 1
ATOM 4795 O O . ALA A 1 301 ? 16.62659 29.89691 65.66860 1.000 25.25422 301 ALA A O 1
ATOM 4802 N N . VAL A 1 302 ? 14.81027 30.34973 64.41170 1.000 25.22169 302 VAL A N 1
ATOM 4803 C CA . VAL A 1 302 ? 14.94379 31.79391 64.58342 1.000 27.27658 302 VAL A CA 1
ATOM 4804 C C . VAL A 1 302 ? 14.81903 32.16194 66.05408 1.000 26.17401 302 VAL A C 1
ATOM 4805 O O . VAL A 1 302 ? 15.58083 32.98916 66.57163 1.000 24.65534 302 VAL A O 1
ATOM 4818 N N . LYS A 1 303 ? 13.86689 31.54525 66.75537 1.000 27.40692 303 LYS A N 1
ATOM 4819 C CA . LYS A 1 303 ? 13.70280 31.83301 68.17548 1.000 29.54125 303 LYS A CA 1
ATOM 4820 C C . LYS A 1 303 ? 14.91676 31.36766 68.96820 1.000 29.92898 303 LYS A C 1
ATOM 4821 O O . LYS A 1 303 ? 15.40441 32.08518 69.85018 1.000 29.82143 303 LYS A O 1
ATOM 4840 N N . GLU A 1 304 ? 15.43057 30.17592 68.65958 1.000 28.27176 304 GLU A N 1
ATOM 4841 C CA . GLU A 1 304 ? 16.58822 29.67382 69.38552 1.000 30.70380 304 GLU A CA 1
ATOM 4842 C C . GLU A 1 304 ? 17.83579 30.51318 69.13851 1.000 31.55625 304 GLU A C 1
ATOM 4843 O O . GLU A 1 304 ? 18.76255 30.47338 69.95301 1.000 29.92370 304 GLU A O 1
ATOM 4855 N N . ALA A 1 305 ? 17.88242 31.26960 68.04252 1.000 27.82104 305 ALA A N 1
ATOM 4856 C CA . ALA A 1 305 ? 19.01408 32.14196 67.75917 1.000 26.48080 305 ALA A CA 1
ATOM 4857 C C . ALA A 1 305 ? 18.96514 33.44934 68.53830 1.000 30.38385 305 ALA A C 1
ATOM 4858 O O . ALA A 1 305 ? 19.90400 34.24808 68.43876 1.000 28.34689 305 ALA A O 1
ATOM 4865 N N . GLY A 1 306 ? 17.90690 33.68557 69.30723 1.000 29.02584 306 GLY A N 1
ATOM 4866 C CA . GLY A 1 306 ? 17.80412 34.88783 70.10591 1.000 30.63429 306 GLY A CA 1
ATOM 4867 C C . GLY A 1 306 ? 17.17334 36.06354 69.40479 1.000 28.74575 306 GLY A C 1
ATOM 4868 O O . GLY A 1 306 ? 17.35517 37.20287 69.84943 1.000 30.47631 306 GLY A O 1
ATOM 4872 N N . ALA A 1 307 ? 16.42463 35.82633 68.32702 1.000 29.06680 307 ALA A N 1
ATOM 4873 C CA . ALA A 1 307 ? 15.89983 36.93567 67.54409 1.000 26.95657 307 ALA A CA 1
ATOM 4874 C C . ALA A 1 307 ? 14.75247 37.64411 68.24936 1.000 28.19400 307 ALA A C 1
ATOM 4875 O O . ALA A 1 307 ? 14.55839 38.84893 68.04917 1.000 26.80975 307 ALA A O 1
ATOM 4882 N N . LEU A 1 308 ? 13.97790 36.93109 69.06677 1.000 29.32905 308 LEU A N 1
ATOM 4883 C CA . LEU A 1 308 ? 12.78101 37.53794 69.64018 1.000 31.17528 308 LEU A CA 1
ATOM 4884 C C . LEU A 1 308 ? 13.12911 38.77408 70.46256 1.000 26.83716 308 LEU A C 1
ATOM 4885 O O . LEU A 1 308 ? 12.49576 39.82650 70.31917 1.000 28.65515 308 LEU A O 1
ATOM 4901 N N . GLU A 1 309 ? 14.14241 38.67128 71.32654 1.000 28.72892 309 GLU A N 1
ATOM 4902 C CA . GLU A 1 309 ? 14.47954 39.79739 72.19227 1.000 29.79840 309 GLU A CA 1
ATOM 4903 C C . GLU A 1 309 ? 14.94136 41.00562 71.38582 1.000 27.39259 309 GLU A C 1
ATOM 4904 O O . GLU A 1 309 ? 14.58353 42.14711 71.70186 1.000 29.92712 309 GLU A O 1
ATOM 4916 N N A LYS A 1 310 ? 15.74280 40.78157 70.34302 0.477 26.09762 310 LYS A N 1
ATOM 4917 N N B LYS A 1 310 ? 15.74082 40.77364 70.34185 0.523 26.11896 310 LYS A N 1
ATOM 4918 C CA A LYS A 1 310 ? 16.21165 41.90349 69.53352 0.477 25.53551 310 LYS A CA 1
ATOM 4919 C CA B LYS A 1 310 ? 16.22091 41.87723 69.51711 0.523 25.47977 310 LYS A CA 1
ATOM 4920 C C A LYS A 1 310 ? 15.06684 42.51451 68.73363 0.477 25.22215 310 LYS A C 1
ATOM 4921 C C B LYS A 1 310 ? 15.08575 42.50345 68.71572 0.523 25.18635 310 LYS A C 1
ATOM 4922 O O A LYS A 1 310 ? 14.98880 43.73973 68.58854 0.477 25.87129 310 LYS A O 1
ATOM 4923 O O B LYS A 1 310 ? 15.03737 43.72775 68.54861 0.523 25.96788 310 LYS A O 1
ATOM 4960 N N . LEU A 1 311 ? 14.16514 41.68015 68.21018 1.000 25.73239 311 LEU A N 1
ATOM 4961 C CA . LEU A 1 311 ? 13.02331 42.20894 67.47259 1.000 24.43847 311 LEU A CA 1
ATOM 4962 C C . LEU A 1 311 ? 12.14503 43.07466 68.36995 1.000 25.61085 311 LEU A C 1
ATOM 4963 O O . LEU A 1 311 ? 11.64330 44.12106 67.93924 1.000 25.78293 311 LEU A O 1
ATOM 4980 N N . GLU A 1 312 ? 11.94356 42.65205 69.62069 1.000 24.98956 312 GLU A N 1
ATOM 4981 C CA . GLU A 1 312 ? 11.16686 43.45775 70.55753 1.000 26.65740 312 GLU A CA 1
ATOM 4982 C C . GLU A 1 312 ? 11.84279 44.79863 70.81190 1.000 25.54908 312 GLU A C 1
ATOM 4983 O O . GLU A 1 312 ? 11.17482 45.83759 70.87187 1.000 28.79562 312 GLU A O 1
ATOM 4995 N N . GLN A 1 313 ? 13.17262 44.79824 70.93524 1.000 24.83448 313 GLN A N 1
ATOM 4996 C CA . GLN A 1 313 ? 13.90219 46.05158 71.09867 1.000 28.51298 313 GLN A CA 1
ATOM 4997 C C . GLN A 1 313 ? 13.68034 46.98291 69.91393 1.000 26.24104 313 GLN A C 1
ATOM 4998 O O . GLN A 1 313 ? 13.59730 48.20706 70.08034 1.000 28.26813 313 GLN A O 1
ATOM 5012 N N . LEU A 1 314 ? 13.59613 46.42499 68.70555 1.000 22.42191 314 LEU A N 1
ATOM 5013 C CA . LEU A 1 314 ? 13.48002 47.24326 67.50917 1.000 22.18213 314 LEU A CA 1
ATOM 5014 C C . LEU A 1 314 ? 12.13076 47.93309 67.39733 1.000 23.84054 314 LEU A C 1
ATOM 5015 O O . LEU A 1 314 ? 11.97708 48.82815 66.56182 1.000 24.31113 314 LEU A O 1
ATOM 5031 N N . GLN A 1 315 ? 11.15494 47.55888 68.21412 1.000 25.33707 315 GLN A N 1
ATOM 5032 C CA . GLN A 1 315 ? 9.87359 48.25134 68.15685 1.000 27.34366 315 GLN A CA 1
ATOM 5033 C C . GLN A 1 315 ? 9.98367 49.70934 68.58763 1.000 26.42082 315 GLN A C 1
ATOM 5034 O O . GLN A 1 315 ? 9.08612 50.49614 68.27445 1.000 28.96255 315 GLN A O 1
ATOM 5048 N N . SER A 1 316 ? 11.06409 50.09698 69.26927 1.000 24.55204 316 SER A N 1
ATOM 5049 C CA . SER A 1 316 ? 11.29900 51.49197 69.62655 1.000 23.67009 316 SER A CA 1
ATOM 5050 C C . SER A 1 316 ? 12.37810 52.15311 68.77050 1.000 23.16843 316 SER A C 1
ATOM 5051 O O . SER A 1 316 ? 12.84070 53.24686 69.10414 1.000 25.72392 316 SER A O 1
ATOM 5059 N N . HIS A 1 317 ? 12.76884 51.52709 67.66631 1.000 22.56552 317 HIS A N 1
ATOM 5060 C CA . HIS A 1 317 ? 13.75236 52.12422 66.77303 1.000 22.05302 317 HIS A CA 1
ATOM 5061 C C . HIS A 1 317 ? 13.18251 53.38887 66.13618 1.000 22.21782 317 HIS A C 1
ATOM 5062 O O . HIS A 1 317 ? 11.98646 53.47024 65.84920 1.000 22.46417 317 HIS A O 1
ATOM 5076 N N . GLU A 1 318 ? 14.04052 54.39310 65.93068 1.000 22.13101 318 GLU A N 1
ATOM 5077 C CA . GLU A 1 318 ? 13.55549 55.64919 65.36185 1.000 22.33052 318 GLU A CA 1
ATOM 5078 C C . GLU A 1 318 ? 13.11562 55.48665 63.90843 1.000 21.90581 318 GLU A C 1
ATOM 5079 O O . GLU A 1 318 ? 12.28636 56.26305 63.42198 1.000 22.73628 318 GLU A O 1
ATOM 5091 N N . ASN A 1 319 ? 13.66994 54.50477 63.20001 1.000 21.31173 319 ASN A N 1
ATOM 5092 C CA . ASN A 1 319 ? 13.34157 54.25387 61.79538 1.000 20.91443 319 ASN A CA 1
ATOM 5093 C C . ASN A 1 319 ? 12.02438 53.48741 61.73003 1.000 21.13364 319 ASN A C 1
ATOM 5094 O O . ASN A 1 319 ? 11.95327 52.32172 62.13205 1.000 21.06595 319 ASN A O 1
ATOM 5105 N N . GLU A 1 320 ? 10.97945 54.13505 61.20451 1.000 21.43122 320 GLU A N 1
ATOM 5106 C CA . GLU A 1 320 ? 9.65096 53.53519 61.21797 1.000 21.76645 320 GLU A CA 1
ATOM 5107 C C . GLU A 1 320 ? 9.52772 52.35600 60.25993 1.000 21.34862 320 GLU A C 1
ATOM 5108 O O . GLU A 1 320 ? 8.66624 51.49713 60.47613 1.000 21.91285 320 GLU A O 1
ATOM 5120 N N . LYS A 1 321 ? 10.35499 52.29234 59.21500 1.000 20.79547 321 LYS A N 1
ATOM 5121 C CA . LYS A 1 321 ? 10.35377 51.10609 58.36479 1.000 20.72623 321 LYS A CA 1
ATOM 5122 C C . LYS A 1 321 ? 10.85406 49.89423 59.13932 1.000 20.86853 321 LYS A C 1
ATOM 5123 O O . LYS A 1 321 ? 10.28232 48.80288 59.04015 1.000 22.12145 321 LYS A O 1
ATOM 5142 N N . ILE A 1 322 ? 11.92333 50.07616 59.91679 1.000 20.15152 322 ILE A N 1
ATOM 5143 C CA . ILE A 1 322 ? 12.44218 48.99989 60.75623 1.000 20.07828 322 ILE A CA 1
ATOM 5144 C C . ILE A 1 322 ? 11.42014 48.59742 61.80975 1.000 20.60544 322 ILE A C 1
ATOM 5145 O O . ILE A 1 322 ? 11.20581 47.40506 62.06145 1.000 20.60661 322 ILE A O 1
ATOM 5161 N N . GLN A 1 323 ? 10.77132 49.57813 62.44198 1.000 21.09865 323 GLN A N 1
ATOM 5162 C CA . GLN A 1 323 ? 9.75610 49.25766 63.43603 1.000 21.73836 323 GLN A CA 1
ATOM 5163 C C . GLN A 1 323 ? 8.68590 48.34744 62.84938 1.000 21.74021 323 GLN A C 1
ATOM 5164 O O . GLN A 1 323 ? 8.29450 47.35057 63.46507 1.000 21.92432 323 GLN A O 1
ATOM 5178 N N A LYS A 1 324 ? 8.18982 48.68749 61.65683 0.586 21.64861 324 LYS A N 1
ATOM 5179 N N B LYS A 1 324 ? 8.20113 48.67624 61.65045 0.414 21.64154 324 LYS A N 1
ATOM 5180 C CA A LYS A 1 324 ? 7.11855 47.90260 61.05171 0.586 23.33869 324 LYS A CA 1
ATOM 5181 C CA B LYS A 1 324 ? 7.11572 47.90177 61.05681 0.414 23.28317 324 LYS A CA 1
ATOM 5182 C C A LYS A 1 324 ? 7.59998 46.50661 60.68420 0.586 22.92324 324 LYS A C 1
ATOM 5183 C C B LYS A 1 324 ? 7.58446 46.51015 60.65121 0.414 23.08709 324 LYS A C 1
ATOM 5184 O O A LYS A 1 324 ? 6.90222 45.51771 60.93914 0.586 24.17692 324 LYS A O 1
ATOM 5185 O O B LYS A 1 324 ? 6.86306 45.52576 60.85149 0.414 24.22609 324 LYS A O 1
ATOM 5222 N N . GLU A 1 325 ? 8.78884 46.40541 60.08475 1.000 22.72784 325 GLU A N 1
ATOM 5223 C CA . GLU A 1 325 ? 9.32450 45.09431 59.73125 1.000 21.79343 325 GLU A CA 1
ATOM 5224 C C . GLU A 1 325 ? 9.50121 44.23661 60.97580 1.000 24.65997 325 GLU A C 1
ATOM 5225 O O . GLU A 1 325 ? 9.21544 43.03255 60.96112 1.000 23.95142 325 GLU A O 1
ATOM 5238 N N . ALA A 1 326 ? 9.96665 44.84585 62.06912 1.000 22.45600 326 ALA A N 1
ATOM 5239 C CA . ALA A 1 326 ? 10.17275 44.09799 63.30407 1.000 21.32422 326 ALA A CA 1
ATOM 5240 C C . ALA A 1 326 ? 8.85033 43.59363 63.86679 1.000 23.21276 326 ALA A C 1
ATOM 5241 O O . ALA A 1 326 ? 8.74867 42.43450 64.28563 1.000 23.32704 326 ALA A O 1
ATOM 5248 N N . GLN A 1 327 ? 7.82118 44.44492 63.87614 1.000 21.92364 327 GLN A N 1
ATOM 5249 C CA . GLN A 1 327 ? 6.51554 44.01818 64.36786 1.000 23.27124 327 GLN A CA 1
ATOM 5250 C C . GLN A 1 327 ? 5.96364 42.87303 63.52650 1.000 27.63922 327 GLN A C 1
ATOM 5251 O O . GLN A 1 327 ? 5.43734 41.89325 64.06798 1.000 25.12336 327 GLN A O 1
ATOM 5265 N N . GLU A 1 328 ? 6.09636 42.96741 62.19911 1.000 25.60586 328 GLU A N 1
ATOM 5266 C CA . GLU A 1 328 ? 5.59702 41.90412 61.33236 1.000 25.22759 328 GLU A CA 1
ATOM 5267 C C . GLU A 1 328 ? 6.35546 40.60448 61.56030 1.000 25.89431 328 GLU A C 1
ATOM 5268 O O . GLU A 1 328 ? 5.75861 39.52085 61.57887 1.000 26.70243 328 GLU A O 1
ATOM 5280 N N . ALA A 1 329 ? 7.67520 40.69034 61.72843 1.000 23.95732 329 ALA A N 1
ATOM 5281 C CA . ALA A 1 329 ? 8.46130 39.49170 61.99167 1.000 26.15071 329 ALA A CA 1
ATOM 5282 C C . ALA A 1 329 ? 8.03113 38.84164 63.29849 1.000 27.78731 329 ALA A C 1
ATOM 5283 O O . ALA A 1 329 ? 7.90695 37.61407 63.38228 1.000 26.90968 329 ALA A O 1
ATOM 5290 N N . LEU A 1 330 ? 7.79335 39.65490 64.33036 1.000 26.09371 330 LEU A N 1
ATOM 5291 C CA . LEU A 1 330 ? 7.35631 39.12052 65.61407 1.000 26.98168 330 LEU A CA 1
ATOM 5292 C C . LEU A 1 330 ? 5.99111 38.46066 65.49425 1.000 27.53169 330 LEU A C 1
ATOM 5293 O O . LEU A 1 330 ? 5.75417 37.39461 66.07423 1.000 28.60136 330 LEU A O 1
ATOM 5309 N N . GLU A 1 331 ? 5.07420 39.08770 64.75473 1.000 26.16843 331 GLU A N 1
ATOM 5310 C CA . GLU A 1 331 ? 3.75354 38.50030 64.56451 1.000 29.09429 331 GLU A CA 1
ATOM 5311 C C . GLU A 1 331 ? 3.84424 37.19166 63.79034 1.000 33.68361 331 GLU A C 1
ATOM 5312 O O . GLU A 1 331 ? 3.13183 36.22839 64.10106 1.000 33.44006 331 GLU A O 1
ATOM 5324 N N . LYS A 1 332 ? 4.71464 37.13592 62.77833 1.000 33.17230 332 LYS A N 1
ATOM 5325 C CA . LYS A 1 332 ? 4.94374 35.87956 62.07570 1.000 33.45342 332 LYS A CA 1
ATOM 5326 C C . LYS A 1 332 ? 5.37244 34.78630 63.04003 1.000 33.59357 332 LYS A C 1
ATOM 5327 O O . LYS A 1 332 ? 4.90782 33.64292 62.95013 1.000 38.98048 332 LYS A O 1
ATOM 5346 N N . LEU A 1 333 ? 6.27416 35.11812 63.96132 1.000 31.54719 333 LEU A N 1
ATOM 5347 C CA . LEU A 1 333 ? 6.86561 34.11989 64.83529 1.000 34.03412 333 LEU A CA 1
ATOM 5348 C C . LEU A 1 333 ? 5.95691 33.72978 65.99030 1.000 34.23898 333 LEU A C 1
ATOM 5349 O O . LEU A 1 333 ? 6.12250 32.63582 66.54017 1.000 40.48419 333 LEU A O 1
ATOM 5365 N N . GLN A 1 334 ? 5.00389 34.58248 66.36237 1.000 32.92634 334 GLN A N 1
ATOM 5366 C CA . GLN A 1 334 ? 4.25092 34.40100 67.59728 1.000 31.29757 334 GLN A CA 1
ATOM 5367 C C . GLN A 1 334 ? 2.74856 34.26116 67.40845 1.000 38.96808 334 GLN A C 1
ATOM 5368 O O . GLN A 1 334 ? 2.14169 33.39862 68.04595 1.000 40.55316 334 GLN A O 1
ATOM 5382 N N . SER A 1 335 ? 2.12573 35.08330 66.55299 1.000 51.54114 335 SER A N 1
ATOM 5383 C CA . SER A 1 335 ? 0.67147 35.22438 66.53983 1.000 39.99674 335 SER A CA 1
ATOM 5384 C C . SER A 1 335 ? 0.07399 35.08458 65.14172 1.000 45.52087 335 SER A C 1
ATOM 5385 O O . SER A 1 335 ? -0.96365 35.69011 64.83821 1.000 35.48970 335 SER A O 1
ATOM 5393 N N . HIS A 1 336 ? 0.70386 34.27170 64.29193 1.000 41.99180 336 HIS A N 1
ATOM 5394 C CA . HIS A 1 336 ? 0.17821 33.94012 62.96540 1.000 52.92092 336 HIS A CA 1
ATOM 5395 C C . HIS A 1 336 ? -0.17313 35.18401 62.15182 1.000 48.20726 336 HIS A C 1
ATOM 5396 O O . HIS A 1 336 ? -1.10488 35.17128 61.34392 1.000 37.72008 336 HIS A O 1
ATOM 5410 N N . GLY A 1 337 ? 0.56797 36.26836 62.35313 1.000 54.44758 337 GLY A N 1
ATOM 5411 C CA . GLY A 1 337 ? 0.36725 37.46357 61.55751 1.000 59.63273 337 GLY A CA 1
ATOM 5412 C C . GLY A 1 337 ? 1.28195 37.47977 60.35195 1.000 83.72533 337 GLY A C 1
ATOM 5413 O O . GLY A 1 337 ? 2.04907 38.42660 60.15365 1.000 82.93103 337 GLY A O 1
ATOM 5417 N N . GLY A 1 338 ? 1.20156 36.43316 59.53495 1.000 145.56645 338 GLY A N 1
ATOM 5418 C CA . GLY A 1 338 ? 2.16575 36.22246 58.47561 1.000 154.90882 338 GLY A CA 1
ATOM 5419 C C . GLY A 1 338 ? 1.80921 36.83062 57.13678 1.000 177.35983 338 GLY A C 1
ATOM 5420 O O . GLY A 1 338 ? 2.29220 36.36701 56.09935 1.000 183.02820 338 GLY A O 1
ATOM 5424 N N . SER A 1 339 ? 0.96858 37.86209 57.13488 1.000 134.42905 339 SER A N 1
ATOM 5425 C CA . SER A 1 339 ? 0.72143 38.61724 55.91344 1.000 129.79684 339 SER A CA 1
ATOM 5426 C C . SER A 1 339 ? 1.85224 39.58701 55.59278 1.000 128.90227 339 SER A C 1
ATOM 5427 O O . SER A 1 339 ? 1.75836 40.31770 54.60064 1.000 122.52657 339 SER A O 1
ATOM 5435 N N . GLY A 1 340 ? 2.91322 39.60891 56.40178 1.000 130.94862 340 GLY A N 1
ATOM 5436 C CA . GLY A 1 340 ? 4.07143 40.43555 56.11264 1.000 122.92738 340 GLY A CA 1
ATOM 5437 C C . GLY A 1 340 ? 4.69297 40.18041 54.75643 1.000 129.45152 340 GLY A C 1
ATOM 5438 O O . GLY A 1 340 ? 5.50772 40.99375 54.30405 1.000 138.54381 340 GLY A O 1
ATOM 5442 N N . GLY A 1 341 ? 4.33758 39.07729 54.10400 1.000 93.32348 341 GLY A N 1
ATOM 5443 C CA . GLY A 1 341 ? 4.81165 38.80027 52.76479 1.000 100.03956 341 GLY A CA 1
ATOM 5444 C C . GLY A 1 341 ? 6.29508 38.51453 52.69774 1.000 78.34144 341 GLY A C 1
ATOM 5445 O O . GLY A 1 341 ? 7.02729 38.75304 53.66276 1.000 62.14981 341 GLY A O 1
ATOM 5449 N N . LYS A 1 342 ? 6.74790 38.00240 51.55728 1.000 64.14381 342 LYS A N 1
ATOM 5450 C CA . LYS A 1 342 ? 8.15306 37.68674 51.35237 1.000 46.75531 342 LYS A CA 1
ATOM 5451 C C . LYS A 1 342 ? 8.87940 38.91314 50.81529 1.000 45.09626 342 LYS A C 1
ATOM 5452 O O . LYS A 1 342 ? 8.47571 39.48863 49.80007 1.000 48.55226 342 LYS A O 1
ATOM 5471 N N . ALA A 1 343 ? 9.93852 39.31959 51.50514 1.000 29.79627 343 ALA A N 1
ATOM 5472 C CA . ALA A 1 343 ? 10.79758 40.36968 50.98497 1.000 27.93786 343 ALA A CA 1
ATOM 5473 C C . ALA A 1 343 ? 11.61300 39.81988 49.81942 1.000 29.98101 343 ALA A C 1
ATOM 5474 O O . ALA A 1 343 ? 11.99196 38.64754 49.79764 1.000 28.11142 343 ALA A O 1
ATOM 5481 N N . LYS A 1 344 ? 11.86216 40.67670 48.82891 1.000 30.76454 344 LYS A N 1
ATOM 5482 C CA . LYS A 1 344 ? 12.59882 40.27603 47.63744 1.000 26.45947 344 LYS A CA 1
ATOM 5483 C C . LYS A 1 344 ? 13.29820 41.50131 47.06727 1.000 27.55225 344 LYS A C 1
ATOM 5484 O O . LYS A 1 344 ? 12.74317 42.60283 47.08796 1.000 33.14304 344 LYS A O 1
ATOM 5503 N N . TYR A 1 345 ? 14.51597 41.30305 46.56605 1.000 26.30221 345 TYR A N 1
ATOM 5504 C CA . TYR A 1 345 ? 15.31266 42.35734 45.93861 1.000 22.29364 345 TYR A CA 1
ATOM 5505 C C . TYR A 1 345 ? 15.44359 41.99768 44.46230 1.000 28.95054 345 TYR A C 1
ATOM 5506 O O . TYR A 1 345 ? 16.18394 41.08116 44.09540 1.000 25.91495 345 TYR A O 1
ATOM 5524 N N . LYS A 1 346 ? 14.69879 42.70575 43.62142 1.000 45.68711 346 LYS A N 1
ATOM 5525 C CA . LYS A 1 346 ? 14.65689 42.40501 42.19604 1.000 45.74561 346 LYS A CA 1
ATOM 5526 C C . LYS A 1 346 ? 15.56380 43.34895 41.41525 1.000 43.02885 346 LYS A C 1
ATOM 5527 O O . LYS A 1 346 ? 15.86368 44.45337 41.86807 1.000 50.19039 346 LYS A O 1
#

Sequence (346 aa):
GPGSDLGKKKLLEEAARAGQQDDDEVRRRILLANGADVNTADETGFTPLHLAAWEGHLGIVEVLLKNGADVNANNDERRGHTPLHLAAYTGHLEEIVEVLLKNGAGVNATDVIGTAPLHLAAMWGHLEEIVEVLLKNGADAHHARDKFGKTPKDLAEDNGNEEDVARLAELAEYAHKASSGSQDDDIQKLLIRDGALPELVRELSSPNEESHLQQMALWALSNIASGGNEQIQAVIDAGALPALVQLLSSPNEQILKKKEALEALVNIASGGNEQIQAVIDAGALPALVQLLSSSPNELILIRALQALSNIASGGNEQKQAVKEAGALEKKLEQLQSHENEKIQKKEAQEALEKLQSHGGSGGKAKYK

Solvent-accessible surface area: 15550 Å² total; per-residue (Å²): 117,135,75,71,91,68,3,86,102,0,5,66,5,0,100,45,21,98,72,97,70,0,114,82,18,22,92,101,60,8,87,18,61,22,56,53,158,43,19,43,8,0,2,0,28,0,0,111,78,22,50,49,32,1,0,75,10,0,20,144,68,49,11,69,16,60,14,85,16,111,131,7,32,2,0,1,0,7,0,0,83,40,26,59,51,97,3,0,74,7,0,22,162,65,47,11,29,19,77,28,72,20,104,69,19,13,3,0,3,0,25,0,0,62,123,29,51,50,100,3,1,48,21,0,24,182,69,47,11,59,8,70,16,157,17,140,142,26,82,8,0,38,38,27,0,73,95,60,57,36,110,99,2,4,50,2,3,44,0,6,35,39,12,108,84,2,79,40,60,152,115,46,12,65,112,11,41,170,96,34,2,8,61,51,0,21,144,21,5,96,18,137,48,82,31,18,14,45,25,0,0,98,0,1,6,34,0,0,4,26,30,78,145,32,2,69,23,0,29,109,29,34,0,6,80,22,0,6,127,22,12,99,19,132,42,81,75,2,16,35,4,0,0,36,1,1,0,0,0,0,16,7,30,72,140,16,1,26,27,1,24,109,25,34,0,10,97,25,0,24,135,19,1,73,19,128,32,70,96,1,3,22,33,0,0,20,0,2,6,1,0,0,42,7,23,123,113,6,44,86,24,1,66,132,35,23,0,37,109,42,1,93,124,6,82,91,41,160,33,116,140,0,60,135,38,0,91,46,1,10,64,8,7,103,74,179,22,48,116,28,40,82,24,89,48,174

B-factor: mean 31.45, std 15.65, range [16.23, 185.92]

Radius of gyration: 25.62 Å; Cα contacts (8 Å, |Δi|>4): 609; chains: 1; bounding box: 51×64×65 Å

Foldseek 3Di:
DDDDVLQVQLLVCLLVLVLVSNVVSVVVPHDLLDADPFQQGSLLNNLLNQNQSSNVVSVVSPYDLCGQTNQQDGSLLNNLLNQRQVSNVVSVVSPYDLLGATPQQDGSLLRNLLVQNQVSNVVSVVSPYDLLGQGNVGDGSLNSNVVNVNVVSNLLSVLQVLLVLLQDDPVSLVVCLVVPVLLVLQVQLPPPDVSSVLSSLSSLLSQLQPAQVSLVSNVVSPNQLSLQVQLPPPDVSSLLSSLQSLLSQLLYALVSLVSNVVSPNQLSLQVQCPDPPVSSNVSSLLSLLSQLLYDPVSLVSNVVSVNLVSLVVQCPPPDVVSNVSSVQSNCSSPPVSSPPHRDHDD

Secondary structure (DSSP, 8-state):
--S-HHHHHHHHHHHHT-HHHHHHHHHTT--TT---TT---HHHHHHHHT-HHHHHHHHHTT--TT---TTS--HHHHHHHHT-HHHHHHHHHTT--TT---TTS--HHHHHHHTT-HHHHHHHHHTT--TT---TTS--HHHHHHHTT-HHHHHHHHHHHHHHHHTS-HHHHHHHHHTTHHHHHHHHTT-S-HHHHHHHHHHHHHHTTS-HHHHHHHHHTTHHHHHHHGGG-S-HHHHHHHHHHHHHHTTS-HHHHHHHHHTTHHHHHHHHTT-S-HHHHHHHHHHHHHHHTS-HHHHHHHHHTTHHHHHHHHTT-S-HHHHHHHHHHHHHHHS--GGG------

Nearest PDB structures (foldseek):
  8qzn-assembly1_A  TM=1.003E+00  e=1.727E-49  synthetic construct
  5leb-assembly1_A  TM=6.162E-01  e=7.635E-21  synthetic construct
  6s9m-assembly1_A  TM=6.452E-01  e=9.493E-19  synthetic construct
  6s9p-assembly1_A  TM=5.864E-01  e=2.486E-19  synthetic construct
  6fes-assembly1_A  TM=4.997E-01  e=6.107E-21  synthetic construct